Protein AF-A0A3M1BS17-F1 (afdb_monomer)

Secondary structure (DSSP, 8-state):
---------SSTT-EEE-TT--S-GGGPPEEEEE-S-GGGTTHHHHHHHHT--HHHHHHHHHHHHHTT-SS--SSS-S------GGGSPPPPPGGGPPPBTTBS-GGGB-SEEEEE-SSTTT-EEEEET-EE-SSSS--SB-----SSTTTHHHHHHHHTTSSSS-EEEEEEEEEBSS-----S---HHHHEEEEEEEEEE---TTPPTTSHHHHHHHHHHHHHHHHTHHHHHHHHHTT-SS---B---TTSTTGGGBTTTTTTTSSSSSSHHHHHHHHHHHHHHHHHHHHHHHHT--SSPPPPSS-TT-HHHHHHHHHHHHHHHSS--TTSTTHHHHHHHHHHHHHHHHHHHHHH-GGGS-TT---S----

pLDDT: mean 79.05, std 17.27, range [24.67, 97.88]

Mean predicted aligned error: 8.24 Å

Sequence (372 aa):
MLSTAWAWAEEQNLEYYDPFDTTPIESRATYSPTVSSIHFDMVGALAIAAGYSVEDAAIIQAYSQATDSEELPAENPVYTFDADPANYPTPPPISQVSATPYCPDPANTADFATMGSYDAAKDQMQCPGCFTSRYGPYGVFFHFPHARADELYATRDWALGRTPVLTGEVIYAYSSTAKSFYQEAINIYESSNCFVSRTVRIDTGSIQAGSLEALGIYVHSLGDNHSHGDCIAAADAEGKLFAAHVTVGPMDPLAKCSWETSHKVEFGPSNPDTDRTFEGILAVYDALVTYGEETGRNVYKPIPVHDANDADGQQMYTYIYDFVHNTGSSIDPDGPMNRRLKADELRNWALQTRTQNSAYWPQLFLPAILSE

Foldseek 3Di:
DQDLLFLDALAPPQFDFQLPDPDDPVPGDTDDDHFRDLLLLQQLLLLLLLFFDSVLSRLLSLLLSQQRHSDARPPPGPDDQQFDPVPADFDDALVPDDADQQANCSVQWAQWFWAADPQLQDDIDTGHRAKEALQGNRGSFDFQFAPDVQGLVLLLCQLLVVDFFRKHKMKDFIAGPPPDPDSQWGHRCHRTSHMDMDTDTDRSRPDTGNGSSSLSSSLSSLLSCQLLVQQQVLCVVVVHPTGGATDDDCPDSNNSSHSVNRQQPCAAADDPNVVSSLVSSVVSSVSSSVSCVSVVSRQWHRQACPDPVDPSNVVLVVLSNCLRHPLDGSVDPSSSVSSSVSSVVSSVVSVCCRVVPCVTHDPPPPPPPPDD

Radius of gyration: 21.44 Å; Cα contacts (8 Å, |Δi|>4): 725; chains: 1; bounding box: 60×43×69 Å

Solvent-accessible surface area (backbone atoms only — not comparable to full-atom values): 19598 Å² total; per-residue (Å²): 131,85,67,87,60,60,39,74,47,74,37,87,83,39,54,38,63,59,62,79,59,83,56,58,78,97,73,44,72,66,37,73,50,31,27,28,68,76,72,37,61,38,43,28,25,42,27,38,32,27,10,34,46,75,67,55,12,25,45,22,24,46,30,24,41,47,35,44,34,47,48,75,50,89,74,81,52,98,67,80,87,64,42,56,78,89,62,52,84,74,60,76,59,40,91,75,52,72,69,39,97,51,16,65,55,34,92,60,40,34,75,27,20,36,36,45,41,91,51,42,84,77,43,77,50,75,34,70,61,38,34,29,27,79,72,47,65,56,31,58,38,66,53,48,42,49,97,36,76,44,39,44,46,21,41,41,37,14,19,67,42,76,30,87,61,46,48,31,49,34,39,28,43,20,10,49,63,68,78,79,83,67,58,77,52,38,26,43,77,74,41,18,56,26,50,49,79,44,78,41,74,59,71,60,44,79,62,48,50,46,33,54,52,32,36,9,40,28,43,39,45,48,28,45,28,36,55,42,39,61,18,41,54,30,24,52,74,72,67,46,96,65,21,47,72,28,44,60,55,87,86,42,81,52,30,64,21,10,64,86,52,66,53,52,48,37,26,14,72,86,44,78,49,14,50,32,33,45,51,15,54,52,51,37,40,53,50,48,34,50,49,24,65,77,68,64,63,36,65,27,46,54,62,52,59,84,40,86,87,39,72,67,9,46,50,48,40,47,46,53,48,41,42,26,38,66,24,45,25,62,77,38,89,58,13,67,59,41,30,42,53,44,21,50,51,43,29,53,48,31,55,49,48,50,71,72,38,72,88,20,46,42,88,81,72,66,70,93,76,81,82,130

Structure (mmCIF, N/CA/C/O backbone):
data_AF-A0A3M1BS17-F1
#
_entry.id   AF-A0A3M1BS17-F1
#
loop_
_atom_site.group_PDB
_atom_site.id
_atom_site.type_symbol
_atom_site.label_atom_id
_atom_site.label_alt_id
_atom_site.label_comp_id
_atom_site.label_asym_id
_atom_site.label_entity_id
_atom_site.label_seq_id
_atom_site.pdbx_PDB_ins_code
_atom_site.Cartn_x
_atom_site.Cartn_y
_atom_site.Cartn_z
_atom_site.occupancy
_atom_site.B_iso_or_equiv
_atom_site.auth_seq_id
_atom_site.auth_comp_id
_atom_site.auth_asym_id
_atom_site.auth_atom_id
_atom_site.pdbx_PDB_model_num
ATOM 1 N N . MET A 1 1 ? 21.170 -17.458 -4.306 1.00 25.78 1 MET A N 1
ATOM 2 C CA . MET A 1 1 ? 21.373 -16.421 -3.278 1.00 25.78 1 MET A CA 1
ATOM 3 C C . MET A 1 1 ? 21.094 -15.093 -3.947 1.00 25.78 1 MET A C 1
ATOM 5 O O . MET A 1 1 ? 21.947 -14.633 -4.693 1.00 25.78 1 MET A O 1
ATOM 9 N N . LEU A 1 2 ? 19.898 -14.536 -3.756 1.00 27.19 2 LEU A N 1
ATOM 10 C CA . LEU A 1 2 ? 19.704 -13.103 -3.958 1.00 27.19 2 LEU A CA 1
ATOM 11 C C . LEU A 1 2 ? 20.492 -12.454 -2.817 1.00 27.19 2 LEU A C 1
ATOM 13 O O . LEU A 1 2 ? 20.096 -12.548 -1.660 1.00 27.19 2 LEU A O 1
ATOM 17 N N . SER A 1 3 ? 21.705 -11.987 -3.112 1.00 24.67 3 SER A N 1
ATOM 18 C CA . SER A 1 3 ? 22.463 -11.144 -2.188 1.00 24.67 3 SER A CA 1
ATOM 19 C C . SER A 1 3 ? 21.571 -9.963 -1.843 1.00 24.67 3 SER A C 1
ATOM 21 O O . SER A 1 3 ? 21.164 -9.303 -2.795 1.00 24.67 3 SER A O 1
ATOM 23 N N . THR A 1 4 ? 21.250 -9.779 -0.553 1.00 30.94 4 THR A N 1
ATOM 24 C CA . THR A 1 4 ? 20.621 -8.587 0.060 1.00 30.94 4 THR A CA 1
ATOM 25 C C . THR A 1 4 ? 20.298 -7.529 -0.981 1.00 30.94 4 THR A C 1
ATOM 27 O O . THR A 1 4 ? 21.144 -6.702 -1.327 1.00 30.94 4 THR A O 1
ATOM 30 N N . ALA A 1 5 ? 19.139 -7.695 -1.605 1.00 29.34 5 ALA A N 1
ATOM 31 C CA . ALA A 1 5 ? 18.657 -6.796 -2.621 1.00 29.34 5 ALA A CA 1
ATOM 32 C C . ALA A 1 5 ? 17.819 -5.785 -1.854 1.00 29.34 5 ALA A C 1
ATOM 34 O O . ALA A 1 5 ? 16.822 -6.156 -1.245 1.00 29.34 5 ALA A O 1
ATOM 35 N N . TRP A 1 6 ? 18.328 -4.564 -1.784 1.00 34.56 6 TRP A N 1
ATOM 36 C CA . TRP A 1 6 ? 17.736 -3.482 -1.024 1.00 34.56 6 TRP A CA 1
ATOM 37 C C . TRP A 1 6 ? 16.430 -3.138 -1.753 1.00 34.56 6 TRP A C 1
ATOM 39 O O . TRP A 1 6 ? 16.474 -2.795 -2.938 1.00 34.56 6 TRP A O 1
ATOM 49 N N . ALA A 1 7 ? 15.273 -3.295 -1.097 1.00 36.97 7 ALA A N 1
ATOM 50 C CA . ALA A 1 7 ? 14.152 -2.415 -1.436 1.00 36.97 7 ALA A CA 1
ATOM 51 C C . ALA A 1 7 ? 14.626 -0.985 -1.124 1.00 36.97 7 ALA A C 1
ATOM 53 O O . ALA A 1 7 ? 15.574 -0.843 -0.367 1.00 36.97 7 ALA A O 1
ATOM 54 N N . TRP A 1 8 ? 14.098 0.045 -1.770 1.00 51.03 8 TRP A N 1
ATOM 55 C CA . TRP A 1 8 ? 14.595 1.414 -1.601 1.00 51.03 8 TRP A CA 1
ATOM 56 C C . TRP A 1 8 ? 13.569 2.209 -0.805 1.00 51.03 8 TRP A C 1
ATOM 58 O O . TRP A 1 8 ? 12.425 2.281 -1.231 1.00 51.03 8 TRP A O 1
ATOM 68 N N . ALA A 1 9 ? 13.972 2.819 0.303 1.00 48.69 9 ALA A N 1
ATOM 69 C CA . ALA A 1 9 ? 13.128 3.653 1.127 1.00 48.69 9 ALA A CA 1
ATOM 70 C C . ALA A 1 9 ? 12.937 4.982 0.406 1.00 48.69 9 ALA A C 1
ATOM 72 O O . ALA A 1 9 ? 13.884 5.759 0.231 1.00 48.69 9 ALA A O 1
ATOM 73 N N . GLU A 1 10 ? 11.709 5.232 -0.041 1.00 54.66 10 GLU A N 1
ATOM 74 C CA . GLU A 1 10 ? 11.363 6.462 -0.748 1.00 54.66 10 GLU A CA 1
ATOM 75 C C . GLU A 1 10 ? 11.495 7.706 0.153 1.00 54.66 10 GLU A C 1
ATOM 77 O O . GLU A 1 10 ? 11.705 8.815 -0.352 1.00 54.66 10 GLU A O 1
ATOM 82 N N . GLU A 1 11 ? 11.496 7.522 1.481 1.00 57.00 11 GLU A N 1
ATOM 83 C CA . GLU A 1 11 ? 11.859 8.533 2.476 1.00 57.00 11 GLU A CA 1
ATOM 84 C C . GLU A 1 11 ? 13.105 8.158 3.287 1.00 57.00 11 GLU A C 1
ATOM 86 O O . GLU A 1 11 ? 13.233 7.064 3.837 1.00 57.00 11 GLU A O 1
ATOM 91 N N . GLN A 1 12 ? 14.010 9.123 3.468 1.00 54.72 12 GLN A N 1
ATOM 92 C CA . GLN A 1 12 ? 15.125 8.957 4.397 1.00 54.72 12 GLN A CA 1
ATOM 93 C C . GLN A 1 12 ? 14.638 9.080 5.847 1.00 54.72 12 GLN A C 1
ATOM 95 O O . GLN A 1 12 ? 13.995 10.059 6.213 1.00 54.72 12 GLN A O 1
ATOM 100 N N . ASN A 1 13 ? 15.058 8.140 6.696 1.00 59.72 13 ASN A N 1
ATOM 101 C CA . ASN A 1 13 ? 14.818 8.106 8.149 1.00 59.72 13 ASN A CA 1
ATOM 102 C C . ASN A 1 13 ? 13.360 7.867 8.593 1.00 59.72 13 ASN A C 1
ATOM 104 O O . ASN A 1 13 ? 13.016 8.177 9.734 1.00 59.72 13 ASN A O 1
ATOM 108 N N . LEU A 1 14 ? 12.506 7.281 7.748 1.00 65.31 14 LEU A N 1
ATOM 109 C CA . LEU A 1 14 ? 11.199 6.795 8.192 1.00 65.31 14 LEU A CA 1
ATOM 110 C C . LEU A 1 14 ? 11.358 5.434 8.889 1.00 65.31 14 LEU A C 1
ATOM 112 O O . LEU A 1 14 ? 11.279 4.390 8.261 1.00 65.31 14 LEU A O 1
ATOM 116 N N . GLU A 1 15 ? 11.664 5.422 10.183 1.00 71.69 15 GLU A N 1
ATOM 117 C CA . GLU A 1 15 ? 11.978 4.179 10.910 1.00 71.69 15 GLU A CA 1
ATOM 118 C C . GLU A 1 15 ? 10.733 3.312 11.161 1.00 71.69 15 GLU A C 1
ATOM 120 O O . GLU A 1 15 ? 9.672 3.847 11.489 1.00 71.69 15 GLU A O 1
ATOM 125 N N . TYR A 1 16 ? 10.855 1.984 11.090 1.00 72.12 16 TYR A N 1
ATOM 126 C CA . TYR A 1 16 ? 9.776 1.074 11.491 1.00 72.12 16 TYR A CA 1
ATOM 127 C C . TYR A 1 16 ? 9.454 1.259 12.981 1.00 72.12 16 TYR A C 1
ATOM 129 O O . TYR A 1 16 ? 10.366 1.403 13.798 1.00 72.12 16 TYR A O 1
ATOM 137 N N . TYR A 1 17 ? 8.180 1.193 13.370 1.00 74.12 17 TYR A N 1
ATOM 138 C CA . TYR A 1 17 ? 7.810 1.069 14.781 1.00 74.12 17 TYR A CA 1
ATOM 139 C C . TYR A 1 17 ? 6.950 -0.164 15.014 1.00 74.12 17 TYR A C 1
ATOM 141 O O . TYR A 1 17 ? 6.111 -0.529 14.189 1.00 74.12 17 TYR A O 1
ATOM 149 N N . ASP A 1 18 ? 7.136 -0.786 16.174 1.00 76.19 18 ASP A N 1
ATOM 150 C CA . ASP A 1 18 ? 6.306 -1.903 16.599 1.00 76.19 18 ASP A CA 1
ATOM 151 C C . ASP A 1 18 ? 4.906 -1.397 17.002 1.00 76.19 18 ASP A C 1
ATOM 153 O O . ASP A 1 18 ? 4.785 -0.687 18.006 1.00 76.19 18 ASP A O 1
ATOM 157 N N . PRO A 1 19 ? 3.830 -1.727 16.260 1.00 77.94 19 PRO A N 1
ATOM 158 C CA . PRO A 1 19 ? 2.483 -1.288 16.615 1.00 77.94 19 PRO A CA 1
ATOM 159 C C . PRO A 1 19 ? 1.942 -1.971 17.883 1.00 77.94 19 PRO A C 1
ATOM 161 O O . PRO A 1 19 ? 0.917 -1.540 18.417 1.00 77.94 19 PRO A O 1
ATOM 164 N N . PHE A 1 20 ? 2.620 -3.006 18.392 1.00 77.69 20 PHE A N 1
ATOM 165 C CA . PHE A 1 20 ? 2.314 -3.622 19.683 1.00 77.69 20 PHE A CA 1
ATOM 166 C C . PHE A 1 20 ? 2.992 -2.912 20.859 1.00 77.69 20 PHE A C 1
ATOM 168 O O . PHE A 1 20 ? 2.601 -3.138 22.010 1.00 77.69 20 PHE A O 1
ATOM 175 N N . ASP A 1 21 ? 3.958 -2.024 20.603 1.00 75.62 21 ASP A N 1
ATOM 176 C CA . ASP A 1 21 ? 4.583 -1.240 21.657 1.00 75.62 21 ASP A CA 1
ATOM 177 C C . ASP A 1 21 ? 3.626 -0.147 22.157 1.00 75.62 21 ASP A C 1
ATOM 179 O O . ASP A 1 21 ? 3.296 0.833 21.484 1.00 75.62 21 ASP A O 1
ATOM 183 N N . THR A 1 22 ? 3.172 -0.323 23.394 1.00 71.62 22 THR A N 1
ATOM 184 C CA . THR A 1 22 ? 2.235 0.588 24.058 1.00 71.62 22 THR A CA 1
ATOM 185 C C . THR A 1 22 ? 2.878 1.856 24.621 1.00 71.62 22 THR A C 1
ATOM 187 O O . THR A 1 22 ? 2.151 2.698 25.158 1.00 71.62 22 THR A O 1
ATOM 190 N N . THR A 1 23 ? 4.202 2.030 24.534 1.00 77.81 23 THR A N 1
ATOM 191 C CA . THR A 1 23 ? 4.828 3.286 24.965 1.00 77.81 23 THR A CA 1
ATOM 192 C C . THR A 1 23 ? 4.347 4.468 24.113 1.00 77.81 23 THR A C 1
ATOM 194 O O . THR A 1 23 ? 4.018 4.279 22.931 1.00 77.81 23 THR A O 1
ATOM 197 N N . PRO A 1 24 ? 4.335 5.695 24.676 1.00 76.31 24 PRO A N 1
ATOM 198 C CA . PRO A 1 24 ? 4.115 6.915 23.901 1.00 76.31 24 PRO A CA 1
ATOM 199 C C . PRO A 1 24 ? 5.033 6.966 22.680 1.00 76.31 24 PRO A C 1
ATOM 201 O O . PRO A 1 24 ? 6.194 6.549 22.774 1.00 76.31 24 PRO A O 1
ATOM 204 N N . ILE A 1 25 ? 4.514 7.452 21.551 1.00 72.75 25 ILE A N 1
ATOM 205 C CA . ILE A 1 25 ? 5.205 7.406 20.257 1.00 72.75 25 ILE A CA 1
ATOM 206 C C . ILE A 1 25 ? 6.521 8.184 20.264 1.00 72.75 25 ILE A C 1
ATOM 208 O O . ILE A 1 25 ? 7.476 7.781 19.612 1.00 72.75 25 ILE A O 1
ATOM 212 N N . GLU A 1 26 ? 6.618 9.222 21.095 1.00 77.06 26 GLU A N 1
ATOM 213 C CA . GLU A 1 26 ? 7.828 10.026 21.293 1.00 77.06 26 GLU A CA 1
ATOM 214 C C . GLU A 1 26 ? 8.957 9.248 21.988 1.00 77.06 26 GLU A C 1
ATOM 216 O O . GLU A 1 26 ? 10.112 9.669 21.968 1.00 77.06 26 GLU A O 1
ATOM 221 N N . SER A 1 27 ? 8.619 8.135 22.642 1.00 75.38 27 SER A N 1
ATOM 222 C CA . SER A 1 27 ? 9.550 7.260 23.360 1.00 75.38 27 SER A CA 1
ATOM 223 C C . SER A 1 27 ? 9.583 5.828 22.825 1.00 75.38 27 SER A C 1
ATOM 225 O O . SER A 1 27 ? 10.268 4.987 23.410 1.00 75.38 27 SER A O 1
ATOM 227 N N . ARG A 1 28 ? 8.822 5.541 21.763 1.00 75.88 28 ARG A N 1
ATOM 228 C CA . ARG A 1 28 ? 8.694 4.196 21.205 1.00 75.88 28 ARG A CA 1
ATOM 229 C C . ARG A 1 28 ? 10.004 3.778 20.561 1.00 75.88 28 ARG A C 1
ATOM 231 O O . ARG A 1 28 ? 10.660 4.584 19.903 1.00 75.88 28 ARG A O 1
ATOM 238 N N . ALA A 1 29 ? 10.378 2.517 20.760 1.00 66.44 29 ALA A N 1
ATOM 239 C CA . ALA A 1 29 ? 11.519 1.962 20.057 1.00 66.44 29 ALA A CA 1
ATOM 240 C C . ALA A 1 29 ? 11.221 1.960 18.555 1.00 66.44 29 ALA A C 1
ATOM 242 O O . ALA A 1 29 ? 10.232 1.385 18.094 1.00 66.44 29 ALA A O 1
ATOM 243 N N . THR A 1 30 ? 12.082 2.627 17.807 1.00 66.19 30 THR A N 1
ATOM 244 C CA . THR A 1 30 ? 12.088 2.588 16.358 1.00 66.19 30 THR A CA 1
ATOM 245 C C . THR A 1 30 ? 13.217 1.687 15.884 1.00 66.19 30 THR A C 1
ATOM 247 O O . THR A 1 30 ? 14.252 1.534 16.541 1.00 66.19 30 THR A O 1
ATOM 250 N N . TYR A 1 31 ? 12.989 1.035 14.754 1.00 58.97 31 TYR A N 1
ATOM 251 C CA . TYR A 1 31 ? 13.904 0.064 14.186 1.00 58.97 31 TYR A CA 1
ATOM 252 C C . TYR A 1 31 ? 14.356 0.550 12.815 1.00 58.97 31 TYR A C 1
ATOM 254 O O . TYR A 1 31 ? 13.553 0.989 11.995 1.00 58.97 31 TYR A O 1
ATOM 262 N N . SER A 1 32 ? 15.664 0.468 12.600 1.00 55.25 32 SER A N 1
ATOM 263 C CA . SER A 1 32 ? 16.303 0.617 11.297 1.00 55.25 32 SER A CA 1
ATOM 264 C C . SER A 1 32 ? 16.445 -0.778 10.663 1.00 55.25 32 SER A C 1
ATOM 266 O O . SER A 1 32 ? 16.712 -1.727 11.413 1.00 55.25 32 SER A O 1
ATOM 268 N N . PRO A 1 33 ? 16.291 -0.924 9.332 1.00 49.72 33 PRO A N 1
ATOM 269 C CA . PRO A 1 33 ? 16.161 0.131 8.319 1.00 49.72 33 PRO A CA 1
ATOM 270 C C . PRO A 1 33 ? 14.762 0.751 8.204 1.00 49.72 33 PRO A C 1
ATOM 272 O O . PRO A 1 33 ? 13.825 0.405 8.918 1.00 49.72 33 PRO A O 1
ATOM 275 N N . THR A 1 34 ? 14.682 1.757 7.340 1.00 58.66 34 THR A N 1
ATOM 276 C CA . THR A 1 34 ? 13.515 2.598 7.081 1.00 58.66 34 THR A CA 1
ATOM 277 C C . THR A 1 34 ? 12.431 1.867 6.282 1.00 58.66 34 THR A C 1
ATOM 279 O O . THR A 1 34 ? 12.735 0.976 5.494 1.00 58.66 34 THR A O 1
ATOM 282 N N . VAL A 1 35 ? 11.169 2.249 6.478 1.00 58.31 35 VAL A N 1
ATOM 283 C CA . VAL A 1 35 ? 10.014 1.812 5.674 1.00 58.31 35 VAL A CA 1
ATOM 284 C C . VAL A 1 35 ? 9.789 2.789 4.513 1.00 58.31 35 VAL A C 1
ATOM 286 O O . VAL A 1 35 ? 10.096 3.972 4.655 1.00 58.31 35 VAL A O 1
ATOM 289 N N . SER A 1 36 ? 9.281 2.316 3.367 1.00 53.03 36 SER A N 1
ATOM 290 C CA . SER A 1 36 ? 9.261 3.137 2.142 1.00 53.03 36 SER A CA 1
ATOM 291 C C . SER A 1 36 ? 8.149 4.185 2.064 1.00 53.03 36 SER A C 1
ATOM 293 O O . SER A 1 36 ? 8.373 5.209 1.441 1.00 53.03 36 SER A O 1
ATOM 295 N N . SER A 1 37 ? 6.995 4.036 2.722 1.00 59.88 37 SER A N 1
ATOM 296 C CA . SER A 1 37 ? 5.852 4.925 2.437 1.00 59.88 37 SER A CA 1
ATOM 297 C C . SER A 1 37 ? 5.100 5.416 3.681 1.00 59.88 37 SER A C 1
ATOM 299 O O . SER A 1 37 ? 5.025 4.766 4.726 1.00 59.88 37 SER A O 1
ATOM 301 N N . ILE A 1 38 ? 4.577 6.643 3.588 1.00 55.25 38 ILE A N 1
ATOM 302 C CA . ILE A 1 38 ? 3.982 7.394 4.705 1.00 55.25 38 ILE A CA 1
ATOM 303 C C . ILE A 1 38 ? 2.559 6.917 5.036 1.00 55.25 38 ILE A C 1
ATOM 305 O O . ILE A 1 38 ? 2.063 7.099 6.154 1.00 55.25 38 ILE A O 1
ATOM 309 N N . HIS A 1 39 ? 1.887 6.275 4.083 1.00 62.28 39 HIS A N 1
ATOM 310 C CA . HIS A 1 39 ? 0.481 5.892 4.204 1.00 62.28 39 HIS A CA 1
ATOM 311 C C . HIS A 1 39 ? 0.214 4.921 5.374 1.00 62.28 39 HIS A C 1
ATOM 313 O O . HIS A 1 39 ? -0.928 4.791 5.817 1.00 62.28 39 HIS A O 1
ATOM 319 N N . PHE A 1 40 ? 1.249 4.284 5.938 1.00 68.00 40 PHE A N 1
ATOM 320 C CA . PHE A 1 40 ? 1.120 3.252 6.978 1.00 68.00 40 PHE A CA 1
ATOM 321 C C . PHE A 1 40 ? 1.042 3.793 8.402 1.00 68.00 40 PHE A C 1
ATOM 323 O O . PHE A 1 40 ? 0.526 3.087 9.274 1.00 68.00 40 PHE A O 1
ATOM 330 N N . ASP A 1 41 ? 1.489 5.030 8.657 1.00 79.56 41 ASP A N 1
ATOM 331 C CA . ASP A 1 41 ? 1.422 5.619 10.003 1.00 79.56 41 ASP A CA 1
ATOM 332 C C . ASP A 1 41 ? -0.036 5.668 10.502 1.00 79.56 41 ASP A C 1
ATOM 334 O O . ASP A 1 41 ? -0.296 5.465 11.689 1.00 79.56 41 ASP A O 1
ATOM 338 N N . MET A 1 42 ? -0.994 5.842 9.582 1.00 89.25 42 MET A N 1
ATOM 339 C CA . MET A 1 42 ? -2.419 5.978 9.887 1.00 89.25 42 MET A CA 1
ATOM 340 C C . MET A 1 42 ? -3.195 4.648 9.885 1.00 89.25 42 MET A C 1
ATOM 342 O O . MET A 1 42 ? -4.259 4.568 10.499 1.00 89.25 42 MET A O 1
ATOM 346 N N . VAL A 1 43 ? -2.686 3.585 9.249 1.00 93.19 43 VAL A N 1
ATOM 347 C CA . VAL A 1 43 ? -3.438 2.329 9.017 1.00 93.19 43 VAL A CA 1
ATOM 348 C C . VAL A 1 43 ? -3.975 1.712 10.310 1.00 93.19 43 VAL A C 1
ATOM 350 O O . VAL A 1 43 ? -5.146 1.331 10.365 1.00 93.19 43 VAL A O 1
ATOM 353 N N . GLY A 1 44 ? -3.171 1.662 11.376 1.00 93.12 44 GLY A N 1
ATOM 354 C CA . GLY A 1 44 ? -3.631 1.138 12.665 1.00 93.12 44 GLY A CA 1
ATOM 355 C C . GLY A 1 44 ? -4.749 1.985 13.276 1.00 93.12 44 GLY A C 1
ATOM 356 O O . GLY A 1 44 ? -5.750 1.447 13.747 1.00 93.12 44 GLY A O 1
ATOM 357 N N . ALA A 1 45 ? -4.632 3.314 13.218 1.00 94.88 45 ALA A N 1
ATOM 358 C CA . ALA A 1 45 ? -5.659 4.231 13.713 1.00 94.88 45 ALA A CA 1
ATOM 359 C C . ALA A 1 45 ? -6.976 4.103 12.923 1.00 94.88 45 ALA A C 1
ATOM 361 O O . ALA A 1 45 ? -8.056 4.063 13.520 1.00 94.88 45 ALA A O 1
ATOM 362 N N . LEU A 1 46 ? -6.891 3.946 11.598 1.00 97.25 46 LEU A N 1
ATOM 363 C CA . LEU A 1 46 ? -8.041 3.680 10.728 1.00 97.25 46 LEU A CA 1
ATOM 364 C C . LEU A 1 46 ? -8.694 2.338 11.055 1.00 97.25 46 LEU A C 1
ATOM 366 O O . LEU A 1 46 ? -9.915 2.273 11.143 1.00 97.25 46 LEU A O 1
ATOM 370 N N . ALA A 1 47 ? -7.911 1.284 11.299 1.00 97.44 47 ALA A N 1
ATOM 371 C CA . ALA A 1 47 ? -8.449 -0.018 11.691 1.00 97.44 47 ALA A CA 1
ATOM 372 C C . ALA A 1 47 ? -9.186 0.064 13.041 1.00 97.44 47 ALA A C 1
ATOM 374 O O . ALA A 1 47 ? -10.281 -0.475 13.201 1.00 97.44 47 ALA A O 1
ATOM 375 N N . ILE A 1 48 ? -8.662 0.814 14.013 1.00 97.38 48 ILE A N 1
ATOM 376 C CA . ILE A 1 48 ? -9.379 1.076 15.271 1.00 97.38 48 ILE A CA 1
ATOM 377 C C . ILE A 1 48 ? -10.720 1.779 15.018 1.00 97.38 48 ILE A C 1
ATOM 379 O O . ILE A 1 48 ? -11.733 1.366 15.597 1.00 97.38 48 ILE A O 1
ATOM 383 N N . ALA A 1 49 ? -10.739 2.809 14.169 1.00 97.50 49 ALA A N 1
ATOM 384 C CA . ALA A 1 49 ? -11.953 3.546 13.812 1.00 97.50 49 ALA A CA 1
ATOM 385 C C . ALA A 1 49 ? -12.957 2.692 13.014 1.00 97.50 49 ALA A C 1
ATOM 387 O O . ALA A 1 49 ? -14.163 2.800 13.234 1.00 97.50 49 ALA A O 1
ATOM 388 N N . ALA A 1 50 ? -12.465 1.772 12.179 1.00 97.62 50 ALA A N 1
ATOM 389 C CA . ALA A 1 50 ? -13.270 0.801 11.439 1.00 97.62 50 ALA A CA 1
ATOM 390 C C . ALA A 1 50 ? -13.857 -0.298 12.347 1.00 97.62 50 ALA A C 1
ATOM 392 O O . ALA A 1 50 ? -14.705 -1.072 11.911 1.00 97.62 50 ALA A O 1
ATOM 393 N N . GLY A 1 51 ? -13.447 -0.345 13.620 1.00 96.75 51 GLY A N 1
ATOM 394 C CA . GLY A 1 51 ? -14.055 -1.187 14.646 1.00 96.75 51 GLY A CA 1
ATOM 395 C C . GLY A 1 51 ? -13.275 -2.450 15.004 1.00 96.75 51 GLY A C 1
ATOM 396 O O . GLY A 1 51 ? -13.807 -3.290 15.729 1.00 96.75 51 GLY A O 1
ATOM 397 N N . TYR A 1 52 ? -12.026 -2.589 14.559 1.00 97.06 52 TYR A N 1
ATOM 398 C CA . TYR A 1 52 ? -11.163 -3.735 14.873 1.00 97.06 52 TYR A CA 1
ATOM 399 C C . TYR A 1 52 ? -10.654 -3.697 16.318 1.00 97.06 52 TYR A C 1
ATOM 401 O O . TYR A 1 52 ? -10.592 -2.638 16.952 1.00 97.06 52 TYR A O 1
ATOM 409 N N . SER A 1 53 ? -10.260 -4.845 16.874 1.00 95.88 53 SER A N 1
ATOM 410 C CA . SER A 1 53 ? -9.593 -4.857 18.180 1.00 95.88 53 SER A CA 1
ATOM 411 C C . SER A 1 53 ? -8.229 -4.145 18.110 1.00 95.88 53 SER A C 1
ATOM 413 O O . SER A 1 53 ? -7.714 -3.868 17.029 1.00 95.88 53 SER A O 1
ATOM 415 N N . VAL A 1 54 ? -7.642 -3.807 19.265 1.00 93.44 54 VAL A N 1
ATOM 416 C CA . VAL A 1 54 ? -6.296 -3.196 19.291 1.00 93.44 54 VAL A CA 1
ATOM 417 C C . VAL A 1 54 ? -5.243 -4.140 18.722 1.00 93.44 54 VAL A C 1
ATOM 419 O O . VAL A 1 54 ? -4.356 -3.699 18.003 1.00 93.44 54 VAL A O 1
ATOM 422 N N . GLU A 1 55 ? -5.382 -5.430 19.010 1.00 92.69 55 GLU A N 1
ATOM 423 C CA . GLU A 1 55 ? -4.502 -6.477 18.501 1.00 92.69 55 GLU A CA 1
ATOM 424 C C . GLU A 1 55 ? -4.639 -6.630 16.981 1.00 92.69 55 GLU A C 1
ATOM 426 O O . GLU A 1 55 ? -3.640 -6.563 16.272 1.00 92.69 55 GLU A O 1
ATOM 431 N N . ASP A 1 56 ? -5.867 -6.727 16.461 1.00 94.94 56 ASP A N 1
ATOM 432 C CA . ASP A 1 56 ? -6.094 -6.853 15.016 1.00 94.94 56 ASP A CA 1
ATOM 433 C C . ASP A 1 56 ? -5.569 -5.629 14.249 1.00 94.94 56 ASP A C 1
ATOM 435 O O . ASP A 1 56 ? -4.928 -5.774 13.209 1.00 94.94 56 ASP A O 1
ATOM 439 N N . ALA A 1 57 ? -5.809 -4.421 14.772 1.00 94.50 57 ALA A N 1
ATOM 440 C CA . ALA A 1 57 ? -5.307 -3.184 14.180 1.00 94.50 57 ALA A CA 1
ATOM 441 C C . ALA A 1 57 ? -3.770 -3.143 14.145 1.00 94.50 57 ALA A C 1
ATOM 443 O O . ALA A 1 57 ? -3.197 -2.699 13.150 1.00 94.50 57 ALA A O 1
ATOM 444 N N . ALA A 1 58 ? -3.108 -3.642 15.195 1.00 88.94 58 ALA A N 1
ATOM 445 C CA . ALA A 1 58 ? -1.653 -3.745 15.237 1.00 88.94 58 ALA A CA 1
ATOM 446 C C . ALA A 1 58 ? -1.117 -4.754 14.207 1.00 88.94 58 ALA A C 1
ATOM 448 O O . ALA A 1 58 ? -0.136 -4.453 13.531 1.00 88.94 58 ALA A O 1
ATOM 449 N N . ILE A 1 59 ? -1.787 -5.899 14.012 1.00 89.19 59 ILE A N 1
ATOM 450 C CA . ILE A 1 59 ? -1.427 -6.872 12.963 1.00 89.19 59 ILE A CA 1
ATOM 451 C C . ILE A 1 59 ? -1.536 -6.233 11.573 1.00 89.19 59 ILE A C 1
ATOM 453 O O . ILE A 1 59 ? -0.586 -6.299 10.793 1.00 89.19 59 ILE A O 1
ATOM 457 N N . ILE A 1 60 ? -2.669 -5.589 11.269 1.00 91.81 60 ILE A N 1
ATOM 458 C CA . ILE A 1 60 ? -2.891 -4.937 9.968 1.00 91.81 60 ILE A CA 1
ATOM 459 C C . ILE A 1 60 ? -1.799 -3.890 9.710 1.00 91.81 60 ILE A C 1
ATOM 461 O O . ILE A 1 60 ? -1.203 -3.866 8.634 1.00 91.81 60 ILE A O 1
ATOM 465 N N . GLN A 1 61 ? -1.500 -3.053 10.706 1.00 88.69 61 GLN A N 1
ATOM 466 C CA . GLN A 1 61 ? -0.467 -2.028 10.597 1.00 88.69 61 GLN A CA 1
ATOM 467 C C . GLN A 1 61 ? 0.940 -2.611 10.439 1.00 88.69 61 GLN A C 1
ATOM 469 O O . GLN A 1 61 ? 1.715 -2.091 9.640 1.00 88.69 61 GLN A O 1
ATOM 474 N N . ALA A 1 62 ? 1.276 -3.685 11.157 1.00 83.06 62 ALA A N 1
ATOM 475 C CA . ALA A 1 62 ? 2.574 -4.343 11.032 1.00 83.06 62 ALA A CA 1
ATOM 476 C C . ALA A 1 62 ? 2.802 -4.828 9.594 1.00 83.06 62 ALA A C 1
ATOM 478 O O . ALA A 1 62 ? 3.803 -4.474 8.979 1.00 83.06 62 ALA A O 1
ATOM 479 N N . TYR A 1 63 ? 1.841 -5.557 9.020 1.00 84.19 63 TYR A N 1
ATOM 480 C CA . TYR A 1 63 ? 1.965 -6.079 7.653 1.00 84.19 63 TYR A CA 1
ATOM 481 C C . TYR A 1 63 ? 1.837 -4.998 6.576 1.00 84.19 63 TYR A C 1
ATOM 483 O O . TYR A 1 63 ? 2.454 -5.110 5.514 1.00 84.19 63 TYR A O 1
ATOM 491 N N . SER A 1 64 ? 1.106 -3.919 6.862 1.00 85.88 64 SER A N 1
ATOM 492 C CA . SER A 1 64 ? 1.103 -2.734 6.009 1.00 85.88 64 SER A CA 1
ATOM 493 C C . SER A 1 64 ? 2.471 -2.047 5.991 1.00 85.88 64 SER A C 1
ATOM 495 O O . SER A 1 64 ? 2.933 -1.697 4.919 1.00 85.88 64 SER A O 1
ATOM 497 N N . GLN A 1 65 ? 3.156 -1.881 7.125 1.00 80.12 65 GLN A N 1
ATOM 498 C CA . GLN A 1 65 ? 4.517 -1.317 7.151 1.00 80.12 65 GLN A CA 1
ATOM 499 C C . GLN A 1 65 ? 5.547 -2.261 6.501 1.00 80.12 65 GLN A C 1
ATOM 501 O O . GLN A 1 65 ? 6.486 -1.824 5.837 1.00 80.12 65 GLN A O 1
ATOM 506 N N . ALA A 1 66 ? 5.358 -3.569 6.680 1.00 74.44 66 ALA A N 1
ATOM 507 C CA . ALA A 1 66 ? 6.298 -4.597 6.252 1.00 74.44 66 ALA A CA 1
ATOM 508 C C . ALA A 1 66 ? 6.376 -4.795 4.732 1.00 74.44 66 ALA A C 1
ATOM 510 O O . ALA A 1 66 ? 7.376 -5.316 4.243 1.00 74.44 66 ALA A O 1
ATOM 511 N N . THR A 1 67 ? 5.330 -4.414 3.991 1.00 76.12 67 THR A N 1
ATOM 512 C CA . THR A 1 67 ? 5.264 -4.617 2.531 1.00 76.12 67 THR A CA 1
ATOM 513 C C . THR A 1 67 ? 6.396 -3.882 1.798 1.00 76.12 67 THR A C 1
ATOM 515 O O . THR A 1 67 ? 6.887 -4.395 0.796 1.00 76.12 67 THR A O 1
ATOM 518 N N . ASP A 1 68 ? 6.894 -2.796 2.401 1.00 67.50 68 ASP A N 1
ATOM 519 C CA . ASP A 1 68 ? 7.948 -1.918 1.875 1.00 67.50 68 ASP A CA 1
ATOM 520 C C . ASP A 1 68 ? 9.243 -1.913 2.682 1.00 67.50 68 ASP A C 1
ATOM 522 O O . ASP A 1 68 ? 10.109 -1.057 2.499 1.00 67.50 68 ASP A O 1
ATOM 526 N N . SER A 1 69 ? 9.375 -2.829 3.635 1.00 58.62 69 SER A N 1
ATOM 527 C CA . SER A 1 69 ? 10.556 -2.857 4.492 1.00 58.62 69 SER A CA 1
ATOM 528 C C . SER A 1 69 ? 11.734 -3.523 3.776 1.00 58.62 69 SER A C 1
ATOM 530 O O . SER A 1 69 ? 11.627 -4.661 3.316 1.00 58.62 69 SER A O 1
ATOM 532 N N . GLU A 1 70 ? 12.874 -2.825 3.716 1.00 49.28 70 GLU A N 1
ATOM 533 C CA . GLU A 1 70 ? 14.104 -3.313 3.071 1.00 49.28 70 GLU A CA 1
ATOM 534 C C . GLU A 1 70 ? 14.790 -4.436 3.866 1.00 49.28 70 GLU A C 1
ATOM 536 O O . GLU A 1 70 ? 15.299 -5.400 3.293 1.00 49.28 70 GLU A O 1
ATOM 541 N N . GLU A 1 71 ? 14.777 -4.330 5.197 1.00 47.19 71 GLU A N 1
ATOM 542 C CA . GLU A 1 71 ? 15.167 -5.385 6.129 1.00 47.19 71 GLU A CA 1
ATOM 543 C C . GLU A 1 71 ? 14.202 -5.352 7.316 1.00 47.19 71 GLU A C 1
ATOM 545 O O . GLU A 1 71 ? 13.849 -4.290 7.827 1.00 47.19 71 GLU A O 1
ATOM 550 N N . LEU A 1 72 ? 13.762 -6.523 7.771 1.00 43.34 72 LEU A N 1
ATOM 551 C CA . LEU A 1 72 ? 12.999 -6.622 9.013 1.00 43.34 72 LEU A CA 1
ATOM 552 C C . LEU A 1 72 ? 13.986 -6.654 10.186 1.00 43.34 72 LEU A C 1
ATOM 554 O O . LEU A 1 72 ? 15.034 -7.294 10.053 1.00 43.34 72 LEU A O 1
ATOM 558 N N . PRO A 1 73 ? 13.690 -6.022 11.338 1.00 41.41 73 PRO A N 1
ATOM 559 C CA . PRO A 1 73 ? 14.594 -6.044 12.483 1.00 41.41 73 PRO A CA 1
ATOM 560 C C . PRO A 1 73 ? 14.993 -7.484 12.852 1.00 41.41 73 PRO A C 1
ATOM 562 O O . PRO A 1 73 ? 14.152 -8.336 13.130 1.00 41.41 73 PRO A O 1
ATOM 565 N N . ALA A 1 74 ? 16.301 -7.760 12.825 1.00 39.75 74 ALA A N 1
ATOM 566 C CA . ALA A 1 74 ? 16.866 -9.113 12.854 1.00 39.75 74 ALA A CA 1
ATOM 567 C C . ALA A 1 74 ? 16.738 -9.851 14.204 1.00 39.75 74 ALA A C 1
ATOM 569 O O . ALA A 1 74 ? 17.002 -11.053 14.276 1.00 39.75 74 ALA A O 1
ATOM 570 N N . GLU A 1 75 ? 16.338 -9.167 15.279 1.00 39.97 75 GLU A N 1
ATOM 571 C CA . GLU A 1 75 ? 16.158 -9.762 16.605 1.00 39.97 75 GLU A CA 1
ATOM 572 C C . GLU A 1 75 ? 14.671 -9.772 16.990 1.00 39.97 75 GLU A C 1
ATOM 574 O O . GLU A 1 75 ? 14.107 -8.736 17.324 1.00 39.97 75 GLU A O 1
ATOM 579 N N . ASN A 1 76 ? 14.048 -10.959 16.966 1.00 41.25 76 ASN A N 1
ATOM 580 C CA . ASN A 1 76 ? 12.628 -11.191 17.281 1.00 41.25 76 ASN A CA 1
ATOM 581 C C . ASN A 1 76 ? 11.662 -10.273 16.510 1.00 41.25 76 ASN A C 1
ATOM 583 O O . ASN A 1 76 ? 10.919 -9.515 17.141 1.00 41.25 76 ASN A O 1
ATOM 587 N N . PRO A 1 77 ? 11.638 -10.330 15.167 1.00 47.53 77 PRO A N 1
ATOM 588 C CA . PRO A 1 77 ? 10.674 -9.540 14.429 1.00 47.53 77 PRO A CA 1
ATOM 589 C C . PRO A 1 77 ? 9.263 -9.975 14.845 1.00 47.53 77 PRO A C 1
ATOM 591 O O . PRO A 1 77 ? 8.967 -11.164 14.978 1.00 47.53 77 PRO A O 1
ATOM 594 N N . VAL A 1 78 ? 8.387 -8.999 15.068 1.00 44.75 78 VAL A N 1
ATOM 595 C CA . VAL A 1 78 ? 6.980 -9.224 15.443 1.00 44.75 78 VAL A CA 1
ATOM 596 C C . VAL A 1 78 ? 6.195 -9.931 14.315 1.00 44.75 78 VAL A C 1
ATOM 598 O O . VAL A 1 78 ? 5.063 -10.366 14.505 1.00 44.75 78 VAL A O 1
ATOM 601 N N . TYR A 1 79 ? 6.809 -10.088 13.139 1.00 49.94 79 TYR A N 1
ATOM 602 C CA . TYR A 1 79 ? 6.250 -10.658 11.918 1.00 49.94 79 TYR A CA 1
ATOM 603 C C . TYR A 1 79 ? 7.369 -11.288 11.069 1.00 49.94 79 TYR A C 1
ATOM 605 O O . TYR A 1 79 ? 8.489 -10.784 11.036 1.00 49.94 79 TYR A O 1
ATOM 613 N N . THR A 1 80 ? 7.087 -12.381 10.357 1.00 53.47 80 THR A N 1
ATOM 614 C CA . THR A 1 80 ? 8.041 -13.008 9.429 1.00 53.47 80 THR A CA 1
ATOM 615 C C . THR A 1 80 ? 7.372 -13.324 8.097 1.00 53.47 80 THR A C 1
ATOM 617 O O . THR A 1 80 ? 6.336 -13.981 8.029 1.00 53.47 80 THR A O 1
ATOM 620 N N . PHE A 1 81 ? 7.992 -12.873 7.008 1.00 58.19 81 PHE A N 1
ATOM 621 C CA . PHE A 1 81 ? 7.678 -13.363 5.672 1.00 58.19 81 PHE A CA 1
ATOM 622 C C . PHE A 1 81 ? 8.421 -14.685 5.455 1.00 58.19 81 PHE A C 1
ATOM 624 O O . PHE A 1 81 ? 9.524 -14.702 4.916 1.00 58.19 81 PHE A O 1
ATOM 631 N N . ASP A 1 82 ? 7.823 -15.802 5.869 1.00 61.69 82 ASP A N 1
ATOM 632 C CA . ASP A 1 82 ? 8.428 -17.142 5.745 1.00 61.69 82 ASP A CA 1
ATOM 633 C C . ASP A 1 82 ? 8.368 -17.712 4.310 1.00 61.69 82 ASP A C 1
ATOM 635 O O . ASP A 1 82 ? 8.349 -18.931 4.120 1.00 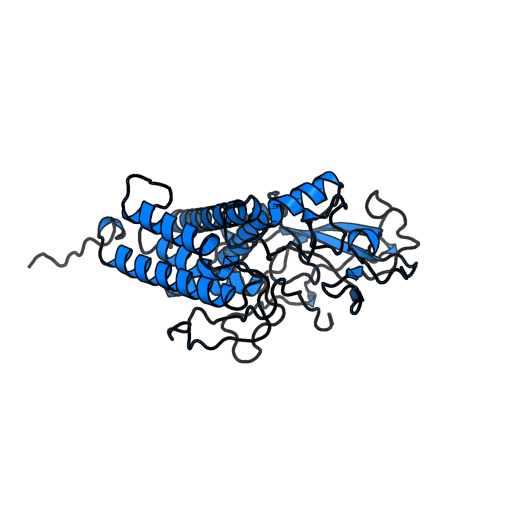61.69 82 ASP A O 1
ATOM 639 N N . ALA A 1 83 ? 8.281 -16.862 3.282 1.00 61.81 83 ALA A N 1
ATOM 640 C CA . ALA A 1 83 ? 8.364 -17.342 1.907 1.00 61.81 83 ALA A CA 1
ATOM 641 C C . ALA A 1 83 ? 9.760 -17.904 1.646 1.00 61.81 83 ALA A C 1
ATOM 643 O O . ALA A 1 83 ? 10.768 -17.345 2.084 1.00 61.81 83 ALA A O 1
ATOM 644 N N . ASP A 1 84 ? 9.822 -19.012 0.913 1.00 66.38 84 ASP A N 1
ATOM 645 C CA . ASP A 1 84 ? 11.096 -19.611 0.543 1.00 66.38 84 ASP A CA 1
ATOM 646 C C . ASP A 1 84 ? 11.629 -18.878 -0.697 1.00 66.38 84 ASP A C 1
ATOM 648 O O . ASP A 1 84 ? 10.998 -18.942 -1.756 1.00 66.38 84 ASP A O 1
ATOM 652 N N . PRO A 1 85 ? 12.803 -18.222 -0.639 1.00 65.19 85 PRO A N 1
ATOM 653 C CA . PRO A 1 85 ? 13.398 -17.597 -1.817 1.00 65.19 85 PRO A CA 1
ATOM 654 C C . PRO A 1 85 ? 13.620 -18.573 -2.982 1.00 65.19 85 PRO A C 1
ATOM 656 O O . PRO A 1 85 ? 13.741 -18.143 -4.129 1.00 65.19 85 PRO A O 1
ATOM 659 N N . ALA A 1 86 ? 13.678 -19.886 -2.722 1.00 68.62 86 ALA A N 1
ATOM 660 C CA . ALA A 1 86 ? 13.721 -20.910 -3.764 1.00 68.62 86 ALA A CA 1
ATOM 661 C C . ALA A 1 86 ? 12.422 -21.002 -4.586 1.00 68.62 86 ALA A C 1
ATOM 663 O O . ALA A 1 86 ? 12.460 -21.486 -5.719 1.00 68.62 86 ALA A O 1
ATOM 664 N N . ASN A 1 87 ? 11.299 -20.527 -4.044 1.00 71.88 87 ASN A N 1
ATOM 665 C CA . ASN A 1 87 ? 10.001 -20.470 -4.715 1.00 71.88 87 ASN A CA 1
ATOM 666 C C . ASN A 1 87 ? 9.748 -19.132 -5.416 1.00 71.88 87 ASN A C 1
ATOM 668 O O . ASN A 1 87 ? 8.710 -18.983 -6.068 1.00 71.88 87 ASN A O 1
ATOM 672 N N . TYR A 1 88 ? 10.658 -18.158 -5.300 1.00 73.25 88 TYR A N 1
ATOM 673 C CA . TYR A 1 88 ? 10.476 -16.879 -5.972 1.00 73.25 88 TYR A CA 1
ATOM 674 C C . TYR A 1 88 ? 10.372 -17.074 -7.488 1.00 73.25 88 TYR A C 1
ATOM 676 O O . TYR A 1 88 ? 11.071 -17.923 -8.058 1.00 73.25 88 TYR A O 1
ATOM 684 N N . PRO A 1 89 ? 9.515 -16.288 -8.165 1.00 75.44 89 PRO A N 1
ATOM 685 C CA . PRO A 1 89 ? 9.375 -16.363 -9.608 1.00 75.44 89 PRO A CA 1
ATOM 686 C C . PRO A 1 89 ? 10.738 -16.193 -10.290 1.00 75.44 89 PRO A C 1
ATOM 688 O O . PRO A 1 89 ? 11.383 -15.157 -10.167 1.00 75.44 89 PRO A O 1
ATOM 691 N N . THR A 1 90 ? 11.179 -17.203 -11.039 1.00 77.31 90 THR A N 1
ATOM 692 C CA . THR A 1 90 ? 12.469 -17.152 -11.738 1.00 77.31 90 THR A CA 1
ATOM 693 C C . THR A 1 90 ? 12.304 -16.540 -13.129 1.00 77.31 90 THR A C 1
ATOM 695 O O . THR A 1 90 ? 11.407 -16.959 -13.874 1.00 77.31 90 THR A O 1
ATOM 698 N N . PRO A 1 91 ? 13.153 -15.571 -13.521 1.00 79.38 91 PRO A N 1
ATOM 699 C CA . PRO A 1 91 ? 13.112 -15.055 -14.877 1.00 79.38 91 PRO A CA 1
ATOM 700 C C . PRO A 1 91 ? 13.441 -16.168 -15.867 1.00 79.38 91 PRO A C 1
ATOM 702 O O . PRO A 1 91 ? 14.339 -16.980 -15.611 1.00 79.38 91 PRO A O 1
ATOM 705 N N . PRO A 1 92 ? 12.767 -16.216 -17.027 1.00 87.38 92 PRO A N 1
ATOM 706 C CA . PRO A 1 92 ? 13.266 -17.033 -18.119 1.00 87.38 92 PRO A CA 1
ATOM 707 C C . PRO A 1 92 ? 14.684 -16.583 -18.504 1.00 87.38 92 PRO A C 1
ATOM 709 O O . PRO A 1 92 ? 14.937 -15.379 -18.549 1.00 87.38 92 PRO A O 1
ATOM 712 N N . PRO A 1 93 ? 15.600 -17.506 -18.843 1.00 88.81 93 PRO A N 1
ATOM 713 C CA . PRO A 1 93 ? 16.875 -17.122 -19.434 1.00 88.81 93 PRO A CA 1
ATOM 714 C C . PRO A 1 93 ? 16.626 -16.272 -20.679 1.00 88.81 93 PRO A C 1
ATOM 716 O O . PRO A 1 93 ? 15.797 -16.657 -21.511 1.00 88.81 93 PRO A O 1
ATOM 719 N N . ILE A 1 94 ? 17.362 -15.170 -20.852 1.00 88.75 94 ILE A N 1
ATOM 720 C CA . ILE A 1 94 ? 17.148 -14.272 -22.001 1.00 88.75 94 ILE A CA 1
ATOM 721 C C . ILE A 1 94 ? 17.233 -14.999 -23.360 1.00 88.75 94 ILE A C 1
ATOM 723 O O . ILE A 1 94 ? 16.501 -14.686 -24.293 1.00 88.75 94 ILE A O 1
ATOM 727 N N . SER A 1 95 ? 18.029 -16.071 -23.447 1.00 90.00 95 SER A N 1
ATOM 728 C CA . SER A 1 95 ? 18.143 -16.938 -24.632 1.00 90.00 95 SER A CA 1
ATOM 729 C C . SER A 1 95 ? 16.863 -17.702 -25.010 1.00 90.00 95 SER A C 1
ATOM 731 O O . SER A 1 95 ? 16.781 -18.252 -26.109 1.00 90.00 95 SER A O 1
ATOM 733 N N . GLN A 1 96 ? 15.875 -17.761 -24.115 1.00 92.38 96 GLN A N 1
ATOM 734 C CA . GLN A 1 96 ? 14.567 -18.393 -24.323 1.00 92.38 96 GLN A CA 1
ATOM 735 C C . GLN A 1 96 ? 13.446 -17.367 -24.544 1.00 92.38 96 GLN A C 1
ATOM 737 O O . GLN A 1 96 ? 12.302 -17.750 -24.800 1.00 92.38 96 GLN A O 1
ATOM 742 N N . VAL A 1 97 ? 13.748 -16.072 -24.433 1.00 92.00 97 VAL A N 1
ATOM 743 C CA . VAL A 1 97 ? 12.781 -14.993 -24.631 1.00 92.00 97 VAL A CA 1
ATOM 744 C C . VAL A 1 97 ? 12.636 -14.719 -26.128 1.00 92.00 97 VAL A C 1
ATOM 746 O O . VAL A 1 97 ? 13.615 -14.596 -26.860 1.00 92.00 97 VAL A O 1
ATOM 749 N N . SER A 1 98 ? 11.391 -14.656 -26.602 1.00 93.69 98 SER A N 1
ATOM 750 C CA . SER A 1 98 ? 11.086 -14.270 -27.984 1.00 93.69 98 SER A CA 1
ATOM 751 C C . SER A 1 98 ? 11.044 -12.753 -28.120 1.00 93.69 98 SER A C 1
ATOM 753 O O . SER A 1 98 ? 10.686 -12.063 -27.170 1.00 93.69 98 SER A O 1
ATOM 755 N N . ALA A 1 99 ? 11.355 -12.240 -29.311 1.00 94.31 99 ALA A N 1
ATOM 756 C CA . ALA A 1 99 ? 11.267 -10.811 -29.572 1.00 94.31 99 ALA A CA 1
ATOM 757 C C . ALA A 1 99 ? 9.816 -10.311 -29.443 1.00 94.31 99 ALA A C 1
ATOM 759 O O . ALA A 1 99 ? 8.893 -10.886 -30.027 1.00 94.31 99 ALA A O 1
ATOM 760 N N . THR A 1 100 ? 9.623 -9.228 -28.696 1.00 93.75 100 THR A N 1
ATOM 761 C CA . THR A 1 100 ? 8.340 -8.535 -28.498 1.00 93.75 100 THR A CA 1
ATOM 762 C C . THR A 1 100 ? 8.555 -7.020 -28.596 1.00 93.75 100 THR A C 1
ATOM 76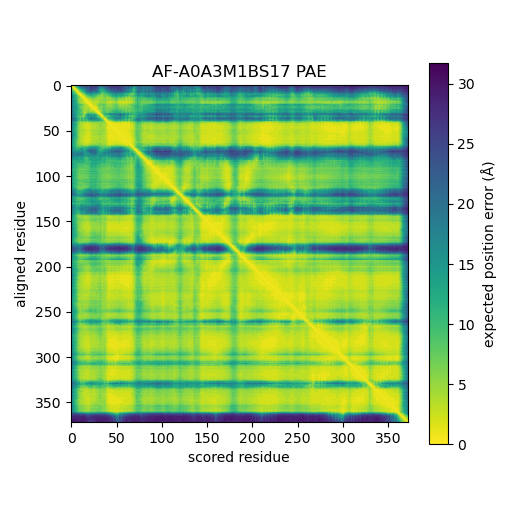4 O O . THR A 1 100 ? 9.702 -6.572 -28.590 1.00 93.75 100 THR A O 1
ATOM 767 N N . PRO A 1 101 ? 7.495 -6.192 -28.645 1.00 92.25 101 PRO A N 1
ATOM 768 C CA . PRO A 1 101 ? 7.654 -4.737 -28.557 1.00 92.25 101 PRO A CA 1
ATOM 769 C C . PRO A 1 101 ? 8.400 -4.275 -27.295 1.00 92.25 101 PRO A C 1
ATOM 771 O O . PRO A 1 101 ? 9.108 -3.276 -27.340 1.00 92.25 101 PRO A O 1
ATOM 774 N N . TYR A 1 102 ? 8.274 -5.029 -26.200 1.00 90.25 102 TYR A N 1
ATOM 775 C CA . TYR A 1 102 ? 8.909 -4.739 -24.914 1.00 90.25 102 TYR A CA 1
ATOM 776 C C . TYR A 1 102 ? 10.251 -5.436 -24.720 1.00 90.25 102 TYR A C 1
ATOM 778 O O . TYR A 1 102 ? 10.928 -5.149 -23.747 1.00 90.25 102 TYR A O 1
ATOM 786 N N . CYS A 1 103 ? 10.634 -6.338 -25.623 1.00 91.38 103 CYS A N 1
ATOM 787 C CA . CYS A 1 103 ? 11.924 -7.016 -25.662 1.00 91.38 103 CYS A CA 1
ATOM 788 C C . CYS A 1 103 ? 12.327 -7.233 -27.130 1.00 91.38 103 CYS A C 1
ATOM 790 O O . CYS A 1 103 ? 12.190 -8.340 -27.653 1.00 91.38 103 CYS A O 1
ATOM 792 N N . PRO A 1 104 ? 12.740 -6.176 -27.849 1.00 91.06 104 PRO A N 1
ATOM 793 C CA . PRO A 1 104 ? 12.880 -6.226 -29.303 1.00 91.06 104 PRO A CA 1
ATOM 794 C C . PRO A 1 104 ? 14.089 -7.041 -29.780 1.00 91.06 104 PRO A C 1
ATOM 796 O O . PRO A 1 104 ? 14.053 -7.575 -30.888 1.00 91.06 104 PRO A O 1
ATOM 799 N N . ASP A 1 105 ? 15.143 -7.153 -28.966 1.00 89.62 105 ASP A N 1
ATOM 800 C CA . ASP A 1 105 ? 16.394 -7.825 -29.341 1.00 89.62 105 ASP A CA 1
ATOM 801 C C . ASP A 1 105 ? 16.973 -8.683 -28.198 1.00 89.62 105 ASP A C 1
ATOM 803 O O . ASP A 1 105 ? 18.041 -8.376 -27.661 1.00 89.62 105 ASP A O 1
ATOM 807 N N . PRO A 1 106 ? 16.294 -9.783 -27.814 1.00 90.00 106 PRO A N 1
ATOM 808 C CA . PRO A 1 106 ? 16.747 -10.647 -26.723 1.00 90.00 106 PRO A CA 1
ATOM 809 C C . PRO A 1 106 ? 18.142 -11.245 -26.971 1.00 90.00 106 PRO A C 1
ATOM 811 O O . PRO A 1 106 ? 18.863 -11.545 -26.024 1.00 90.00 106 PRO A O 1
ATOM 814 N N . ALA A 1 107 ? 18.569 -11.389 -28.232 1.00 87.81 107 ALA A N 1
ATOM 815 C CA . ALA A 1 107 ? 19.886 -11.928 -28.570 1.00 87.81 107 ALA A CA 1
ATOM 816 C C . ALA A 1 107 ? 21.048 -11.007 -28.147 1.00 87.81 107 ALA A C 1
ATOM 818 O O . ALA A 1 107 ? 22.156 -11.501 -27.934 1.00 87.81 107 ALA A O 1
ATOM 819 N N . ASN A 1 108 ? 20.798 -9.699 -28.012 1.00 85.81 108 ASN A N 1
ATOM 820 C CA . ASN A 1 108 ? 21.787 -8.694 -27.604 1.00 85.81 108 ASN A CA 1
ATOM 821 C C . ASN A 1 108 ? 21.476 -8.062 -26.231 1.00 85.81 108 ASN A C 1
ATOM 823 O O . ASN A 1 108 ? 22.063 -7.037 -25.862 1.00 85.81 108 ASN A O 1
ATOM 827 N N . THR A 1 109 ? 20.591 -8.686 -25.457 1.00 87.62 109 THR A N 1
ATOM 828 C CA . THR A 1 109 ? 20.221 -8.289 -24.095 1.00 87.62 109 THR A CA 1
ATOM 829 C C . THR A 1 109 ? 20.978 -9.142 -23.067 1.00 87.62 109 THR A C 1
ATOM 831 O O . THR A 1 109 ? 21.267 -10.318 -23.287 1.00 87.62 109 THR A O 1
ATOM 834 N N . ALA A 1 110 ? 21.351 -8.535 -21.944 1.00 85.81 110 ALA A N 1
ATOM 835 C CA . ALA A 1 110 ? 22.044 -9.174 -20.836 1.00 85.81 110 ALA A CA 1
ATOM 836 C C . ALA A 1 110 ? 21.060 -9.749 -19.804 1.00 85.81 110 ALA A C 1
ATOM 838 O O . ALA A 1 110 ? 19.982 -9.209 -19.588 1.00 85.81 110 ALA A O 1
ATOM 839 N N . ASP A 1 111 ? 21.460 -10.821 -19.118 1.00 84.31 111 ASP A N 1
ATOM 840 C CA . ASP A 1 111 ? 20.614 -11.568 -18.167 1.00 84.31 111 ASP A CA 1
ATOM 841 C C . ASP A 1 111 ? 20.570 -10.941 -16.752 1.00 84.31 111 ASP A C 1
ATOM 843 O O . ASP A 1 111 ? 20.558 -11.625 -15.728 1.00 84.31 111 ASP A O 1
ATOM 847 N N . PHE A 1 112 ? 20.625 -9.613 -16.687 1.00 78.06 112 PHE A N 1
ATOM 848 C CA . PHE A 1 112 ? 20.502 -8.818 -15.466 1.00 78.06 112 PHE A CA 1
ATOM 849 C C . PHE A 1 112 ? 19.735 -7.541 -15.777 1.00 78.06 112 PHE A C 1
ATOM 851 O O . PHE A 1 112 ? 19.810 -7.062 -16.901 1.00 78.06 112 PHE A O 1
ATOM 858 N N . ALA A 1 113 ? 19.058 -6.965 -14.791 1.00 78.12 113 ALA A N 1
ATOM 859 C CA . ALA A 1 113 ? 18.464 -5.639 -14.900 1.00 78.12 113 ALA A CA 1
ATOM 860 C C . ALA A 1 113 ? 19.388 -4.572 -14.302 1.00 78.12 113 ALA A C 1
ATOM 862 O O . ALA A 1 113 ? 20.177 -4.860 -13.399 1.00 78.12 113 ALA A O 1
ATOM 863 N N . THR A 1 114 ? 19.271 -3.342 -14.789 1.00 75.62 114 THR A N 1
ATOM 864 C CA . THR A 1 114 ? 19.983 -2.163 -14.292 1.00 75.62 114 THR A CA 1
ATOM 865 C C . THR A 1 114 ? 18.940 -1.136 -13.913 1.00 75.62 114 THR A C 1
ATOM 867 O O . THR A 1 114 ? 18.078 -0.833 -14.737 1.00 75.62 114 THR A O 1
ATOM 870 N N . MET A 1 115 ? 19.056 -0.550 -12.729 1.00 69.75 115 MET A N 1
ATOM 871 C CA . MET A 1 115 ? 18.237 0.584 -12.305 1.00 69.75 115 MET A CA 1
ATOM 872 C C . MET A 1 115 ? 19.116 1.744 -11.837 1.00 69.75 115 MET A C 1
ATOM 874 O O . MET A 1 115 ? 20.255 1.528 -11.407 1.00 69.75 115 MET A O 1
ATOM 878 N N . GLY A 1 116 ? 18.591 2.964 -11.939 1.00 60.62 116 GLY A N 1
ATOM 879 C CA . GLY A 1 116 ? 19.159 4.116 -11.248 1.00 60.62 116 GLY A CA 1
ATOM 880 C C . GLY A 1 116 ? 18.653 4.210 -9.815 1.00 60.62 116 GLY A C 1
ATOM 881 O O . GLY A 1 116 ? 17.598 3.668 -9.491 1.00 60.62 116 GLY A O 1
ATOM 882 N N . SER A 1 117 ? 19.417 4.909 -8.983 1.00 58.66 117 SER A N 1
ATOM 883 C CA . SER A 1 117 ? 19.040 5.284 -7.622 1.00 58.66 117 SER A CA 1
ATOM 884 C C . SER A 1 117 ? 18.713 6.779 -7.520 1.00 58.66 117 SER A C 1
ATOM 886 O O . SER A 1 117 ? 18.950 7.551 -8.457 1.00 58.66 117 SER A O 1
ATOM 888 N N . TYR A 1 118 ? 18.211 7.195 -6.349 1.00 53.97 118 TYR A N 1
ATOM 889 C CA . TYR A 1 118 ? 18.023 8.605 -5.984 1.00 53.97 118 TYR A CA 1
ATOM 890 C C . TYR A 1 118 ? 19.316 9.434 -6.132 1.00 53.97 118 TYR A C 1
ATOM 892 O O . TYR A 1 118 ? 19.265 10.599 -6.523 1.00 53.97 118 TYR A O 1
ATOM 900 N N . ASP A 1 119 ? 20.489 8.840 -5.878 1.00 57.38 119 ASP A N 1
ATOM 901 C CA . ASP A 1 119 ? 21.787 9.467 -6.152 1.00 57.38 119 ASP A CA 1
ATOM 902 C C . ASP A 1 119 ? 22.301 9.004 -7.522 1.00 57.38 119 ASP A C 1
ATOM 904 O O . ASP A 1 119 ? 23.140 8.104 -7.636 1.00 57.38 119 ASP A O 1
ATOM 908 N N . ALA A 1 120 ? 21.789 9.649 -8.577 1.00 48.78 120 ALA A N 1
ATOM 909 C CA . ALA A 1 120 ? 22.135 9.377 -9.976 1.00 48.78 120 ALA A CA 1
ATOM 910 C C . ALA A 1 120 ? 23.655 9.338 -10.239 1.00 48.78 120 ALA A C 1
ATOM 912 O O . ALA A 1 120 ? 24.111 8.655 -11.157 1.00 48.78 120 ALA A O 1
ATOM 913 N N . ALA A 1 121 ? 24.442 10.034 -9.408 1.00 44.88 121 ALA A N 1
ATOM 914 C CA . ALA A 1 121 ? 25.891 10.115 -9.512 1.00 44.88 121 ALA A CA 1
ATOM 915 C C . ALA A 1 121 ? 26.647 8.973 -8.803 1.00 44.88 121 ALA A C 1
ATOM 917 O O . ALA A 1 121 ? 27.863 8.870 -9.003 1.00 44.88 121 ALA A O 1
ATOM 918 N N . LYS A 1 122 ? 25.992 8.133 -7.980 1.00 48.78 122 LYS A N 1
ATOM 919 C CA . LYS A 1 122 ? 26.690 7.141 -7.140 1.00 48.78 122 LYS A CA 1
ATOM 920 C C . LYS A 1 122 ? 26.313 5.679 -7.355 1.00 48.78 122 LYS A C 1
ATOM 922 O O . LYS A 1 122 ? 27.240 4.874 -7.325 1.00 48.78 122 LYS A O 1
ATOM 927 N N . ASP A 1 123 ? 25.062 5.318 -7.659 1.00 55.31 123 ASP A N 1
ATOM 928 C CA . ASP A 1 123 ? 24.671 3.898 -7.610 1.00 55.31 123 ASP A CA 1
ATOM 929 C C . ASP A 1 123 ? 23.873 3.421 -8.835 1.00 55.31 123 ASP A C 1
ATOM 931 O O . ASP A 1 123 ? 22.680 3.673 -8.990 1.00 55.31 123 ASP A O 1
ATOM 935 N N . GLN A 1 124 ? 24.547 2.657 -9.701 1.00 61.16 124 GLN A N 1
ATOM 936 C CA . GLN A 1 124 ? 23.889 1.716 -10.608 1.00 61.16 124 GLN A CA 1
ATOM 937 C C . GLN A 1 124 ? 23.720 0.390 -9.875 1.00 61.16 124 GLN A C 1
ATOM 939 O O . GLN A 1 124 ? 24.715 -0.278 -9.580 1.00 61.16 124 GLN A O 1
ATOM 944 N N . MET A 1 125 ? 22.480 -0.034 -9.647 1.00 63.78 125 MET A N 1
ATOM 945 C CA . MET A 1 125 ? 22.231 -1.381 -9.148 1.00 63.78 125 MET A CA 1
ATOM 946 C C . MET A 1 125 ? 22.051 -2.327 -10.332 1.00 63.78 125 MET A C 1
ATOM 948 O O . MET A 1 125 ? 21.138 -2.166 -11.143 1.00 63.78 125 MET A O 1
ATOM 952 N N . GLN A 1 126 ? 22.942 -3.316 -10.433 1.00 70.38 126 GLN A N 1
ATOM 953 C CA . GLN A 1 126 ? 22.750 -4.468 -11.307 1.00 70.38 126 GLN A CA 1
ATOM 954 C C . GLN A 1 126 ? 22.149 -5.606 -10.503 1.00 70.38 126 GLN A C 1
ATOM 956 O O . GLN A 1 126 ? 22.691 -5.999 -9.470 1.00 70.38 126 GLN A O 1
ATOM 961 N N . CYS A 1 127 ? 21.063 -6.165 -11.010 1.00 67.25 127 CYS A N 1
ATOM 962 C CA . CYS A 1 127 ? 20.351 -7.224 -10.331 1.00 67.25 127 CYS A CA 1
ATOM 963 C C . CYS A 1 127 ? 20.069 -8.390 -11.287 1.00 67.25 127 CYS A C 1
ATOM 965 O O . CYS A 1 127 ? 19.142 -8.340 -12.105 1.00 67.25 127 CYS A O 1
ATOM 967 N N . PRO A 1 128 ? 20.883 -9.456 -11.217 1.00 67.62 128 PRO A N 1
ATOM 968 C CA . PRO A 1 128 ? 20.602 -10.706 -11.903 1.00 67.62 128 PRO A CA 1
ATOM 969 C C . PRO A 1 128 ? 19.352 -11.346 -11.310 1.00 67.62 128 PRO A C 1
ATOM 971 O O . PRO A 1 128 ? 19.245 -11.505 -10.096 1.00 67.62 128 PRO A O 1
ATOM 974 N N . GLY A 1 129 ? 18.421 -11.754 -12.163 1.00 64.75 129 GLY A N 1
ATOM 975 C CA . GLY A 1 129 ? 17.216 -12.425 -11.693 1.00 64.75 129 GLY A CA 1
ATOM 976 C C . GLY A 1 129 ? 16.119 -11.491 -11.177 1.00 64.75 129 GLY A C 1
ATOM 977 O O . GLY A 1 129 ? 15.132 -11.969 -10.623 1.00 64.75 129 GLY A O 1
ATOM 978 N N . CYS A 1 130 ? 16.298 -10.179 -11.328 1.00 67.38 130 CYS A N 1
ATOM 979 C CA . CYS A 1 130 ? 15.364 -9.203 -10.809 1.00 67.38 130 CYS A CA 1
ATOM 980 C C . CYS A 1 130 ? 14.001 -9.247 -11.487 1.00 67.38 130 CYS A C 1
ATOM 982 O O . CYS A 1 130 ? 13.875 -9.379 -12.706 1.00 67.38 130 CYS A O 1
ATOM 984 N N . PHE A 1 131 ? 12.986 -9.029 -10.669 1.00 69.25 131 PHE A N 1
ATOM 985 C CA . PHE A 1 131 ? 11.624 -8.828 -11.100 1.00 69.25 131 PHE A CA 1
ATOM 986 C C . PHE A 1 131 ? 10.979 -7.763 -10.233 1.00 69.25 131 PHE A C 1
ATOM 988 O O . PHE A 1 131 ? 11.442 -7.471 -9.127 1.00 69.25 131 PHE A O 1
ATOM 995 N N . THR A 1 132 ? 9.901 -7.200 -10.750 1.00 65.88 132 THR A N 1
ATOM 996 C CA . THR A 1 132 ? 8.996 -6.387 -9.965 1.00 65.88 132 THR A CA 1
ATOM 997 C C . THR A 1 132 ? 7.706 -7.163 -9.712 1.00 65.88 132 THR A C 1
ATOM 999 O O . THR A 1 132 ? 7.168 -7.819 -10.611 1.00 65.88 132 THR A O 1
ATOM 1002 N N . SER A 1 133 ? 7.249 -7.135 -8.463 1.00 65.69 133 SER A N 1
ATOM 1003 C CA . SER A 1 133 ? 5.943 -7.628 -8.034 1.00 65.69 133 SER A CA 1
ATOM 1004 C C . SER A 1 133 ? 5.376 -6.667 -6.991 1.00 65.69 133 SER A C 1
ATOM 1006 O O . SER A 1 133 ? 6.130 -5.935 -6.353 1.00 65.69 133 SER A O 1
ATOM 1008 N N . ARG A 1 134 ? 4.051 -6.659 -6.831 1.00 64.12 134 ARG A N 1
ATOM 1009 C CA . ARG A 1 134 ? 3.362 -5.864 -5.801 1.00 64.12 134 ARG A CA 1
ATOM 1010 C C . ARG A 1 134 ? 2.901 -6.674 -4.601 1.00 64.12 134 ARG A C 1
ATOM 1012 O O . ARG A 1 134 ? 2.118 -6.212 -3.783 1.00 64.12 134 ARG A O 1
ATOM 1019 N N . TYR A 1 135 ? 3.366 -7.908 -4.508 1.00 62.00 135 TYR A N 1
ATOM 1020 C CA . TYR A 1 135 ? 2.801 -8.891 -3.608 1.00 62.00 135 TYR A CA 1
ATOM 1021 C C . TYR A 1 135 ? 3.784 -9.177 -2.478 1.00 62.00 135 TYR A C 1
ATOM 1023 O O . TYR A 1 135 ? 4.434 -10.214 -2.489 1.00 62.00 135 TYR A O 1
ATOM 1031 N N . GLY A 1 136 ? 3.906 -8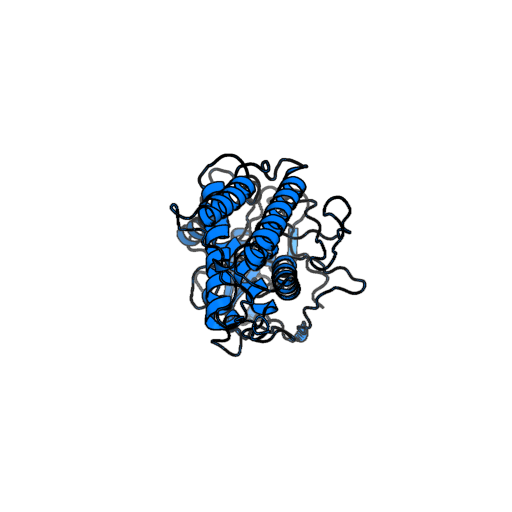.252 -1.523 1.00 51.47 136 GLY A N 1
ATOM 1032 C CA . GLY A 1 136 ? 4.881 -8.334 -0.425 1.00 51.47 136 GLY A CA 1
ATOM 1033 C C . GLY A 1 136 ? 6.283 -7.843 -0.823 1.00 51.47 136 GLY A C 1
ATOM 1034 O O . GLY A 1 136 ? 6.450 -7.352 -1.940 1.00 51.47 136 GLY A O 1
ATOM 1035 N N . PRO A 1 137 ? 7.312 -8.024 0.031 1.00 47.16 137 PRO A N 1
ATOM 1036 C CA . PRO A 1 137 ? 8.674 -7.492 -0.170 1.00 47.16 137 PRO A CA 1
ATOM 1037 C C . PRO A 1 137 ? 9.431 -8.166 -1.336 1.00 47.16 137 PRO A C 1
ATOM 1039 O O . PRO A 1 137 ? 10.655 -8.091 -1.462 1.00 47.16 137 PRO A O 1
ATOM 1042 N N . TYR A 1 138 ? 8.722 -8.914 -2.181 1.00 52.34 138 TYR A N 1
ATOM 1043 C CA . TYR A 1 138 ? 9.278 -9.725 -3.248 1.00 52.34 138 TYR A CA 1
ATOM 1044 C C . TYR A 1 138 ? 9.417 -8.881 -4.505 1.00 52.34 138 TYR A C 1
ATOM 1046 O O . TYR A 1 138 ? 8.579 -8.880 -5.407 1.00 52.34 138 TYR A O 1
ATOM 1054 N N . GLY A 1 139 ? 10.517 -8.158 -4.569 1.00 50.34 139 GLY A N 1
ATOM 1055 C CA . GLY A 1 139 ? 10.889 -7.402 -5.745 1.00 50.34 139 GLY A CA 1
ATOM 1056 C C . GLY A 1 139 ? 11.940 -6.396 -5.352 1.00 50.34 139 GLY A C 1
ATOM 1057 O O . GLY A 1 139 ? 11.728 -5.572 -4.479 1.00 50.34 139 GLY A O 1
ATOM 1058 N N . VAL A 1 140 ? 13.083 -6.447 -6.018 1.00 47.75 140 VAL A N 1
ATOM 1059 C CA . VAL A 1 140 ? 14.128 -5.428 -5.836 1.00 47.75 140 VAL A CA 1
ATOM 1060 C C . VAL A 1 140 ? 13.698 -4.101 -6.477 1.00 47.75 140 VAL A C 1
ATOM 1062 O O . VAL A 1 140 ? 14.291 -3.055 -6.251 1.00 47.75 140 VAL A O 1
ATOM 1065 N N . PHE A 1 141 ? 12.668 -4.161 -7.323 1.00 58.56 141 PHE A N 1
ATOM 1066 C CA . PHE A 1 141 ? 12.110 -3.045 -8.062 1.00 58.56 141 PHE A CA 1
ATOM 1067 C C . PHE A 1 141 ? 10.684 -2.800 -7.591 1.00 58.56 141 PHE A C 1
ATOM 1069 O O . PHE A 1 141 ? 9.818 -3.664 -7.753 1.00 58.56 141 PHE A O 1
ATOM 1076 N N . PHE A 1 142 ? 10.447 -1.614 -7.048 1.00 63.53 142 PHE A N 1
ATOM 1077 C CA . PHE A 1 142 ? 9.129 -1.164 -6.634 1.00 63.53 142 PHE A CA 1
ATOM 1078 C C . PHE A 1 142 ? 8.244 -0.870 -7.866 1.00 63.53 142 PHE A C 1
ATOM 1080 O O . PHE A 1 142 ? 8.614 -0.075 -8.731 1.00 63.53 142 PHE A O 1
ATOM 1087 N N . HIS A 1 143 ? 7.124 -1.597 -7.966 1.00 70.06 143 HIS A N 1
ATOM 1088 C CA . HIS A 1 143 ? 5.923 -1.305 -8.775 1.00 70.06 143 HIS A CA 1
ATOM 1089 C C . HIS A 1 143 ? 5.289 0.066 -8.527 1.00 70.06 143 HIS A C 1
ATOM 1091 O O . HIS A 1 143 ? 5.644 0.680 -7.548 1.00 70.06 143 HIS A O 1
ATOM 1097 N N . PHE A 1 144 ? 4.206 0.436 -9.209 1.00 83.00 144 PHE A N 1
ATOM 1098 C CA . PHE A 1 144 ? 3.002 1.013 -8.593 1.00 83.00 144 PHE A CA 1
ATOM 1099 C C . PHE A 1 144 ? 1.836 0.139 -9.025 1.00 83.00 144 PHE A C 1
ATOM 1101 O O . PHE A 1 144 ? 1.754 -0.153 -10.222 1.00 83.00 144 PHE A O 1
ATOM 1108 N N . PRO A 1 145 ? 1.001 -0.379 -8.100 1.00 86.06 145 PRO A N 1
ATOM 1109 C CA . PRO A 1 145 ? 0.027 -1.388 -8.468 1.00 86.06 145 PRO A CA 1
ATOM 1110 C C . PRO A 1 145 ? -1.083 -0.696 -9.248 1.00 86.06 145 PRO A C 1
ATOM 1112 O O . PRO A 1 145 ? -1.710 0.234 -8.753 1.00 86.06 145 PRO A O 1
ATOM 1115 N N . HIS A 1 146 ? -1.363 -1.151 -10.454 1.00 91.38 146 HIS A N 1
ATOM 1116 C CA . HIS A 1 146 ? -2.496 -0.719 -11.245 1.00 91.38 146 HIS A CA 1
ATOM 1117 C C . HIS A 1 146 ? -3.773 -1.328 -10.674 1.00 91.38 146 HIS A C 1
ATOM 1119 O O . HIS A 1 146 ? -3.806 -2.461 -10.181 1.00 91.38 146 HIS A O 1
ATOM 1125 N N . ALA A 1 147 ? -4.873 -0.603 -10.843 1.00 92.94 147 ALA A N 1
ATOM 1126 C CA . ALA A 1 147 ? -6.213 -1.073 -10.533 1.00 92.94 147 ALA A CA 1
ATOM 1127 C C . ALA A 1 147 ? -6.700 -2.097 -11.587 1.00 92.94 147 ALA A C 1
ATOM 1129 O O . ALA A 1 147 ? -7.620 -1.837 -12.365 1.00 92.94 147 ALA A O 1
ATOM 1130 N N . ARG A 1 148 ? -6.039 -3.261 -11.650 1.00 92.31 148 ARG A N 1
ATOM 1131 C CA . ARG A 1 148 ? -6.267 -4.339 -12.628 1.00 92.31 148 ARG A CA 1
ATOM 1132 C C . ARG A 1 148 ? -6.413 -5.702 -11.949 1.00 92.31 148 ARG A C 1
ATOM 1134 O O . ARG A 1 148 ? -6.005 -5.897 -10.804 1.00 92.31 148 ARG A O 1
ATOM 1141 N N . ALA A 1 149 ? -7.034 -6.641 -12.670 1.00 92.31 149 ALA A N 1
ATOM 1142 C CA . ALA A 1 149 ? -7.382 -7.985 -12.190 1.00 92.31 149 ALA A CA 1
ATOM 1143 C C . ALA A 1 149 ? -6.170 -8.837 -11.778 1.00 92.31 149 ALA A C 1
ATOM 1145 O O . ALA A 1 149 ? -6.312 -9.752 -10.976 1.00 92.31 149 ALA A O 1
ATOM 1146 N N . ASP A 1 150 ? -5.008 -8.536 -12.339 1.00 87.75 150 ASP A N 1
ATOM 1147 C CA . ASP A 1 150 ? -3.727 -9.217 -12.191 1.00 87.75 150 ASP A CA 1
ATOM 1148 C C . ASP A 1 150 ? -2.701 -8.402 -11.392 1.00 87.75 150 ASP A C 1
ATOM 1150 O O . ASP A 1 150 ? -1.544 -8.797 -11.346 1.00 87.75 150 ASP A O 1
ATOM 1154 N N . GLU A 1 151 ? -3.128 -7.309 -10.748 1.00 89.44 151 GLU A N 1
ATOM 1155 C CA . GLU A 1 151 ? -2.325 -6.484 -9.836 1.00 89.44 151 GLU A CA 1
ATOM 1156 C C . GLU A 1 151 ? -3.114 -6.220 -8.541 1.00 89.44 151 GLU A C 1
ATOM 1158 O O . GLU A 1 151 ? -3.367 -7.160 -7.778 1.00 89.44 151 GLU A O 1
ATOM 1163 N N . LEU A 1 152 ? -3.565 -4.981 -8.303 1.00 92.00 152 LEU A N 1
ATOM 1164 C CA . LEU A 1 152 ? -4.231 -4.575 -7.062 1.00 92.00 152 LEU A CA 1
ATOM 1165 C C . LEU A 1 152 ? -5.481 -5.408 -6.755 1.00 92.00 152 LEU A C 1
ATOM 1167 O O . LEU A 1 152 ? -5.732 -5.755 -5.600 1.00 92.00 152 LEU A O 1
ATOM 1171 N N . TYR A 1 153 ? -6.285 -5.746 -7.769 1.00 94.12 153 TYR A N 1
ATOM 1172 C CA . TYR A 1 153 ? -7.517 -6.506 -7.541 1.00 94.12 153 TYR A CA 1
ATOM 1173 C C . TYR A 1 153 ? -7.246 -7.979 -7.230 1.00 94.12 153 TYR A C 1
ATOM 1175 O O . TYR A 1 153 ? -8.037 -8.580 -6.504 1.00 94.12 153 TYR A O 1
ATOM 1183 N N . ALA A 1 154 ? -6.129 -8.544 -7.701 1.00 92.88 154 ALA A N 1
ATOM 1184 C CA . ALA A 1 154 ? -5.694 -9.866 -7.259 1.00 92.88 154 ALA A CA 1
ATOM 1185 C C . ALA A 1 154 ? -5.297 -9.845 -5.776 1.00 92.88 154 ALA A C 1
ATOM 1187 O O . ALA A 1 154 ? -5.722 -10.730 -5.030 1.00 92.88 154 ALA A O 1
ATOM 1188 N N . THR A 1 155 ? -4.556 -8.816 -5.331 1.00 91.50 155 THR A N 1
ATOM 1189 C CA . THR A 1 155 ? -4.227 -8.634 -3.905 1.00 91.50 155 THR A CA 1
ATOM 1190 C C . THR A 1 155 ? -5.495 -8.472 -3.080 1.00 91.50 155 THR A C 1
ATOM 1192 O O . THR A 1 155 ? -5.643 -9.154 -2.071 1.00 91.50 155 THR A O 1
ATOM 1195 N N . ARG A 1 156 ? -6.447 -7.647 -3.541 1.00 94.75 156 ARG A N 1
ATOM 1196 C CA . ARG A 1 156 ? -7.758 -7.478 -2.901 1.00 94.75 156 ARG A CA 1
ATOM 1197 C C . ARG A 1 156 ? -8.475 -8.811 -2.743 1.00 94.75 156 ARG A C 1
ATOM 1199 O O . ARG A 1 156 ? -8.879 -9.164 -1.645 1.00 94.75 156 ARG A O 1
ATOM 1206 N N . ASP A 1 157 ? -8.679 -9.545 -3.832 1.00 95.38 157 ASP A N 1
ATOM 1207 C CA . ASP A 1 157 ? -9.513 -10.746 -3.797 1.00 95.38 157 ASP A CA 1
ATOM 1208 C C . ASP A 1 157 ? -8.877 -11.852 -2.933 1.00 95.38 157 ASP A C 1
ATOM 1210 O O . ASP A 1 157 ? -9.595 -12.559 -2.222 1.00 95.38 157 ASP A O 1
ATOM 1214 N N . TRP A 1 158 ? -7.546 -11.950 -2.904 1.00 94.75 158 TRP A N 1
ATOM 1215 C CA . TRP A 1 158 ? -6.821 -12.820 -1.972 1.00 94.75 158 TRP A CA 1
ATOM 1216 C C . TRP A 1 158 ? -6.920 -12.341 -0.515 1.00 94.75 158 TRP A C 1
ATOM 1218 O O . TRP A 1 158 ? -7.226 -13.134 0.379 1.00 94.75 158 TRP A O 1
ATOM 1228 N N . ALA A 1 159 ? -6.726 -11.044 -0.270 1.00 94.06 159 ALA A N 1
ATOM 1229 C CA . ALA A 1 159 ? -6.812 -10.442 1.057 1.00 94.06 159 ALA A CA 1
ATOM 1230 C C . ALA A 1 159 ? -8.211 -10.549 1.663 1.00 94.06 159 ALA A C 1
ATOM 1232 O O . ALA A 1 159 ? -8.336 -10.772 2.859 1.00 94.06 159 ALA A O 1
ATOM 1233 N N . LEU A 1 160 ? -9.260 -10.484 0.841 1.00 95.12 160 LEU A N 1
ATOM 1234 C CA . LEU A 1 160 ? -10.650 -10.706 1.248 1.00 95.12 160 LEU A CA 1
ATOM 1235 C C . LEU A 1 160 ? -11.026 -12.206 1.313 1.00 95.12 160 LEU A C 1
ATOM 1237 O O . LEU A 1 160 ? -12.187 -12.543 1.538 1.00 95.12 160 LEU A O 1
ATOM 1241 N N . GLY A 1 161 ? -10.084 -13.129 1.077 1.00 95.00 161 GLY A N 1
ATOM 1242 C CA . GLY A 1 161 ? -10.314 -14.579 1.143 1.00 95.00 161 GLY A CA 1
ATOM 1243 C C . GLY A 1 161 ? -11.187 -15.143 0.015 1.00 95.00 161 GLY A C 1
ATOM 1244 O O . GLY A 1 161 ? -11.651 -16.282 0.096 1.00 95.00 161 GLY A O 1
ATOM 1245 N N . ARG A 1 162 ? -11.420 -14.368 -1.049 1.00 95.62 162 ARG A N 1
ATOM 1246 C CA . ARG A 1 162 ? -12.228 -14.767 -2.215 1.00 95.62 162 ARG A CA 1
ATOM 1247 C C . ARG A 1 162 ? -11.471 -15.740 -3.111 1.00 95.62 162 ARG A C 1
ATOM 1249 O O . ARG A 1 162 ? -12.086 -16.583 -3.765 1.00 95.62 162 ARG A O 1
ATOM 1256 N N . THR A 1 163 ? -10.143 -15.657 -3.110 1.00 96.12 163 THR A N 1
ATOM 1257 C CA . THR A 1 163 ? -9.257 -16.653 -3.712 1.00 96.12 163 THR A CA 1
ATOM 1258 C C . THR A 1 163 ? -8.361 -17.277 -2.638 1.00 96.12 163 THR A C 1
ATOM 1260 O O . THR A 1 163 ? -7.831 -16.572 -1.786 1.00 96.12 163 THR A O 1
ATOM 1263 N N . PRO A 1 164 ? -8.141 -18.605 -2.653 1.00 94.88 164 PRO A N 1
ATOM 1264 C CA . PRO A 1 164 ? -7.291 -19.268 -1.658 1.00 94.88 164 PRO A CA 1
ATOM 1265 C C . PRO A 1 164 ? -5.789 -19.101 -1.933 1.00 94.88 164 PRO A C 1
ATOM 1267 O O . PRO A 1 164 ? -4.961 -19.497 -1.118 1.00 94.88 164 PRO A O 1
ATOM 1270 N N . VAL A 1 165 ? -5.434 -18.582 -3.109 1.00 90.81 165 VAL A N 1
ATOM 1271 C CA . VAL A 1 165 ? -4.059 -18.377 -3.565 1.00 90.81 165 VAL A CA 1
ATOM 1272 C C . VAL A 1 165 ? -3.954 -17.022 -4.243 1.00 90.81 165 VAL A C 1
ATOM 1274 O O . VAL A 1 165 ? -4.857 -16.618 -4.980 1.00 90.81 165 VAL A O 1
ATOM 1277 N N . LEU A 1 166 ? -2.827 -16.356 -4.028 1.00 89.44 166 LEU A N 1
ATOM 1278 C CA . LEU A 1 166 ? -2.494 -15.120 -4.710 1.00 89.44 166 LEU A CA 1
ATOM 1279 C C . LEU A 1 166 ? -1.854 -15.445 -6.063 1.00 89.44 166 LEU A C 1
ATOM 1281 O O . LEU A 1 166 ? -0.867 -16.178 -6.149 1.00 89.44 166 LEU A O 1
ATOM 1285 N N . THR A 1 167 ? -2.464 -14.958 -7.136 1.00 88.69 167 THR A N 1
ATOM 1286 C CA . THR A 1 167 ? -1.962 -15.091 -8.508 1.00 88.69 167 THR A CA 1
ATOM 1287 C C . THR A 1 167 ? -1.962 -13.714 -9.135 1.00 88.69 167 THR A C 1
ATOM 1289 O O . THR A 1 167 ? -2.984 -13.038 -9.079 1.00 88.69 167 THR A O 1
ATOM 1292 N N . GLY A 1 168 ? -0.841 -13.315 -9.720 1.00 87.25 168 GLY A N 1
ATOM 1293 C CA . GLY A 1 168 ? -0.641 -11.946 -10.170 1.00 87.25 168 GLY A CA 1
ATOM 1294 C C . GLY A 1 168 ? 0.449 -11.816 -11.216 1.00 87.25 168 GLY A C 1
ATOM 1295 O O . GLY A 1 168 ? 1.177 -12.778 -11.486 1.00 87.25 168 GLY A O 1
ATOM 1296 N N . GLU A 1 169 ? 0.531 -10.642 -11.830 1.00 86.69 169 GLU A N 1
ATOM 1297 C CA . GLU A 1 169 ? 1.562 -10.315 -12.805 1.00 86.69 169 GLU A CA 1
ATOM 1298 C C . GLU A 1 169 ? 2.900 -10.021 -12.112 1.00 86.69 169 GLU A C 1
ATOM 1300 O O . GLU A 1 169 ? 2.993 -9.319 -11.106 1.00 86.69 169 GLU A O 1
ATOM 1305 N N . VAL A 1 170 ? 3.958 -10.605 -12.667 1.00 84.31 170 VAL A N 1
ATOM 1306 C CA . VAL A 1 170 ? 5.351 -10.314 -12.346 1.00 84.31 170 VAL A CA 1
ATOM 1307 C C . VAL A 1 170 ? 6.040 -9.895 -13.630 1.00 84.31 170 VAL A C 1
ATOM 1309 O O . VAL A 1 170 ? 5.878 -10.546 -14.668 1.00 84.31 170 VAL A O 1
ATOM 1312 N N . ILE A 1 171 ? 6.835 -8.829 -13.558 1.00 86.69 171 ILE A N 1
ATOM 1313 C CA . ILE A 1 171 ? 7.579 -8.313 -14.707 1.00 86.69 171 ILE A CA 1
ATOM 1314 C C . ILE A 1 171 ? 9.070 -8.477 -14.449 1.00 86.69 171 ILE A C 1
ATOM 1316 O O . ILE A 1 171 ? 9.619 -7.968 -13.474 1.00 86.69 171 ILE A O 1
ATOM 1320 N N . TYR A 1 172 ? 9.729 -9.190 -15.352 1.00 85.88 172 TYR A N 1
ATOM 1321 C CA . TYR A 1 172 ? 11.174 -9.351 -15.392 1.00 85.88 172 TYR A CA 1
ATOM 1322 C C . TYR A 1 172 ? 11.773 -8.287 -16.298 1.00 85.88 172 TYR A C 1
ATOM 1324 O O . TYR A 1 172 ? 11.265 -8.060 -17.398 1.00 85.88 172 TYR A O 1
ATOM 1332 N N . ALA A 1 173 ? 12.861 -7.672 -15.850 1.00 85.62 173 ALA A N 1
ATOM 1333 C CA . ALA A 1 173 ? 13.605 -6.685 -16.616 1.00 85.62 173 ALA A CA 1
ATOM 1334 C C . ALA A 1 173 ? 14.982 -7.237 -16.997 1.00 85.62 173 ALA A C 1
ATOM 1336 O O . ALA A 1 173 ? 15.589 -8.008 -16.251 1.00 85.62 173 ALA A O 1
ATOM 1337 N N . TYR A 1 174 ? 15.473 -6.822 -18.158 1.00 86.69 174 TYR A N 1
ATOM 1338 C CA . TYR A 1 174 ? 16.764 -7.221 -18.693 1.00 86.69 174 TYR A CA 1
ATOM 1339 C C . TYR A 1 174 ? 17.439 -6.028 -19.375 1.00 86.69 174 TYR A C 1
ATOM 1341 O O . TYR A 1 174 ? 16.825 -5.291 -20.153 1.00 86.69 174 TYR A O 1
ATOM 1349 N N . SER A 1 175 ? 18.721 -5.853 -19.082 1.00 84.12 175 SER A N 1
ATOM 1350 C CA . SER A 1 175 ? 19.543 -4.727 -19.505 1.00 84.12 175 SER A CA 1
ATOM 1351 C C . SER A 1 175 ? 20.118 -4.910 -20.886 1.00 84.12 175 SER A C 1
ATOM 1353 O O . SER A 1 175 ? 20.454 -6.013 -21.312 1.00 84.12 175 SER A O 1
ATOM 1355 N N . SER A 1 176 ? 20.350 -3.794 -21.564 1.00 70.38 176 SER A N 1
ATOM 1356 C CA . SER A 1 176 ? 21.178 -3.815 -22.763 1.00 70.38 176 SER A CA 1
ATOM 1357 C C . SER A 1 176 ? 22.603 -4.277 -22.426 1.00 70.38 176 SER A C 1
ATOM 1359 O O . SER A 1 176 ? 23.177 -3.896 -21.403 1.00 70.38 176 SER A O 1
ATOM 1361 N N . THR A 1 177 ? 23.216 -5.068 -23.311 1.00 63.88 177 THR A N 1
ATOM 1362 C CA . THR A 1 177 ? 24.657 -5.378 -23.221 1.00 63.88 177 THR A CA 1
ATOM 1363 C C . THR A 1 177 ? 25.532 -4.147 -23.485 1.00 63.88 177 THR A C 1
ATOM 1365 O O . THR A 1 177 ? 26.705 -4.119 -23.094 1.00 63.88 177 THR A O 1
ATOM 1368 N N . ALA A 1 178 ? 24.977 -3.104 -24.114 1.00 54.97 178 ALA A N 1
ATOM 1369 C CA . ALA A 1 178 ? 25.640 -1.820 -24.249 1.00 54.97 178 ALA A CA 1
ATOM 1370 C C . ALA A 1 178 ? 25.595 -1.098 -22.897 1.00 54.97 178 ALA A C 1
ATOM 1372 O O . ALA A 1 178 ? 24.551 -0.600 -22.486 1.00 54.97 178 ALA A O 1
ATOM 1373 N N . LYS A 1 179 ? 26.740 -1.029 -22.206 1.00 50.00 179 LYS A N 1
ATOM 1374 C CA . LYS A 1 179 ? 26.899 -0.186 -21.013 1.00 50.00 179 LYS A CA 1
ATOM 1375 C C . LYS A 1 179 ? 26.477 1.244 -21.361 1.00 50.00 179 LYS A C 1
ATOM 1377 O O . LYS A 1 179 ? 27.168 1.902 -22.140 1.00 50.00 179 LYS A O 1
ATOM 1382 N N . SER A 1 180 ? 25.371 1.729 -20.804 1.00 50.25 180 SER A N 1
ATOM 1383 C CA . SER A 1 180 ? 25.066 3.155 -20.854 1.00 50.25 180 SER A CA 1
ATOM 1384 C C . SER A 1 180 ? 26.068 3.878 -19.946 1.00 50.25 180 SER A C 1
ATOM 1386 O O . SER A 1 180 ? 26.219 3.571 -18.765 1.00 50.25 180 SER A O 1
ATOM 1388 N N . PHE A 1 181 ? 26.837 4.792 -20.538 1.00 46.66 181 PHE A N 1
ATOM 1389 C CA . PHE A 1 181 ? 27.861 5.596 -19.858 1.00 46.66 181 PHE A CA 1
ATOM 1390 C C . PHE A 1 181 ? 27.331 6.964 -19.396 1.00 46.66 181 PHE A C 1
ATOM 1392 O O . PHE A 1 181 ? 28.116 7.806 -18.966 1.00 46.66 181 PHE A O 1
ATOM 1399 N N . TYR A 1 182 ? 26.024 7.215 -19.493 1.00 47.44 182 TYR A N 1
ATOM 1400 C CA . TYR A 1 182 ? 25.444 8.485 -19.069 1.00 47.44 182 TYR A CA 1
ATOM 1401 C C . TYR A 1 182 ? 25.130 8.435 -17.571 1.00 47.44 182 TYR A C 1
ATOM 1403 O O . TYR A 1 182 ? 24.241 7.716 -17.130 1.00 47.44 182 TYR A O 1
ATOM 1411 N N . GLN A 1 183 ? 25.931 9.174 -16.802 1.00 51.78 183 GLN A N 1
ATOM 1412 C CA . GLN A 1 183 ? 25.945 9.221 -15.335 1.00 51.78 183 GLN A CA 1
ATOM 1413 C C . GLN A 1 183 ? 24.866 10.130 -14.719 1.00 51.78 183 GLN A C 1
ATOM 1415 O O . GLN A 1 183 ? 24.885 10.332 -13.515 1.00 51.78 183 GLN A O 1
ATOM 1420 N N . GLU A 1 184 ? 23.961 10.721 -15.504 1.00 53.28 184 GLU A N 1
ATOM 1421 C CA . GLU A 1 184 ? 23.110 11.813 -14.992 1.00 53.28 184 GLU A CA 1
ATOM 1422 C C . GLU A 1 184 ? 21.617 11.462 -14.871 1.00 53.28 184 GLU A C 1
ATOM 1424 O O . GLU A 1 184 ? 20.904 12.145 -14.146 1.00 53.28 184 GLU A O 1
ATOM 1429 N N . ALA A 1 185 ? 21.136 10.384 -15.500 1.00 54.78 185 ALA A N 1
ATOM 1430 C CA . ALA A 1 185 ? 19.746 9.934 -15.376 1.00 54.78 185 ALA A CA 1
ATOM 1431 C C . ALA A 1 185 ? 19.618 8.484 -15.857 1.00 54.78 185 ALA A C 1
ATOM 1433 O O . ALA A 1 185 ? 19.658 8.215 -17.054 1.00 54.78 185 ALA A O 1
ATOM 1434 N N . ILE A 1 186 ? 19.518 7.533 -14.931 1.00 63.41 186 ILE A N 1
ATOM 1435 C CA . ILE A 1 186 ? 19.316 6.121 -15.265 1.00 63.41 186 ILE A CA 1
ATOM 1436 C C . ILE A 1 186 ? 17.895 5.777 -14.854 1.00 63.41 186 ILE A C 1
ATOM 1438 O O . ILE A 1 186 ? 17.622 5.564 -13.677 1.00 63.41 186 ILE A O 1
ATOM 1442 N N . ASN A 1 187 ? 16.979 5.743 -15.816 1.00 74.25 187 ASN A N 1
ATOM 1443 C CA . ASN A 1 187 ? 15.646 5.207 -15.582 1.00 74.25 187 ASN A CA 1
ATOM 1444 C C . ASN A 1 187 ? 15.568 3.749 -16.045 1.00 74.25 187 ASN A C 1
ATOM 1446 O O . ASN A 1 187 ? 16.230 3.356 -17.007 1.00 74.25 187 ASN A O 1
ATOM 1450 N N . ILE A 1 188 ? 14.753 2.951 -15.347 1.00 79.06 188 ILE A N 1
ATOM 1451 C CA . ILE A 1 188 ? 14.615 1.511 -15.602 1.00 79.06 188 ILE A CA 1
ATOM 1452 C C . ILE A 1 188 ? 14.206 1.212 -17.049 1.00 79.06 188 ILE A C 1
ATOM 1454 O O . ILE A 1 188 ? 14.659 0.222 -17.616 1.00 79.06 188 ILE A O 1
ATOM 1458 N N . TYR A 1 189 ? 13.394 2.076 -17.663 1.00 81.56 189 TYR A N 1
ATOM 1459 C CA . TYR A 1 189 ? 12.872 1.893 -19.019 1.00 81.56 189 TYR A CA 1
ATOM 1460 C C . TYR A 1 189 ? 13.922 2.096 -20.119 1.00 81.56 189 TYR A C 1
ATOM 1462 O O . TYR A 1 189 ? 13.744 1.599 -21.230 1.00 81.56 189 TYR A O 1
ATOM 1470 N N . GLU A 1 190 ? 14.994 2.832 -19.833 1.00 78.81 190 GLU A N 1
ATOM 1471 C CA . GLU A 1 190 ? 16.109 3.065 -20.752 1.00 78.81 190 GLU A CA 1
ATOM 1472 C C . GLU A 1 190 ? 17.268 2.104 -20.501 1.00 78.81 190 GLU A C 1
ATOM 1474 O O . GLU A 1 190 ? 17.903 1.624 -21.444 1.00 78.81 190 GLU A O 1
ATOM 1479 N N . SER A 1 191 ? 17.559 1.817 -19.231 1.00 76.19 191 SER A N 1
ATOM 1480 C CA . SER A 1 191 ? 18.649 0.923 -18.841 1.00 76.19 191 SER A CA 1
ATOM 1481 C C . SER A 1 191 ? 18.303 -0.548 -19.061 1.00 76.19 191 SER A C 1
ATOM 1483 O O . SER A 1 191 ? 19.178 -1.328 -19.452 1.00 76.19 191 SER A O 1
ATOM 1485 N N . SER A 1 192 ? 17.032 -0.909 -18.866 1.00 79.31 192 SER A N 1
ATOM 1486 C CA . SER A 1 192 ? 16.467 -2.208 -19.219 1.00 79.31 192 SER A CA 1
ATOM 1487 C C . SER A 1 192 ? 15.645 -2.077 -20.494 1.00 79.31 192 SER A C 1
ATOM 1489 O O . SER A 1 192 ? 14.578 -1.478 -20.508 1.00 79.31 192 SER A O 1
ATOM 1491 N N . ASN A 1 193 ? 16.161 -2.619 -21.597 1.00 80.50 193 ASN A N 1
ATOM 1492 C CA . ASN A 1 193 ? 15.531 -2.521 -22.916 1.00 80.50 193 ASN A CA 1
ATOM 1493 C C . ASN A 1 193 ? 14.648 -3.732 -23.248 1.00 80.50 193 ASN A C 1
ATOM 1495 O O . ASN A 1 193 ? 14.119 -3.823 -24.356 1.00 80.50 193 ASN A O 1
ATOM 1499 N N . CYS A 1 194 ? 14.549 -4.685 -22.326 1.00 88.94 194 CYS A N 1
ATOM 1500 C CA . CYS A 1 194 ? 13.767 -5.892 -22.483 1.00 88.94 194 CYS A CA 1
ATOM 1501 C C . CYS A 1 194 ? 12.979 -6.177 -21.206 1.00 88.94 194 CYS A C 1
ATOM 1503 O O . CYS A 1 194 ? 13.550 -6.302 -20.125 1.00 88.94 194 CYS A O 1
ATOM 1505 N N . PHE A 1 195 ? 11.665 -6.313 -21.350 1.00 90.69 195 PHE A N 1
ATOM 1506 C CA . PHE A 1 195 ? 10.739 -6.666 -20.290 1.00 90.69 195 PHE A CA 1
ATOM 1507 C C . PHE A 1 195 ? 9.894 -7.867 -20.699 1.00 90.69 195 PHE A C 1
ATOM 1509 O O . PHE A 1 195 ? 9.437 -7.980 -21.841 1.00 90.69 195 PHE A O 1
ATOM 1516 N N . VAL A 1 196 ? 9.677 -8.764 -19.743 1.00 90.25 196 VAL A N 1
ATOM 1517 C CA . VAL A 1 196 ? 8.854 -9.961 -19.913 1.00 90.25 196 VAL A CA 1
ATOM 1518 C C . VAL A 1 196 ? 7.888 -10.033 -18.747 1.00 90.25 196 VAL A C 1
ATOM 1520 O O . VAL A 1 196 ? 8.327 -10.151 -17.608 1.00 90.25 196 VAL A O 1
ATOM 1523 N N . SER A 1 197 ? 6.586 -10.007 -19.023 1.00 89.56 197 SER A N 1
ATOM 1524 C CA . SER A 1 197 ? 5.576 -10.220 -17.992 1.00 89.56 197 SER A CA 1
ATOM 1525 C C . SER A 1 197 ? 5.104 -11.672 -17.951 1.00 89.56 197 SER A C 1
ATOM 1527 O O . SER A 1 197 ? 5.106 -12.388 -18.963 1.00 89.56 197 SER A O 1
ATOM 1529 N N . ARG A 1 198 ? 4.760 -12.144 -16.752 1.00 87.44 198 ARG A N 1
ATOM 1530 C CA . ARG A 1 198 ? 4.170 -13.463 -16.512 1.00 87.44 198 ARG A CA 1
ATOM 1531 C C . ARG A 1 198 ? 3.186 -13.386 -15.363 1.00 87.44 198 ARG A C 1
ATOM 1533 O O . ARG A 1 198 ? 3.519 -12.887 -14.296 1.00 87.44 198 ARG A O 1
ATOM 1540 N N . THR A 1 199 ? 2.027 -14.003 -15.538 1.00 88.19 199 THR A N 1
ATOM 1541 C CA . THR A 1 199 ? 1.159 -14.322 -14.409 1.00 88.19 199 THR A CA 1
ATOM 1542 C C . THR A 1 199 ? 1.717 -15.541 -13.680 1.00 88.19 199 THR A C 1
ATOM 1544 O O . THR A 1 199 ? 1.910 -16.602 -14.283 1.00 88.19 199 THR A O 1
ATOM 1547 N N . VAL A 1 200 ? 1.972 -15.404 -12.384 1.00 85.69 200 VAL A N 1
ATOM 1548 C CA . VAL A 1 200 ? 2.515 -16.468 -11.536 1.00 85.69 200 VAL A CA 1
ATOM 1549 C C . VAL A 1 200 ? 1.693 -16.604 -10.263 1.00 85.69 200 VAL A C 1
ATOM 1551 O O . VAL A 1 200 ? 1.032 -15.666 -9.821 1.00 85.69 200 VAL A O 1
ATOM 1554 N N . ARG A 1 201 ? 1.744 -17.788 -9.653 1.00 86.38 201 ARG A N 1
ATOM 1555 C CA . ARG A 1 201 ? 1.335 -17.943 -8.259 1.00 86.38 201 ARG A CA 1
ATOM 1556 C C . ARG A 1 201 ? 2.425 -17.324 -7.389 1.00 86.38 201 ARG A C 1
ATOM 1558 O O . ARG A 1 201 ? 3.571 -17.758 -7.485 1.00 86.38 201 ARG A O 1
ATOM 1565 N N . ILE A 1 202 ? 2.062 -16.359 -6.554 1.00 81.75 202 ILE A N 1
ATOM 1566 C CA . ILE A 1 202 ? 2.990 -15.760 -5.595 1.00 81.75 202 ILE A CA 1
ATOM 1567 C C . ILE A 1 202 ? 3.093 -16.667 -4.367 1.00 81.75 202 ILE A C 1
ATOM 1569 O O . ILE A 1 202 ? 2.082 -17.182 -3.878 1.00 81.75 202 ILE A O 1
ATOM 1573 N N . ASP A 1 203 ? 4.321 -16.898 -3.902 1.00 77.75 203 ASP A N 1
ATOM 1574 C CA . ASP A 1 203 ? 4.563 -17.548 -2.617 1.00 77.75 203 ASP A CA 1
ATOM 1575 C C . ASP A 1 203 ? 4.312 -16.534 -1.498 1.00 77.75 203 ASP A C 1
ATOM 1577 O O . ASP A 1 203 ? 5.079 -15.595 -1.317 1.00 77.75 203 ASP A O 1
ATOM 1581 N N . THR A 1 204 ? 3.208 -16.708 -0.777 1.00 77.19 204 THR A N 1
ATOM 1582 C CA . THR A 1 204 ? 2.828 -15.858 0.359 1.00 77.19 204 THR A CA 1
ATOM 1583 C C . THR A 1 204 ? 3.335 -16.420 1.691 1.00 77.19 204 THR A C 1
ATOM 1585 O O . THR A 1 204 ? 2.915 -15.961 2.753 1.00 77.19 204 THR A O 1
ATOM 1588 N N . GLY A 1 205 ? 4.207 -17.438 1.656 1.00 79.06 205 GLY A N 1
ATOM 1589 C CA . GLY A 1 205 ? 4.752 -18.089 2.842 1.00 79.06 205 GLY A CA 1
ATOM 1590 C C . GLY A 1 205 ? 3.654 -18.671 3.732 1.00 79.06 205 GLY A C 1
ATOM 1591 O O . GLY A 1 205 ? 2.797 -19.438 3.287 1.00 79.06 205 GLY A O 1
ATOM 1592 N N . SER A 1 206 ? 3.681 -18.297 5.010 1.00 81.12 206 SER A N 1
ATOM 1593 C CA . SER A 1 206 ? 2.699 -18.703 6.021 1.00 81.12 206 SER A CA 1
ATOM 1594 C C . SER A 1 206 ? 1.414 -17.860 6.019 1.00 81.12 206 SER A C 1
ATOM 1596 O O . SER A 1 206 ? 0.455 -18.228 6.704 1.00 81.12 206 SER A O 1
ATOM 1598 N N . ILE A 1 207 ? 1.353 -16.774 5.237 1.00 85.31 207 ILE A N 1
ATOM 1599 C CA . ILE A 1 207 ? 0.206 -15.860 5.211 1.00 85.31 207 ILE A CA 1
ATOM 1600 C C . ILE A 1 207 ? -0.984 -16.526 4.521 1.00 85.31 207 ILE A C 1
ATOM 1602 O O . ILE A 1 207 ? -0.905 -16.976 3.372 1.00 85.31 207 ILE A O 1
ATOM 1606 N N . GLN A 1 208 ? -2.109 -16.569 5.231 1.00 90.69 208 GLN A N 1
ATOM 1607 C CA . GLN A 1 208 ? -3.347 -17.169 4.750 1.00 90.69 208 GLN A CA 1
ATOM 1608 C C . GLN A 1 208 ? -4.190 -16.148 3.980 1.00 90.69 208 GLN A C 1
ATOM 1610 O O . GLN A 1 208 ? -4.282 -14.984 4.354 1.00 90.69 208 GLN A O 1
ATOM 1615 N N . ALA A 1 209 ? -4.868 -16.597 2.923 1.00 92.56 209 ALA A N 1
ATOM 1616 C CA . ALA A 1 209 ? -5.883 -15.781 2.262 1.00 92.56 209 ALA A CA 1
ATOM 1617 C C . ALA A 1 209 ? -7.006 -15.411 3.247 1.00 92.56 209 ALA A C 1
ATOM 1619 O O . ALA A 1 209 ? -7.433 -16.258 4.036 1.00 92.56 209 ALA A O 1
ATOM 1620 N N . GLY A 1 210 ? -7.513 -14.178 3.187 1.00 94.75 210 GLY A N 1
ATOM 1621 C CA . GLY A 1 210 ? -8.558 -13.723 4.114 1.00 94.75 210 GLY A CA 1
ATOM 1622 C C . GLY A 1 210 ? -8.073 -13.474 5.544 1.00 94.75 210 GLY A C 1
ATOM 1623 O O . GLY A 1 210 ? -8.889 -13.489 6.467 1.00 94.75 210 GLY A O 1
ATOM 1624 N N . SER A 1 211 ? -6.761 -13.340 5.759 1.00 94.88 211 SER A N 1
ATOM 1625 C CA . SER A 1 211 ? -6.181 -13.015 7.062 1.00 94.88 211 SER A CA 1
ATOM 1626 C C . SER A 1 211 ? -5.927 -11.508 7.212 1.00 94.88 211 SER A C 1
ATOM 1628 O O . SER A 1 211 ? -5.991 -10.746 6.248 1.00 94.88 211 SER A O 1
ATOM 1630 N N . LEU A 1 212 ? -5.648 -11.057 8.437 1.00 94.12 212 LEU A N 1
ATOM 1631 C CA . LEU A 1 212 ? -5.368 -9.640 8.711 1.00 94.12 212 LEU A CA 1
ATOM 1632 C C . LEU A 1 212 ? -4.023 -9.197 8.131 1.00 94.12 212 LEU A C 1
ATOM 1634 O O . LEU A 1 212 ? -3.873 -8.059 7.702 1.00 94.12 212 LEU A O 1
ATOM 1638 N N . GLU A 1 213 ? -3.073 -10.119 8.078 1.00 89.31 213 GLU A N 1
ATOM 1639 C CA . GLU A 1 213 ? -1.783 -9.966 7.420 1.00 89.31 213 GLU A CA 1
ATOM 1640 C C . GLU A 1 213 ? -1.974 -9.711 5.919 1.00 89.31 213 GLU A C 1
ATOM 1642 O O . GLU A 1 213 ? -1.431 -8.753 5.369 1.00 89.31 213 GLU A O 1
ATOM 1647 N N . ALA A 1 214 ? -2.822 -10.517 5.268 1.00 90.25 214 ALA A N 1
ATOM 1648 C CA . ALA A 1 214 ? -3.174 -10.338 3.864 1.00 90.25 214 ALA A CA 1
ATOM 1649 C C . ALA A 1 214 ? -3.892 -8.998 3.617 1.00 90.25 214 ALA A C 1
ATOM 1651 O O . ALA A 1 214 ? -3.603 -8.310 2.635 1.00 90.25 214 ALA A O 1
ATOM 1652 N N . LEU A 1 215 ? -4.787 -8.597 4.529 1.00 94.44 215 LEU A N 1
ATOM 1653 C CA . LEU A 1 215 ? -5.432 -7.283 4.501 1.00 94.44 215 LEU A CA 1
ATOM 1654 C C . LEU A 1 215 ? -4.420 -6.140 4.622 1.00 94.44 215 LEU A C 1
ATOM 1656 O O . LEU A 1 215 ? -4.517 -5.194 3.848 1.00 94.44 215 LEU A O 1
ATOM 1660 N N . GLY A 1 216 ? -3.448 -6.239 5.536 1.00 90.19 216 GLY A N 1
ATOM 1661 C CA . GLY A 1 216 ? -2.370 -5.259 5.704 1.00 90.19 216 GLY A CA 1
ATOM 1662 C C . GLY A 1 216 ? -1.598 -5.009 4.405 1.00 90.19 216 GLY A C 1
ATOM 1663 O O . GLY A 1 216 ? -1.427 -3.860 4.004 1.00 90.19 216 GLY A O 1
ATOM 1664 N N . ILE A 1 217 ? -1.228 -6.081 3.696 1.00 87.56 217 ILE A N 1
ATOM 1665 C CA . ILE A 1 217 ? -0.557 -5.998 2.385 1.00 87.56 217 ILE A CA 1
ATOM 1666 C C . ILE A 1 217 ? -1.464 -5.341 1.334 1.00 87.56 217 ILE A C 1
ATOM 1668 O O . ILE A 1 217 ? -1.018 -4.513 0.540 1.00 87.56 217 ILE A O 1
ATOM 1672 N N . TYR A 1 218 ? -2.755 -5.684 1.316 1.00 92.06 218 TYR A N 1
ATOM 1673 C CA . TYR A 1 218 ? -3.691 -5.088 0.364 1.00 92.06 218 TYR A CA 1
ATOM 1674 C C . TYR A 1 218 ? -3.898 -3.589 0.597 1.00 92.06 218 TYR A C 1
ATOM 1676 O O . TYR A 1 218 ? -3.822 -2.821 -0.361 1.00 92.06 218 TYR A O 1
ATOM 1684 N N . VAL A 1 219 ? -4.165 -3.160 1.835 1.00 93.44 219 VAL A N 1
ATOM 1685 C CA . VAL A 1 219 ? -4.432 -1.739 2.117 1.00 93.44 219 VAL A CA 1
ATOM 1686 C C . VAL A 1 219 ? -3.198 -0.875 1.895 1.00 93.44 219 VAL A C 1
ATOM 1688 O O . VAL A 1 219 ? -3.330 0.260 1.450 1.00 93.44 219 VAL A O 1
ATOM 1691 N N . HIS A 1 220 ? -2.010 -1.438 2.105 1.00 88.75 220 HIS A N 1
ATOM 1692 C CA . HIS A 1 220 ? -0.762 -0.837 1.667 1.00 88.75 220 HIS A CA 1
ATOM 1693 C C . HIS A 1 220 ? -0.762 -0.595 0.153 1.00 88.75 220 HIS A C 1
ATOM 1695 O O . HIS A 1 220 ? -0.658 0.544 -0.293 1.00 88.75 220 HIS A O 1
ATOM 1701 N N . SER A 1 221 ? -0.952 -1.658 -0.641 1.00 88.69 221 SER A N 1
ATOM 1702 C CA . SER A 1 221 ? -0.948 -1.550 -2.107 1.00 88.69 221 SER A CA 1
ATOM 1703 C C . SER A 1 221 ? -2.031 -0.596 -2.614 1.00 88.69 221 SER A C 1
ATOM 1705 O O . SER A 1 221 ? -1.856 0.067 -3.630 1.00 88.69 221 SER A O 1
ATOM 1707 N N . LEU A 1 222 ? -3.169 -0.524 -1.921 1.00 92.06 222 LEU A N 1
ATOM 1708 C CA . LEU A 1 222 ? -4.226 0.431 -2.227 1.00 92.06 222 LEU A CA 1
ATOM 1709 C C . LEU A 1 222 ? -3.754 1.875 -2.009 1.00 92.06 222 LEU A C 1
ATOM 1711 O O . LEU A 1 222 ? -3.989 2.708 -2.879 1.00 92.06 222 LEU A O 1
ATOM 1715 N N . GLY A 1 223 ? -3.063 2.154 -0.900 1.00 89.38 223 GLY A N 1
ATOM 1716 C CA . GLY A 1 223 ? -2.443 3.455 -0.640 1.00 89.38 223 GLY A CA 1
ATOM 1717 C C . GLY A 1 223 ? -1.511 3.884 -1.775 1.00 89.38 223 GLY A C 1
ATOM 1718 O O . GLY A 1 223 ? -1.723 4.947 -2.356 1.00 89.38 223 GLY A O 1
ATOM 1719 N N . ASP A 1 224 ? -0.581 3.012 -2.170 1.00 86.19 224 ASP A N 1
ATOM 1720 C CA . ASP A 1 224 ? 0.356 3.279 -3.271 1.00 86.19 224 ASP A CA 1
ATOM 1721 C C . ASP A 1 224 ? -0.334 3.515 -4.616 1.00 86.19 224 ASP A C 1
ATOM 1723 O O . ASP A 1 224 ? 0.070 4.377 -5.397 1.00 86.19 224 ASP A O 1
ATOM 1727 N N . ASN A 1 225 ? -1.370 2.725 -4.932 1.00 89.50 225 ASN A N 1
ATOM 1728 C CA . ASN A 1 225 ? -2.122 2.915 -6.171 1.00 89.50 225 ASN A CA 1
ATOM 1729 C C . ASN A 1 225 ? -2.701 4.330 -6.243 1.00 89.50 225 ASN A C 1
ATOM 1731 O O . ASN A 1 225 ? -2.674 4.952 -7.308 1.00 89.50 225 ASN A O 1
ATOM 1735 N N . HIS A 1 226 ? -3.219 4.821 -5.116 1.00 90.56 226 HIS A N 1
ATOM 1736 C CA . HIS A 1 226 ? -3.735 6.172 -5.029 1.00 90.56 226 HIS A CA 1
ATOM 1737 C C . HIS A 1 22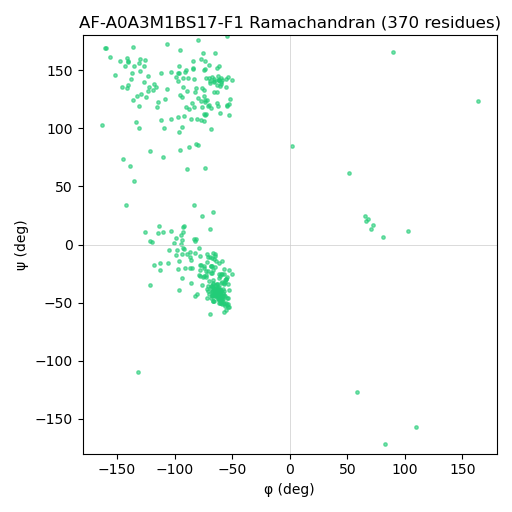6 ? -2.605 7.187 -5.121 1.00 90.56 226 HIS A C 1
ATOM 1739 O O . HIS A 1 226 ? -2.612 7.968 -6.065 1.00 90.56 226 HIS A O 1
ATOM 1745 N N . SER A 1 227 ? -1.622 7.173 -4.223 1.00 83.94 227 SER A N 1
ATOM 1746 C CA . SER A 1 227 ? -0.596 8.223 -4.172 1.00 83.94 227 SER A CA 1
ATOM 1747 C C . SER A 1 227 ? 0.182 8.365 -5.484 1.00 83.94 227 SER A C 1
ATOM 1749 O O . SER A 1 227 ? 0.364 9.477 -5.993 1.00 83.94 227 SER A O 1
ATOM 1751 N N . HIS A 1 228 ? 0.485 7.248 -6.145 1.00 86.19 228 HIS A N 1
ATOM 1752 C CA . HIS A 1 228 ? 1.231 7.229 -7.401 1.00 86.19 228 HIS A CA 1
ATOM 1753 C C . HIS A 1 228 ? 0.354 7.248 -8.663 1.00 86.19 228 HIS A C 1
ATOM 1755 O O . HIS A 1 228 ? 0.860 7.012 -9.763 1.00 86.19 228 HIS A O 1
ATOM 1761 N N . GLY A 1 229 ? -0.936 7.586 -8.552 1.00 89.69 229 GLY A N 1
ATOM 1762 C CA . GLY A 1 229 ? -1.880 7.605 -9.676 1.00 89.69 229 GLY A CA 1
ATOM 1763 C C . GLY A 1 229 ? -1.426 8.431 -10.891 1.00 89.69 229 GLY A C 1
ATOM 1764 O O . GLY A 1 229 ? -1.586 7.984 -12.027 1.00 89.69 229 GLY A O 1
ATOM 1765 N N . ASP A 1 230 ? -0.791 9.593 -10.685 1.00 90.31 230 ASP A N 1
ATOM 1766 C CA . ASP A 1 230 ? -0.239 10.398 -11.790 1.00 90.31 230 ASP A CA 1
ATOM 1767 C C . ASP A 1 230 ? 0.954 9.717 -12.470 1.00 90.31 230 ASP A C 1
ATOM 1769 O O . ASP A 1 230 ? 1.106 9.816 -13.689 1.00 90.31 230 ASP A O 1
ATOM 1773 N N . CYS A 1 231 ? 1.809 9.037 -11.700 1.00 89.62 231 CYS A N 1
ATOM 1774 C CA . CYS A 1 231 ? 2.908 8.272 -12.274 1.00 89.62 231 CYS A CA 1
ATOM 1775 C C . CYS A 1 231 ? 2.376 7.078 -13.069 1.00 89.62 231 CYS A C 1
ATOM 1777 O O . CYS A 1 231 ? 2.809 6.863 -14.199 1.00 89.62 231 CYS A O 1
ATOM 1779 N N . ILE A 1 232 ? 1.400 6.349 -12.519 1.00 92.00 232 ILE A N 1
ATOM 1780 C CA . ILE A 1 232 ? 0.711 5.259 -13.217 1.00 92.00 232 ILE A CA 1
ATOM 1781 C C . ILE A 1 232 ? 0.159 5.757 -14.556 1.00 92.00 232 ILE A C 1
ATOM 1783 O O . ILE A 1 232 ? 0.490 5.209 -15.606 1.00 92.00 232 ILE A O 1
ATOM 1787 N N . ALA A 1 233 ? -0.585 6.865 -14.541 1.00 94.25 233 ALA A N 1
ATOM 1788 C CA . ALA A 1 233 ? -1.148 7.446 -15.754 1.00 94.25 233 ALA A CA 1
ATOM 1789 C C . ALA A 1 233 ? -0.073 7.902 -16.762 1.00 94.25 233 ALA A C 1
ATOM 1791 O O . ALA A 1 233 ? -0.255 7.742 -17.971 1.00 94.25 233 ALA A O 1
ATOM 1792 N N . ALA A 1 234 ? 1.046 8.461 -16.290 1.00 93.75 234 ALA A N 1
ATOM 1793 C CA . ALA A 1 234 ? 2.162 8.866 -17.144 1.00 93.75 234 ALA A CA 1
ATOM 1794 C C . ALA A 1 234 ? 2.872 7.658 -17.781 1.00 93.75 234 ALA A C 1
ATOM 1796 O O . ALA A 1 234 ? 3.156 7.667 -18.979 1.00 93.75 234 ALA A O 1
ATOM 1797 N N . ALA A 1 235 ? 3.116 6.601 -17.005 1.00 92.62 235 ALA A N 1
ATOM 1798 C CA . ALA A 1 235 ? 3.702 5.358 -17.493 1.00 92.62 235 ALA A CA 1
ATOM 1799 C C . ALA A 1 235 ? 2.795 4.680 -18.536 1.00 92.62 235 ALA A C 1
ATOM 1801 O O . ALA A 1 235 ? 3.281 4.278 -19.597 1.00 92.62 235 ALA A O 1
ATOM 1802 N N . ASP A 1 236 ? 1.483 4.638 -18.286 1.00 94.94 236 ASP A N 1
ATOM 1803 C CA . ASP A 1 236 ? 0.480 4.128 -19.228 1.00 94.94 236 ASP A CA 1
ATOM 1804 C C . ASP A 1 236 ? 0.457 4.934 -20.536 1.00 94.94 236 ASP A C 1
ATOM 1806 O O . ASP A 1 236 ? 0.407 4.358 -21.628 1.00 94.94 236 ASP A O 1
ATOM 1810 N N . ALA A 1 237 ? 0.533 6.267 -20.453 1.00 96.69 237 ALA A N 1
ATOM 1811 C CA . ALA A 1 237 ? 0.560 7.146 -21.625 1.00 96.69 237 ALA A CA 1
ATOM 1812 C C . ALA A 1 237 ? 1.802 6.918 -22.505 1.00 96.69 237 ALA A C 1
ATOM 1814 O O . ALA A 1 237 ? 1.712 6.979 -23.733 1.00 96.69 237 ALA A O 1
ATOM 1815 N N . GLU A 1 238 ? 2.933 6.583 -21.884 1.00 94.31 238 GLU A N 1
ATOM 1816 C CA . GLU A 1 238 ? 4.179 6.192 -22.554 1.00 94.31 238 GLU A CA 1
ATOM 1817 C C . GLU A 1 238 ? 4.214 4.702 -22.952 1.00 94.31 238 GLU A C 1
ATOM 1819 O O . GLU A 1 238 ? 5.235 4.195 -23.435 1.00 94.31 238 GLU A O 1
ATOM 1824 N N . GLY A 1 239 ? 3.104 3.984 -22.749 1.00 92.56 239 GLY A N 1
ATOM 1825 C CA . GLY A 1 239 ? 2.940 2.578 -23.099 1.00 92.56 239 GLY A CA 1
ATOM 1826 C C . GLY A 1 239 ? 3.843 1.634 -22.310 1.00 92.56 239 GLY A C 1
ATOM 1827 O O . GLY A 1 239 ? 4.171 0.562 -22.827 1.00 92.56 239 GLY A O 1
ATOM 1828 N N . LYS A 1 240 ? 4.291 2.019 -21.107 1.00 90.31 240 LYS A N 1
ATOM 1829 C CA . LYS A 1 240 ? 5.103 1.162 -20.230 1.00 90.31 240 LYS A CA 1
ATOM 1830 C C . LYS A 1 240 ? 4.254 0.012 -19.674 1.00 90.31 240 LYS A C 1
ATOM 1832 O O . LYS A 1 240 ? 3.039 0.109 -19.591 1.00 90.31 240 LYS A O 1
ATOM 1837 N N . LEU A 1 241 ? 4.902 -1.101 -19.318 1.00 87.81 241 LEU A N 1
ATOM 1838 C CA . LEU A 1 241 ? 4.214 -2.276 -18.751 1.00 87.81 241 LEU A CA 1
ATOM 1839 C C . LEU A 1 241 ? 3.857 -2.110 -17.271 1.00 87.81 241 LEU A C 1
ATOM 1841 O O . LEU A 1 241 ? 2.930 -2.748 -16.785 1.00 87.81 241 LEU A O 1
ATOM 1845 N N . PHE A 1 242 ? 4.631 -1.287 -16.572 1.00 88.31 242 PHE A N 1
ATOM 1846 C CA . PHE A 1 242 ? 4.466 -0.965 -15.166 1.00 88.31 242 PHE A CA 1
ATOM 1847 C C . PHE A 1 242 ? 4.914 0.470 -14.937 1.00 88.31 242 PHE A C 1
ATOM 1849 O O . PHE A 1 242 ? 5.735 0.991 -15.699 1.00 88.31 242 PHE A O 1
ATOM 1856 N N . ALA A 1 243 ? 4.426 1.069 -13.862 1.00 87.38 243 ALA A N 1
ATOM 1857 C CA . ALA A 1 243 ? 4.874 2.353 -13.361 1.00 87.38 243 ALA A CA 1
ATOM 1858 C C . ALA A 1 243 ? 5.891 2.124 -12.241 1.00 87.38 243 ALA A C 1
ATOM 1860 O O . ALA A 1 243 ? 5.749 1.183 -11.474 1.00 87.38 243 ALA A O 1
ATOM 1861 N N . ALA A 1 244 ? 6.937 2.932 -12.177 1.00 84.06 244 ALA A N 1
ATOM 1862 C CA . ALA A 1 244 ? 7.955 2.861 -11.135 1.00 84.06 244 ALA A CA 1
ATOM 1863 C C . ALA A 1 244 ? 8.618 4.225 -11.018 1.00 84.06 244 ALA A C 1
ATOM 1865 O O . ALA A 1 244 ? 8.562 5.028 -11.958 1.00 84.06 244 ALA A O 1
ATOM 1866 N N . HIS A 1 245 ? 9.286 4.480 -9.897 1.00 81.44 245 HIS A N 1
ATOM 1867 C CA . HIS A 1 245 ? 10.089 5.682 -9.807 1.00 81.44 245 HIS A CA 1
ATOM 1868 C C . HIS A 1 245 ? 11.274 5.661 -10.772 1.00 81.44 245 HIS A C 1
ATOM 1870 O O . HIS A 1 245 ? 11.936 4.643 -10.998 1.00 81.44 245 HIS A O 1
ATOM 1876 N N . VAL A 1 246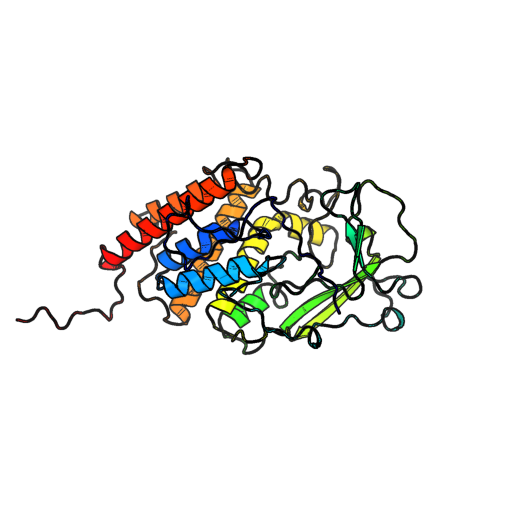 ? 11.536 6.824 -11.360 1.00 79.50 246 VAL A N 1
ATOM 1877 C CA . VAL A 1 246 ? 12.572 7.018 -12.369 1.00 79.50 246 VAL A CA 1
ATOM 1878 C C . VAL A 1 246 ? 13.369 8.282 -12.102 1.00 79.50 246 VAL A C 1
ATOM 1880 O O . VAL A 1 246 ? 12.880 9.246 -11.520 1.00 79.50 246 VAL A O 1
ATOM 1883 N N . THR A 1 247 ? 14.613 8.302 -12.565 1.00 78.62 247 THR A N 1
ATOM 1884 C CA . THR A 1 247 ? 15.434 9.513 -12.562 1.00 78.62 247 THR A CA 1
ATOM 1885 C C . THR A 1 247 ? 15.270 10.208 -13.907 1.00 78.62 247 THR A C 1
ATOM 1887 O O . THR A 1 247 ? 15.857 9.774 -14.897 1.00 78.62 247 THR A O 1
ATOM 1890 N N . VAL A 1 248 ? 14.446 11.255 -13.956 1.00 79.69 248 VAL A N 1
ATOM 1891 C CA . VAL A 1 248 ? 14.157 12.035 -15.172 1.00 79.69 248 VAL A CA 1
ATOM 1892 C C . VAL A 1 248 ? 14.055 13.527 -14.856 1.00 79.69 248 VAL A C 1
ATOM 1894 O O . VAL A 1 248 ? 13.793 13.922 -13.720 1.00 79.69 248 VAL A O 1
ATOM 1897 N N . GLY A 1 249 ? 14.258 14.371 -15.869 1.00 81.88 249 GLY A N 1
ATOM 1898 C CA . GLY A 1 249 ? 14.088 15.817 -15.734 1.00 81.88 249 GLY A CA 1
ATOM 1899 C C . GLY A 1 249 ? 12.612 16.249 -15.705 1.00 81.88 249 GLY A C 1
ATOM 1900 O O . GLY A 1 249 ? 11.738 15.513 -16.157 1.00 81.88 249 GLY A O 1
ATOM 1901 N N . PRO A 1 250 ? 12.309 17.488 -15.277 1.00 83.62 250 PRO A N 1
ATOM 1902 C CA . PRO A 1 250 ? 10.932 17.978 -15.106 1.00 83.62 250 PRO A CA 1
ATOM 1903 C C . PRO A 1 250 ? 10.131 18.137 -16.411 1.00 83.62 250 PRO A C 1
ATOM 1905 O O . PRO A 1 250 ? 8.928 18.368 -16.366 1.00 83.62 250 PRO A O 1
ATOM 1908 N N . MET A 1 251 ? 10.792 18.064 -17.570 1.00 88.00 251 MET A N 1
ATOM 1909 C CA . MET A 1 251 ? 10.156 18.146 -18.892 1.00 88.00 251 MET A CA 1
ATOM 1910 C C . MET A 1 251 ? 9.915 16.769 -19.525 1.00 88.00 251 MET A C 1
ATOM 1912 O O . MET A 1 251 ? 9.367 16.702 -20.625 1.00 88.00 251 MET A O 1
ATOM 1916 N N . ASP A 1 252 ? 10.373 15.696 -18.880 1.00 89.75 252 ASP A N 1
ATOM 1917 C CA . ASP A 1 252 ? 10.175 14.332 -19.356 1.00 89.75 252 ASP A CA 1
ATOM 1918 C C . ASP A 1 252 ? 8.697 13.926 -19.211 1.00 89.75 252 ASP A C 1
ATOM 1920 O O . ASP A 1 252 ? 8.063 14.310 -18.222 1.00 89.75 252 ASP A O 1
ATOM 1924 N N . PRO A 1 253 ? 8.119 13.149 -20.145 1.00 91.88 253 PRO A N 1
ATOM 1925 C CA . PRO A 1 253 ? 6.764 12.619 -19.985 1.00 91.88 253 PRO A CA 1
ATOM 1926 C C . PRO A 1 253 ? 6.552 11.839 -18.678 1.00 91.88 253 PRO A C 1
ATOM 1928 O O . PRO A 1 253 ? 5.449 11.844 -18.134 1.00 91.88 253 PRO A O 1
ATOM 1931 N N . LEU A 1 254 ? 7.611 11.233 -18.133 1.00 89.88 254 LEU A N 1
ATOM 1932 C CA . LEU A 1 254 ? 7.609 10.511 -16.862 1.00 89.88 254 LEU A CA 1
ATOM 1933 C C . LEU A 1 254 ? 7.989 11.392 -15.662 1.00 89.88 254 LEU A C 1
ATOM 1935 O O . LEU A 1 254 ? 8.281 10.861 -14.593 1.00 89.88 254 LEU A O 1
ATOM 1939 N N . ALA A 1 255 ? 7.974 12.727 -15.774 1.00 88.12 255 ALA A N 1
ATOM 1940 C CA . ALA A 1 255 ? 8.308 13.624 -14.660 1.00 88.12 255 ALA A CA 1
ATOM 1941 C C . ALA A 1 255 ? 7.455 13.372 -13.401 1.00 88.12 255 ALA A C 1
ATOM 1943 O O . ALA A 1 255 ? 7.940 13.549 -12.289 1.00 88.12 255 ALA A O 1
ATOM 1944 N N . LYS A 1 256 ? 6.211 12.898 -13.565 1.00 88.00 256 LYS A N 1
ATOM 1945 C CA . LYS A 1 256 ? 5.321 12.484 -12.464 1.00 88.00 256 LYS A CA 1
ATOM 1946 C C . LYS A 1 256 ? 5.773 11.223 -11.726 1.00 88.00 256 LYS A C 1
ATOM 1948 O O . LYS A 1 256 ? 5.347 10.989 -10.604 1.00 88.00 256 LYS A O 1
ATOM 1953 N N . CYS A 1 257 ? 6.647 10.438 -12.340 1.00 86.06 257 CYS A N 1
ATOM 1954 C CA . CYS A 1 257 ? 7.299 9.283 -11.743 1.00 86.06 257 CYS A CA 1
ATOM 1955 C C . CYS A 1 257 ? 8.663 9.626 -11.131 1.00 86.06 257 CYS A C 1
ATOM 1957 O O . CYS A 1 257 ? 9.366 8.723 -10.683 1.00 86.06 257 CYS A O 1
ATOM 1959 N N . SER A 1 258 ? 9.081 10.896 -11.127 1.00 82.12 258 SER A N 1
ATOM 1960 C CA . SER A 1 258 ? 10.411 11.263 -10.650 1.00 82.12 258 SER A CA 1
ATOM 1961 C C . SER A 1 258 ? 10.601 10.939 -9.166 1.00 82.12 258 SER A C 1
ATOM 1963 O O . SER A 1 258 ? 9.748 11.255 -8.334 1.00 82.12 258 SER A O 1
ATOM 1965 N N . TRP A 1 259 ? 11.766 10.386 -8.822 1.00 72.69 259 TRP A N 1
ATOM 1966 C CA . TRP A 1 259 ? 12.218 10.243 -7.432 1.00 72.69 259 TRP A CA 1
ATOM 1967 C C . TRP A 1 259 ? 12.272 11.580 -6.678 1.00 72.69 259 TRP A C 1
ATOM 1969 O O . TRP A 1 259 ? 12.186 11.621 -5.454 1.00 72.69 259 TRP A O 1
ATOM 1979 N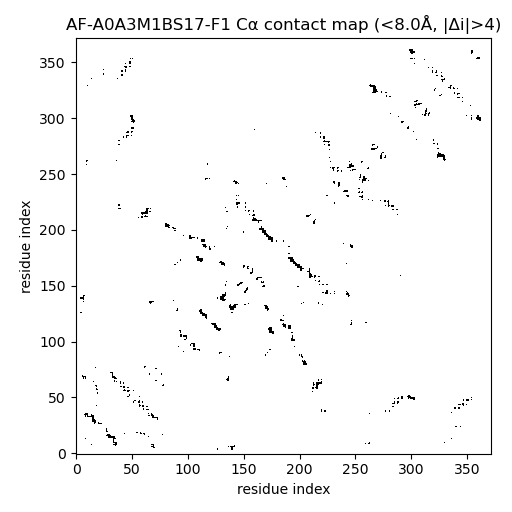 N . GLU A 1 260 ? 12.433 12.703 -7.383 1.00 66.44 260 GLU A N 1
ATOM 1980 C CA . GLU A 1 260 ? 12.449 14.017 -6.736 1.00 66.44 260 GLU A CA 1
ATOM 1981 C C . GLU A 1 260 ? 11.057 14.483 -6.302 1.00 66.44 260 GLU A C 1
ATOM 1983 O O . GLU A 1 260 ? 10.958 15.350 -5.434 1.00 66.44 260 GLU A O 1
ATOM 1988 N N . THR A 1 261 ? 9.998 13.921 -6.886 1.00 64.94 261 THR A N 1
ATOM 1989 C CA . THR A 1 261 ? 8.607 14.310 -6.630 1.00 64.94 261 THR A CA 1
ATOM 1990 C C . THR A 1 261 ? 7.847 13.306 -5.773 1.00 64.94 261 THR A C 1
ATOM 1992 O O . THR A 1 261 ? 6.803 13.664 -5.256 1.00 64.94 261 THR A O 1
ATOM 1995 N N . SER A 1 262 ? 8.353 12.085 -5.610 1.00 63.19 262 SER A N 1
ATOM 1996 C CA . SER A 1 262 ? 7.584 10.910 -5.188 1.00 63.19 262 SER A CA 1
ATOM 1997 C C . SER A 1 262 ? 6.782 11.066 -3.899 1.00 63.19 262 SER A C 1
ATOM 1999 O O . SER A 1 262 ? 5.572 10.906 -3.942 1.00 63.19 262 SER A O 1
ATOM 2001 N N . HIS A 1 263 ? 7.420 11.471 -2.798 1.00 70.25 263 HIS A N 1
ATOM 2002 C CA . HIS A 1 263 ? 6.726 11.656 -1.512 1.00 70.25 263 HIS A CA 1
ATOM 2003 C C . HIS A 1 263 ? 6.774 13.088 -1.012 1.00 70.25 263 HIS A C 1
ATOM 2005 O O . HIS A 1 263 ? 5.935 13.476 -0.202 1.00 70.25 263 HIS A O 1
ATOM 2011 N N . LYS A 1 264 ? 7.702 13.911 -1.539 1.00 69.56 264 LYS A N 1
ATOM 2012 C CA . LYS A 1 264 ? 7.959 15.320 -1.156 1.00 69.56 264 LYS A CA 1
ATOM 2013 C C . LYS A 1 264 ? 6.721 16.222 -1.170 1.00 69.56 264 LYS A C 1
ATOM 2015 O O . LYS A 1 264 ? 6.722 17.276 -0.531 1.00 69.56 264 LYS A O 1
ATOM 2020 N N . VAL A 1 265 ? 5.700 15.819 -1.919 1.00 77.12 265 VAL A N 1
ATOM 2021 C CA . VAL A 1 265 ? 4.483 16.591 -2.183 1.00 77.12 265 VAL A CA 1
ATOM 2022 C C . VAL A 1 265 ? 3.198 15.883 -1.746 1.00 77.12 265 VAL A C 1
ATOM 2024 O O . VAL A 1 265 ? 2.133 16.446 -1.955 1.00 77.12 265 VAL A O 1
ATOM 2027 N N . GLU A 1 266 ? 3.276 14.701 -1.122 1.00 80.25 266 GLU A N 1
ATOM 2028 C CA . GLU A 1 266 ? 2.103 13.948 -0.633 1.00 80.25 266 GLU A CA 1
ATOM 2029 C C . GLU A 1 266 ? 1.488 14.556 0.638 1.00 80.25 266 GLU A C 1
ATOM 2031 O O . GLU A 1 266 ? 0.336 14.288 0.971 1.00 80.25 266 GLU A O 1
ATOM 2036 N N . PHE A 1 267 ? 2.245 15.405 1.345 1.00 85.75 267 PHE A N 1
ATOM 2037 C CA . PHE A 1 267 ? 1.829 16.028 2.605 1.00 85.75 267 PHE A CA 1
ATOM 2038 C C . PHE A 1 267 ? 2.041 17.540 2.590 1.00 85.75 267 PHE A C 1
ATOM 2040 O O . PHE A 1 267 ? 2.975 18.061 1.972 1.00 85.75 267 PHE A O 1
ATOM 2047 N N . GLY A 1 268 ? 1.182 18.250 3.317 1.00 86.44 268 GLY A N 1
ATOM 2048 C CA . GLY A 1 268 ? 1.186 19.707 3.412 1.00 86.44 268 GLY A CA 1
ATOM 2049 C C . GLY A 1 268 ? -0.008 20.354 2.703 1.00 86.44 268 GLY A C 1
ATOM 2050 O O . GLY A 1 268 ? -1.047 19.723 2.531 1.00 86.44 268 GLY A O 1
ATOM 2051 N N . PRO A 1 269 ? 0.082 21.633 2.301 1.00 88.50 269 PRO A N 1
ATOM 2052 C CA . PRO A 1 269 ? -1.070 22.360 1.774 1.00 88.50 269 PRO A CA 1
ATOM 2053 C C . PRO A 1 269 ? -1.765 21.640 0.610 1.00 88.50 269 PRO A C 1
ATOM 2055 O O . PRO A 1 269 ? -1.099 21.035 -0.235 1.00 88.50 269 PRO A O 1
ATOM 2058 N N . SER A 1 270 ? -3.097 21.759 0.554 1.00 90.44 270 SER A N 1
ATOM 2059 C CA . SER A 1 270 ? -3.925 21.155 -0.500 1.00 90.44 270 SER A CA 1
ATOM 2060 C C . SER A 1 270 ? -3.405 21.524 -1.892 1.00 90.44 270 SER A C 1
ATOM 2062 O O . SER A 1 270 ? -3.166 22.693 -2.222 1.00 90.44 270 SER A O 1
ATOM 2064 N N . ASN A 1 271 ? -3.162 20.477 -2.664 1.00 89.00 271 ASN A N 1
ATOM 2065 C CA . ASN A 1 271 ? -2.689 20.446 -4.031 1.00 89.00 271 ASN A CA 1
ATOM 2066 C C . ASN A 1 271 ? -3.049 19.059 -4.609 1.00 89.00 271 ASN A C 1
ATOM 2068 O O . ASN A 1 271 ? -3.416 18.166 -3.851 1.00 89.00 271 ASN A O 1
ATOM 2072 N N . PRO A 1 272 ? -2.931 18.837 -5.927 1.00 89.19 272 PRO A N 1
ATOM 2073 C CA . PRO A 1 272 ? -3.364 17.576 -6.525 1.00 89.19 272 PRO A CA 1
ATOM 2074 C C . PRO A 1 272 ? -2.734 16.306 -5.933 1.00 89.19 272 PRO A C 1
ATOM 2076 O O . PRO A 1 272 ? -3.401 15.278 -5.914 1.00 89.19 272 PRO A O 1
ATOM 2079 N N . ASP A 1 273 ? -1.482 16.353 -5.472 1.00 84.88 273 ASP A N 1
ATOM 2080 C CA . ASP A 1 273 ? -0.804 15.186 -4.902 1.00 84.88 273 ASP A CA 1
ATOM 2081 C C . ASP A 1 273 ? -1.225 14.958 -3.436 1.00 84.88 273 ASP A C 1
ATOM 2083 O O . ASP A 1 273 ? -1.582 13.835 -3.084 1.00 84.88 273 ASP A O 1
ATOM 2087 N N . THR A 1 274 ? -1.322 16.013 -2.612 1.00 88.38 274 THR A N 1
ATOM 2088 C CA . THR A 1 274 ? -1.860 15.899 -1.236 1.00 88.38 274 THR A CA 1
ATOM 2089 C C . THR A 1 274 ? -3.327 15.477 -1.218 1.00 88.38 274 THR A C 1
ATOM 2091 O O . THR A 1 274 ? -3.709 14.594 -0.451 1.00 88.38 274 THR A O 1
ATOM 2094 N N . ASP A 1 275 ? -4.155 16.043 -2.098 1.00 91.31 275 ASP A N 1
ATOM 2095 C CA . ASP A 1 275 ? -5.573 15.685 -2.205 1.00 91.31 275 ASP A CA 1
ATOM 2096 C C . ASP A 1 275 ? -5.728 14.199 -2.589 1.00 91.31 275 ASP A C 1
ATOM 2098 O O . ASP A 1 275 ? -6.602 13.505 -2.068 1.00 91.31 275 ASP A O 1
ATOM 2102 N N . ARG A 1 276 ? -4.835 13.671 -3.437 1.00 90.25 276 ARG A N 1
ATOM 2103 C CA . ARG A 1 276 ? -4.829 12.255 -3.828 1.00 90.25 276 ARG A CA 1
ATOM 2104 C C . ARG A 1 276 ? -4.388 11.335 -2.692 1.00 90.25 276 ARG A C 1
ATOM 2106 O O . ARG A 1 276 ? -4.989 10.278 -2.505 1.00 90.25 276 ARG A O 1
ATOM 2113 N N . THR A 1 277 ? -3.391 11.737 -1.906 1.00 88.94 277 THR A N 1
ATOM 2114 C CA . THR A 1 277 ? -3.011 11.038 -0.668 1.00 88.94 277 THR A CA 1
ATOM 2115 C C . THR A 1 277 ? -4.182 10.996 0.316 1.00 88.94 277 THR A C 1
ATOM 2117 O O . THR A 1 277 ? -4.476 9.946 0.889 1.00 88.94 277 THR A O 1
ATOM 2120 N N . PHE A 1 278 ? -4.919 12.099 0.463 1.00 92.44 278 PHE A N 1
ATOM 2121 C CA . PHE A 1 278 ? -6.136 12.148 1.273 1.00 92.44 278 PHE A CA 1
ATOM 2122 C C . PHE A 1 278 ? -7.222 11.187 0.768 1.00 92.44 278 PHE A C 1
ATOM 2124 O O . PHE A 1 278 ? -7.759 10.403 1.554 1.00 92.44 278 PHE A O 1
ATOM 2131 N N . GLU A 1 279 ? -7.498 11.177 -0.538 1.00 93.50 279 GLU A N 1
ATOM 2132 C CA . GLU A 1 279 ? -8.415 10.212 -1.159 1.00 93.50 279 GLU A CA 1
ATOM 2133 C C . GLU A 1 279 ? -7.962 8.758 -0.951 1.00 93.50 279 GLU A C 1
ATOM 2135 O O . GLU A 1 279 ? -8.789 7.892 -0.659 1.00 93.50 279 GLU A O 1
ATOM 2140 N N . GLY A 1 280 ? -6.656 8.488 -1.037 1.00 92.69 280 GLY A N 1
ATOM 2141 C CA . GLY A 1 280 ? -6.079 7.172 -0.770 1.00 92.69 280 GLY A CA 1
ATOM 2142 C C . GLY A 1 280 ? -6.314 6.703 0.663 1.00 92.69 280 GLY A C 1
ATOM 2143 O O . GLY A 1 280 ? -6.715 5.559 0.878 1.00 92.69 280 GLY A O 1
ATOM 2144 N N . ILE A 1 281 ? -6.162 7.589 1.652 1.00 93.75 281 ILE A N 1
ATOM 2145 C CA . ILE A 1 281 ? -6.445 7.255 3.056 1.00 93.75 281 ILE A CA 1
ATOM 2146 C C . ILE A 1 281 ? -7.937 6.960 3.275 1.00 93.75 281 ILE A C 1
ATOM 2148 O O . ILE A 1 281 ? -8.277 6.029 4.013 1.00 93.75 281 ILE A O 1
ATOM 2152 N N . LEU A 1 282 ? -8.834 7.698 2.615 1.00 95.44 282 LEU A N 1
ATOM 2153 C CA . LEU A 1 282 ? -10.268 7.392 2.647 1.00 95.44 282 LEU A CA 1
ATOM 2154 C C . LEU A 1 282 ? -10.567 6.024 2.015 1.00 95.44 282 LEU A C 1
ATOM 2156 O O . LEU A 1 282 ? -11.309 5.235 2.598 1.00 95.44 282 LEU A O 1
ATOM 2160 N N . ALA A 1 283 ? -9.943 5.699 0.879 1.00 95.56 283 ALA A N 1
ATOM 2161 C CA . ALA A 1 283 ? -10.097 4.396 0.233 1.00 95.56 283 ALA A CA 1
ATOM 2162 C C . ALA A 1 283 ? -9.574 3.244 1.112 1.00 95.56 283 ALA A C 1
ATOM 2164 O O . ALA A 1 283 ? -10.208 2.188 1.196 1.00 95.56 283 ALA A O 1
ATOM 2165 N N . VAL A 1 284 ? -8.456 3.452 1.816 1.00 96.12 284 VAL A N 1
ATOM 2166 C CA . VAL A 1 284 ? -7.939 2.516 2.826 1.00 96.12 284 VAL A CA 1
ATOM 2167 C C . VAL A 1 284 ? -8.952 2.314 3.951 1.00 96.12 284 VAL A C 1
ATOM 2169 O O . VAL A 1 284 ? -9.225 1.170 4.322 1.00 96.12 284 VAL A O 1
ATOM 2172 N N . TYR A 1 285 ? -9.553 3.388 4.469 1.00 97.12 285 TYR A N 1
ATOM 2173 C CA . TYR A 1 285 ? -10.596 3.280 5.488 1.00 97.12 285 TYR A CA 1
ATOM 2174 C C . TYR A 1 285 ? -11.799 2.466 4.996 1.00 97.12 285 TYR A C 1
ATOM 2176 O O . TYR A 1 285 ? -12.221 1.520 5.665 1.00 97.12 285 TYR A O 1
ATOM 2184 N N . ASP A 1 286 ? -12.302 2.764 3.799 1.00 97.00 286 ASP A N 1
ATOM 2185 C CA . ASP A 1 286 ? -13.435 2.054 3.202 1.00 97.00 286 ASP A CA 1
ATOM 2186 C C . ASP A 1 286 ? -13.121 0.563 2.971 1.00 97.00 286 ASP A C 1
ATOM 2188 O O . ASP A 1 286 ? -13.979 -0.302 3.188 1.00 97.00 286 ASP A O 1
ATOM 2192 N N . ALA A 1 287 ? -11.882 0.229 2.596 1.00 96.88 287 ALA A N 1
ATOM 2193 C CA . ALA A 1 287 ? -11.421 -1.153 2.467 1.00 96.88 287 ALA A CA 1
ATOM 2194 C C . ALA A 1 287 ? -11.396 -1.893 3.816 1.00 96.88 287 ALA A C 1
ATOM 2196 O O . ALA A 1 287 ? -11.854 -3.039 3.894 1.00 96.88 287 ALA A O 1
ATOM 2197 N N . LEU A 1 288 ? -10.916 -1.240 4.881 1.00 97.88 288 LEU A N 1
ATOM 2198 C CA . LEU A 1 288 ? -10.928 -1.788 6.241 1.00 97.88 288 LEU A CA 1
ATOM 2199 C C . LEU A 1 288 ? -12.361 -2.025 6.729 1.00 97.88 288 LEU A C 1
ATOM 2201 O O . LEU A 1 288 ? -12.650 -3.095 7.268 1.00 97.88 288 LEU A O 1
ATOM 2205 N N . VAL A 1 289 ? -13.265 -1.068 6.510 1.00 97.44 289 VAL A N 1
ATOM 2206 C CA . VAL A 1 289 ? -14.688 -1.213 6.850 1.00 97.44 289 VAL A CA 1
ATOM 2207 C C . VAL A 1 289 ? -15.305 -2.388 6.097 1.00 97.44 289 VAL A C 1
ATOM 2209 O O . VAL A 1 289 ? -15.875 -3.279 6.727 1.00 97.44 289 VAL A O 1
ATOM 2212 N N . THR A 1 290 ? -15.113 -2.442 4.776 1.00 96.12 290 THR A N 1
ATOM 2213 C CA . THR A 1 290 ? -15.664 -3.500 3.916 1.00 96.12 290 THR A CA 1
ATOM 2214 C C . THR A 1 290 ? -15.214 -4.888 4.370 1.00 96.12 290 THR A C 1
ATOM 2216 O O . THR A 1 290 ? -16.049 -5.769 4.568 1.00 96.12 290 THR A O 1
ATOM 2219 N N . TYR A 1 291 ? -13.911 -5.101 4.589 1.00 97.00 291 TYR A N 1
ATOM 2220 C CA . TYR A 1 291 ? -13.417 -6.396 5.072 1.00 97.00 291 TYR A CA 1
ATOM 2221 C C . TYR A 1 291 ? -13.990 -6.739 6.450 1.00 97.00 291 TYR A C 1
ATOM 2223 O O . TYR A 1 291 ? -14.384 -7.880 6.703 1.00 97.00 291 TYR A O 1
ATOM 2231 N N . GLY A 1 292 ? -14.050 -5.757 7.347 1.00 95.94 292 GLY A N 1
ATOM 2232 C CA . GLY A 1 292 ? -14.545 -5.941 8.703 1.00 95.94 292 GLY A CA 1
ATOM 2233 C C . GLY A 1 292 ? -16.010 -6.377 8.745 1.00 95.94 292 GLY A C 1
ATOM 2234 O O . GLY A 1 292 ? -16.374 -7.267 9.521 1.00 95.94 292 GLY A O 1
ATOM 2235 N N . GLU A 1 293 ? -16.831 -5.804 7.864 1.00 93.56 293 GLU A N 1
ATOM 2236 C CA . GLU A 1 293 ? -18.238 -6.161 7.672 1.00 93.56 293 GLU A CA 1
ATOM 2237 C C . GLU A 1 293 ? -18.411 -7.523 6.985 1.00 93.56 293 GLU A C 1
ATOM 2239 O O . GLU A 1 293 ? -19.194 -8.345 7.464 1.00 93.56 293 GLU A O 1
ATOM 2244 N N . GLU A 1 294 ? -17.664 -7.801 5.908 1.00 93.56 294 GLU A N 1
ATOM 2245 C CA . GLU A 1 294 ? -17.744 -9.075 5.173 1.00 93.56 294 GLU A CA 1
ATOM 2246 C C . GLU A 1 294 ? -17.303 -10.273 6.031 1.00 93.56 294 GLU A C 1
ATOM 2248 O O . GLU A 1 294 ? -17.860 -11.366 5.911 1.00 93.56 294 GLU A O 1
ATOM 2253 N N . THR A 1 295 ? -16.320 -10.076 6.914 1.00 92.31 295 THR A N 1
ATOM 2254 C CA . THR A 1 295 ? -15.745 -11.149 7.744 1.00 92.31 295 THR A CA 1
ATOM 2255 C C . THR A 1 295 ? -16.340 -11.235 9.148 1.00 92.31 295 THR A C 1
ATOM 2257 O O . THR A 1 295 ? -16.125 -12.230 9.842 1.00 92.31 295 THR A O 1
ATOM 2260 N N . GLY A 1 296 ? -17.072 -10.208 9.594 1.00 91.06 296 GLY A N 1
ATOM 2261 C CA . GLY A 1 296 ? -17.580 -10.115 10.964 1.00 91.06 296 GLY A CA 1
ATOM 2262 C C . GLY A 1 296 ? -16.483 -9.971 12.026 1.00 91.06 296 GLY A C 1
ATOM 2263 O O . GLY A 1 296 ? -16.729 -10.276 13.193 1.00 91.06 296 GLY A O 1
ATOM 2264 N N . ARG A 1 297 ? -15.273 -9.540 11.642 1.00 91.25 297 ARG A N 1
ATOM 2265 C CA . ARG A 1 297 ? -14.145 -9.320 12.569 1.00 91.25 297 ARG A CA 1
ATOM 2266 C C . ARG A 1 297 ? -14.261 -8.028 13.375 1.00 91.25 297 ARG A C 1
ATOM 2268 O O . ARG A 1 297 ? -13.601 -7.894 14.402 1.00 91.25 297 ARG A O 1
ATOM 2275 N N . ASN A 1 298 ? -15.109 -7.102 12.940 1.00 90.12 298 ASN A N 1
ATOM 2276 C CA . ASN A 1 298 ? -15.361 -5.857 13.653 1.00 90.12 298 ASN A CA 1
ATOM 2277 C C . ASN A 1 298 ? -15.965 -6.131 15.038 1.00 90.12 298 ASN A C 1
ATOM 2279 O O . ASN A 1 298 ? -17.059 -6.683 15.165 1.00 90.12 298 ASN A O 1
ATOM 2283 N N . VAL A 1 299 ? -15.261 -5.703 16.086 1.00 94.19 299 VAL A N 1
ATOM 2284 C CA . VAL A 1 299 ? -15.743 -5.769 17.474 1.00 94.19 299 VAL A CA 1
ATOM 2285 C C . VAL A 1 299 ? -16.609 -4.560 17.839 1.00 94.19 299 VAL A C 1
ATOM 2287 O O . VAL A 1 299 ? -17.418 -4.653 18.759 1.00 94.19 299 VAL A O 1
ATOM 2290 N N . TYR A 1 300 ? -16.489 -3.456 17.098 1.00 95.19 300 TYR A N 1
ATOM 2291 C CA . TYR A 1 300 ? -17.358 -2.276 17.155 1.00 95.19 300 TYR A CA 1
ATOM 2292 C C . TYR A 1 300 ? -17.908 -1.966 15.764 1.00 95.19 300 TYR A C 1
ATOM 2294 O O . TYR A 1 300 ? -17.322 -2.363 14.763 1.00 95.19 300 TYR A O 1
ATOM 2302 N N . LYS A 1 301 ? -19.018 -1.230 15.673 1.00 96.06 301 LYS A N 1
ATOM 2303 C CA . LYS A 1 301 ? -19.432 -0.670 14.382 1.00 96.06 301 LYS A CA 1
ATOM 2304 C C . LYS A 1 301 ? -18.421 0.398 13.940 1.00 96.06 301 LYS A C 1
ATOM 2306 O O . LYS A 1 301 ? -17.953 1.140 14.808 1.00 96.06 301 LYS A O 1
ATOM 2311 N N . PRO A 1 302 ? -18.142 0.512 12.633 1.00 96.75 302 PRO A N 1
ATOM 2312 C CA . PRO A 1 302 ? -17.310 1.580 12.098 1.00 96.75 302 PRO A CA 1
ATOM 2313 C C . PRO A 1 302 ? -17.827 2.970 12.473 1.00 96.75 302 PRO A C 1
ATOM 2315 O O . PRO A 1 302 ? -19.039 3.210 12.468 1.00 96.75 302 PRO A O 1
ATOM 2318 N N . ILE A 1 303 ? -16.908 3.893 12.746 1.00 96.81 303 ILE A N 1
ATOM 2319 C CA . ILE A 1 303 ? -17.223 5.322 12.841 1.00 96.81 303 ILE A CA 1
ATOM 2320 C C . ILE A 1 303 ? -17.429 5.847 11.407 1.00 96.81 303 ILE A C 1
ATOM 2322 O O . ILE A 1 303 ? -16.583 5.599 10.549 1.00 96.81 303 ILE A O 1
ATOM 2326 N N . PRO A 1 304 ? -18.535 6.522 11.062 1.00 94.81 304 PRO A N 1
ATOM 2327 C CA . PRO A 1 304 ? -18.703 7.021 9.697 1.00 94.81 304 PRO A CA 1
ATOM 2328 C C . PRO A 1 304 ? -17.597 8.035 9.366 1.00 94.81 304 PRO A C 1
ATOM 2330 O O . PRO A 1 304 ? -17.194 8.786 10.237 1.00 94.81 304 PRO A O 1
ATOM 2333 N N . VAL A 1 305 ? -17.103 8.086 8.126 1.00 93.19 305 VAL A N 1
ATOM 2334 C CA . VAL A 1 305 ? -16.192 9.166 7.668 1.00 93.19 305 VAL A CA 1
ATOM 2335 C C . VAL A 1 305 ? -16.844 10.068 6.615 1.00 93.19 305 VAL A C 1
ATOM 2337 O O . VAL A 1 305 ? -16.478 11.229 6.463 1.00 93.19 305 VAL A O 1
ATOM 2340 N N . HIS A 1 306 ? -17.870 9.554 5.930 1.00 84.12 306 HIS A N 1
ATOM 2341 C CA . HIS A 1 306 ? -18.548 10.227 4.816 1.00 84.12 306 HIS A CA 1
ATOM 2342 C C . HIS A 1 306 ? -19.880 10.894 5.204 1.00 84.12 306 HIS A C 1
ATOM 2344 O O . HIS A 1 306 ? -20.559 11.453 4.343 1.00 84.12 306 HIS A O 1
ATOM 2350 N N . ASP A 1 307 ? -20.288 10.842 6.478 1.00 86.12 307 ASP A N 1
ATOM 2351 C CA . ASP A 1 307 ? -21.530 11.477 6.936 1.00 86.12 307 ASP A CA 1
ATOM 2352 C C . ASP A 1 307 ? -21.262 12.865 7.522 1.00 86.12 307 ASP A C 1
ATOM 2354 O O . ASP A 1 307 ? -20.946 13.030 8.699 1.00 86.12 307 ASP A O 1
ATOM 2358 N N . ALA A 1 308 ? -21.444 13.889 6.689 1.00 79.38 308 ALA A N 1
ATOM 2359 C CA . ALA A 1 308 ? -21.285 15.281 7.092 1.00 79.38 308 ALA A CA 1
ATOM 2360 C C . ALA A 1 308 ? -22.333 15.762 8.116 1.00 79.38 308 ALA A C 1
ATOM 2362 O O . ALA A 1 308 ? -22.216 16.890 8.589 1.00 79.38 308 ALA A O 1
ATOM 2363 N N . ASN A 1 309 ? -23.361 14.976 8.452 1.00 86.94 309 ASN A N 1
ATOM 2364 C CA . ASN A 1 309 ? -24.327 15.323 9.501 1.00 86.94 309 ASN A CA 1
ATOM 2365 C C . ASN A 1 309 ? -24.027 14.635 10.839 1.00 86.94 309 ASN A C 1
ATOM 2367 O O . ASN A 1 309 ? -24.660 14.975 11.841 1.00 86.94 309 ASN A O 1
ATOM 2371 N N . ASP A 1 310 ? -23.083 13.695 10.861 1.00 92.06 310 ASP A N 1
ATOM 2372 C CA . ASP A 1 310 ? -22.652 13.004 12.066 1.00 92.06 310 ASP A CA 1
ATOM 2373 C C . ASP A 1 310 ? -21.435 13.712 12.678 1.00 92.06 310 ASP A C 1
ATOM 2375 O O . ASP A 1 310 ? -20.447 13.996 11.999 1.00 92.06 310 ASP A O 1
ATOM 2379 N N . ALA A 1 311 ? -21.514 14.048 13.968 1.00 94.31 311 ALA A N 1
ATOM 2380 C CA . ALA A 1 311 ? -20.452 14.793 14.641 1.00 94.31 311 ALA A CA 1
ATOM 2381 C C . ALA A 1 311 ? -19.156 13.975 14.756 1.00 94.31 311 ALA A C 1
ATOM 2383 O O . ALA A 1 311 ? -18.068 14.537 14.611 1.00 94.31 311 ALA A O 1
ATOM 2384 N N . ASP A 1 312 ? -19.266 12.661 14.975 1.00 95.06 312 ASP A N 1
ATOM 2385 C CA . ASP A 1 312 ? -18.099 11.785 15.019 1.00 95.06 312 ASP A CA 1
ATOM 2386 C C . ASP A 1 312 ? -17.509 11.634 13.609 1.00 95.06 312 ASP A C 1
ATOM 2388 O O . ASP A 1 312 ? -16.289 11.650 13.454 1.00 95.06 312 ASP A O 1
ATOM 2392 N N . GLY A 1 313 ? -18.347 11.596 12.570 1.00 94.38 313 GLY A N 1
ATOM 2393 C CA . GLY A 1 313 ? -17.883 11.554 11.186 1.00 94.38 313 GLY A CA 1
ATOM 2394 C C . GLY A 1 313 ? -17.178 12.816 10.708 1.00 94.38 313 GLY A C 1
ATOM 2395 O O . GLY A 1 313 ? -16.117 12.726 10.087 1.00 94.38 313 GLY A O 1
ATOM 2396 N N . GLN A 1 314 ? -17.668 13.997 11.087 1.00 95.31 314 GLN A N 1
ATOM 2397 C CA . GLN A 1 314 ? -16.938 15.251 10.862 1.00 95.31 314 GLN A CA 1
ATOM 2398 C C . GLN A 1 314 ? -15.572 15.251 11.565 1.00 95.31 314 GLN A C 1
ATOM 2400 O O . GLN A 1 314 ? -14.580 15.730 11.008 1.00 95.31 314 GLN A O 1
ATOM 2405 N N . GLN A 1 315 ? -15.506 14.704 12.781 1.00 95.94 315 GLN A N 1
ATOM 2406 C CA . GLN A 1 315 ? -14.264 14.624 13.544 1.00 95.94 315 GLN A CA 1
ATOM 2407 C C . GLN A 1 315 ? -13.276 13.622 12.924 1.00 95.94 315 GLN A C 1
ATOM 2409 O O . GLN A 1 315 ? -12.096 13.952 12.797 1.00 95.94 315 GLN A O 1
ATOM 2414 N N . MET A 1 316 ? -13.745 12.450 12.478 1.00 95.69 316 MET A N 1
ATOM 2415 C CA . MET A 1 316 ? -12.941 11.466 11.738 1.00 95.69 316 MET A CA 1
ATOM 2416 C C . MET A 1 316 ? -12.339 12.093 10.477 1.00 95.69 316 MET A C 1
ATOM 2418 O O . MET A 1 316 ? -11.126 12.040 10.275 1.00 95.69 316 MET A O 1
ATOM 2422 N N . TYR A 1 317 ? -13.175 12.747 9.664 1.00 95.56 317 TYR A N 1
ATOM 2423 C CA . TYR A 1 317 ? -12.734 13.439 8.454 1.00 95.56 317 TYR A CA 1
ATOM 2424 C C . TYR A 1 317 ? -11.671 14.497 8.772 1.00 95.56 317 TYR A C 1
ATOM 2426 O O . TYR A 1 317 ? -10.656 14.577 8.087 1.00 95.56 317 TYR A O 1
ATOM 2434 N N . THR A 1 318 ? -11.871 15.277 9.841 1.00 95.12 318 THR A N 1
ATOM 2435 C CA . THR A 1 318 ? -10.916 16.308 10.278 1.00 95.12 318 THR A CA 1
ATOM 2436 C C . THR A 1 318 ? -9.565 15.705 10.656 1.00 95.12 318 THR A C 1
ATOM 2438 O O . THR A 1 318 ? -8.541 16.230 10.235 1.00 95.12 318 THR A O 1
ATOM 2441 N N . TYR A 1 319 ? -9.537 14.584 11.384 1.00 95.06 319 TYR A N 1
ATOM 2442 C CA . TYR A 1 319 ? -8.281 13.904 11.722 1.00 95.06 319 TYR A CA 1
ATOM 2443 C C . TYR A 1 319 ? -7.511 13.439 10.485 1.00 95.06 319 TYR A C 1
ATOM 2445 O O . TYR A 1 319 ? -6.300 13.648 10.409 1.00 95.06 319 TYR A O 1
ATOM 2453 N N . ILE A 1 320 ? -8.205 12.832 9.518 1.00 94.50 320 ILE A N 1
ATOM 2454 C CA . ILE A 1 320 ? -7.584 12.396 8.261 1.00 94.50 320 ILE A CA 1
ATOM 2455 C C . ILE A 1 320 ? -7.096 13.612 7.468 1.00 94.50 320 ILE A C 1
ATOM 2457 O O . ILE A 1 320 ? -5.972 13.620 6.970 1.00 94.50 320 ILE A O 1
ATOM 2461 N N . TYR A 1 321 ? -7.916 14.661 7.381 1.00 94.44 321 TYR A N 1
ATOM 2462 C CA . TYR A 1 321 ? -7.568 15.874 6.654 1.00 94.44 321 TYR A CA 1
ATOM 2463 C C . TYR A 1 321 ? -6.337 16.543 7.265 1.00 94.44 321 TYR A C 1
ATOM 2465 O O . TYR A 1 321 ? -5.414 16.890 6.534 1.00 94.44 321 TYR A O 1
ATOM 2473 N N . ASP A 1 322 ? -6.290 16.678 8.591 1.00 93.31 322 ASP A N 1
ATOM 2474 C CA . ASP A 1 322 ? -5.160 17.264 9.308 1.00 93.31 322 ASP A CA 1
ATOM 2475 C C . ASP A 1 322 ? -3.888 16.428 9.163 1.00 93.31 322 ASP A C 1
ATOM 2477 O O . ASP A 1 322 ? -2.807 17.000 9.033 1.00 93.31 322 ASP A O 1
ATOM 2481 N N . PHE A 1 323 ? -3.999 15.098 9.157 1.00 91.62 323 PHE A N 1
ATOM 2482 C CA . PHE A 1 323 ? -2.857 14.210 8.937 1.00 91.62 323 PHE A CA 1
ATOM 2483 C C . PHE A 1 323 ? -2.203 14.416 7.577 1.00 91.62 323 PHE A C 1
ATOM 2485 O O . PHE A 1 323 ? -0.985 14.377 7.483 1.00 91.62 323 PHE A O 1
ATOM 2492 N N . VAL A 1 324 ? -2.993 14.644 6.530 1.00 90.50 324 VAL A N 1
ATOM 2493 C CA . VAL A 1 324 ? -2.439 14.866 5.190 1.00 90.50 324 VAL A CA 1
ATOM 2494 C C . VAL A 1 324 ? -1.989 16.311 5.017 1.00 90.50 324 VAL A C 1
ATOM 2496 O O . VAL A 1 324 ? -0.894 16.581 4.524 1.00 90.50 324 VAL A O 1
ATOM 2499 N N . HIS A 1 325 ? -2.813 17.260 5.459 1.00 91.62 325 HIS A N 1
ATOM 2500 C CA . HIS A 1 325 ? -2.649 18.655 5.069 1.00 91.62 325 HIS A CA 1
ATOM 2501 C C . HIS A 1 325 ? -1.886 19.521 6.074 1.00 91.62 325 HIS A C 1
ATOM 2503 O O . HIS A 1 325 ? -1.360 20.573 5.702 1.00 91.62 325 HIS A O 1
ATOM 2509 N N . ASN A 1 326 ? -1.815 19.100 7.342 1.00 89.06 326 ASN A N 1
ATOM 2510 C CA . ASN A 1 326 ? -1.391 19.952 8.458 1.00 89.06 326 ASN A CA 1
ATOM 2511 C C . ASN A 1 326 ? -0.230 19.377 9.294 1.00 89.06 326 ASN A C 1
ATOM 2513 O O . ASN A 1 326 ? 0.097 19.939 10.338 1.00 89.06 326 ASN A O 1
ATOM 2517 N N . THR A 1 327 ? 0.435 18.308 8.848 1.00 81.69 327 THR A N 1
ATOM 2518 C CA . THR A 1 327 ? 1.597 17.708 9.543 1.00 81.69 327 THR A CA 1
ATOM 2519 C C . THR A 1 327 ? 2.954 18.131 8.975 1.00 81.69 327 THR A C 1
ATOM 2521 O O . THR A 1 327 ? 3.983 17.623 9.412 1.00 81.69 327 THR A O 1
ATOM 2524 N N . GLY A 1 328 ? 2.967 19.055 8.010 1.00 74.88 328 GLY A N 1
ATOM 2525 C CA . GLY A 1 328 ? 4.168 19.451 7.268 1.00 74.88 328 GLY A CA 1
ATOM 2526 C C . GLY A 1 328 ? 4.391 18.607 6.011 1.00 74.88 328 GLY A C 1
ATOM 2527 O O . GLY A 1 328 ? 3.753 17.576 5.820 1.00 74.88 328 GLY A O 1
ATOM 2528 N N . SER A 1 329 ? 5.279 19.070 5.127 1.00 68.69 329 SER A N 1
ATOM 2529 C CA . SER A 1 329 ? 5.716 18.284 3.964 1.00 68.69 329 SER A CA 1
ATOM 2530 C C . SER A 1 329 ? 6.715 17.214 4.390 1.00 68.69 329 SER A C 1
ATOM 2532 O O . SER A 1 329 ? 7.403 17.383 5.382 1.00 68.69 329 SER A O 1
ATOM 2534 N N . SER A 1 330 ? 6.915 16.178 3.601 1.00 60.66 330 SER A N 1
ATOM 2535 C CA . SER A 1 330 ? 7.990 15.175 3.763 1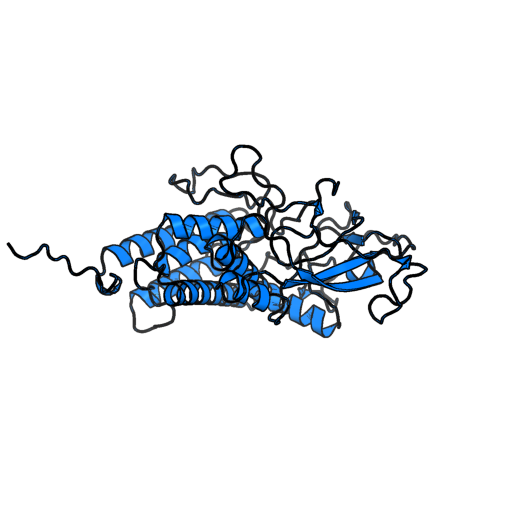.00 60.66 330 SER A CA 1
ATOM 2536 C C . SER A 1 330 ? 9.418 15.711 3.592 1.00 60.66 330 SER A C 1
ATOM 2538 O O . SER A 1 330 ? 10.385 15.033 3.919 1.00 60.66 330 SER A O 1
ATOM 2540 N N . ILE A 1 331 ? 9.579 16.954 3.127 1.00 62.62 331 ILE A N 1
ATOM 2541 C CA . ILE A 1 331 ? 10.863 17.674 3.190 1.00 62.62 331 ILE A CA 1
ATOM 2542 C C . ILE A 1 331 ? 11.118 18.224 4.610 1.00 62.62 331 ILE A C 1
ATOM 2544 O O . ILE A 1 331 ? 12.248 18.579 4.948 1.00 62.62 331 ILE A O 1
ATOM 2548 N N . ASP A 1 332 ? 10.077 18.313 5.442 1.00 67.25 332 ASP A N 1
ATOM 2549 C CA . ASP A 1 332 ? 10.186 18.719 6.839 1.00 67.25 332 ASP A CA 1
ATOM 2550 C C . ASP A 1 332 ? 10.753 17.548 7.659 1.00 67.25 332 ASP A C 1
ATOM 2552 O O . ASP A 1 332 ? 10.113 16.493 7.714 1.00 67.25 332 ASP A O 1
ATOM 2556 N N . PRO A 1 333 ? 11.924 17.697 8.306 1.00 62.97 333 PRO A N 1
ATOM 2557 C CA . PRO A 1 333 ? 12.492 16.640 9.140 1.00 62.97 333 PRO A CA 1
ATOM 2558 C C . PRO A 1 333 ? 11.563 16.211 10.287 1.00 62.97 333 PRO A C 1
ATOM 2560 O O . PRO A 1 333 ? 11.653 15.069 10.732 1.00 62.97 333 PRO A O 1
ATOM 2563 N N . ASP A 1 334 ? 10.657 17.087 10.736 1.00 71.88 334 ASP A N 1
ATOM 2564 C CA . ASP A 1 334 ? 9.681 16.771 11.786 1.00 71.88 334 ASP A CA 1
ATOM 2565 C C . ASP A 1 334 ? 8.373 16.179 11.219 1.00 71.88 334 ASP A C 1
ATOM 2567 O O . ASP A 1 334 ? 7.527 15.691 11.974 1.00 71.88 334 ASP A O 1
ATOM 2571 N N . GLY A 1 335 ? 8.202 16.186 9.890 1.00 77.31 335 GLY A N 1
ATOM 2572 C CA . GLY A 1 335 ? 7.005 15.719 9.186 1.00 77.31 335 GLY A CA 1
ATOM 2573 C C . GLY A 1 335 ? 6.575 14.300 9.577 1.00 77.31 335 GLY A C 1
ATOM 2574 O O . GLY A 1 335 ? 5.434 14.127 10.017 1.00 77.31 335 GLY A O 1
ATOM 2575 N N . PRO A 1 336 ? 7.463 13.287 9.503 1.00 78.25 336 PRO A N 1
ATOM 2576 C CA . PRO A 1 336 ? 7.157 11.928 9.953 1.00 78.25 336 PRO A CA 1
ATOM 2577 C C . PRO A 1 336 ? 6.643 11.843 11.394 1.00 78.25 336 PRO A C 1
ATOM 2579 O O . PRO A 1 336 ? 5.631 11.194 11.661 1.00 78.25 336 PRO A O 1
ATOM 2582 N N . MET A 1 337 ? 7.287 12.536 12.337 1.00 81.06 337 MET A N 1
ATOM 2583 C CA . MET A 1 337 ? 6.867 12.511 13.741 1.00 81.06 337 MET A CA 1
ATOM 2584 C C . MET A 1 337 ? 5.508 13.195 13.941 1.00 81.06 337 MET A C 1
ATOM 2586 O O . MET A 1 337 ? 4.652 12.672 14.653 1.00 81.06 337 MET A O 1
ATOM 2590 N N . ASN A 1 338 ? 5.260 14.328 13.280 1.00 85.19 338 ASN A N 1
ATOM 2591 C CA . ASN A 1 338 ? 3.969 15.019 13.353 1.00 85.19 338 ASN A CA 1
ATOM 2592 C C . ASN A 1 338 ? 2.818 14.153 12.821 1.00 85.19 338 ASN A C 1
ATOM 2594 O O . ASN A 1 338 ? 1.735 14.134 13.412 1.00 85.19 338 ASN A O 1
ATOM 2598 N N . ARG A 1 339 ? 3.052 13.404 11.737 1.00 86.06 339 ARG A N 1
ATOM 2599 C CA . ARG A 1 339 ? 2.086 12.437 11.190 1.00 86.06 339 ARG A CA 1
ATOM 2600 C C . ARG A 1 339 ? 1.776 11.326 12.178 1.00 86.06 339 ARG A C 1
ATOM 2602 O O . ARG A 1 339 ? 0.609 11.052 12.443 1.00 86.06 339 ARG A O 1
ATOM 2609 N N . ARG A 1 340 ? 2.807 10.754 12.791 1.00 85.25 340 ARG A N 1
ATOM 2610 C CA . ARG A 1 340 ? 2.678 9.738 13.842 1.00 85.25 340 ARG A CA 1
ATOM 2611 C C . ARG A 1 340 ? 1.887 10.229 15.047 1.00 85.25 340 ARG A C 1
ATOM 2613 O O . ARG A 1 340 ? 0.960 9.551 15.480 1.00 85.25 340 ARG A O 1
ATOM 2620 N N . LEU A 1 341 ? 2.190 11.430 15.539 1.00 86.94 341 LEU A N 1
ATOM 2621 C CA . LEU A 1 341 ? 1.427 12.068 16.614 1.00 86.94 341 LEU A CA 1
ATOM 2622 C C . LEU A 1 341 ? -0.045 12.237 16.223 1.00 86.94 341 LEU A C 1
ATOM 2624 O O . LEU A 1 341 ? -0.933 11.906 17.005 1.00 86.94 341 LEU A O 1
ATOM 2628 N N . LYS A 1 342 ? -0.318 12.682 14.991 1.00 90.94 342 LYS A N 1
ATOM 2629 C CA . LYS A 1 342 ? -1.687 12.840 14.488 1.00 90.94 342 LYS A CA 1
ATOM 2630 C C . LYS A 1 342 ? -2.424 11.502 14.348 1.00 90.94 342 LYS A C 1
ATOM 2632 O O . LYS A 1 342 ? -3.609 11.427 14.674 1.00 90.94 342 LYS A O 1
ATOM 2637 N N . ALA A 1 343 ? -1.737 10.445 13.920 1.00 90.88 343 ALA A N 1
ATOM 2638 C CA . ALA A 1 343 ? -2.296 9.098 13.871 1.00 90.88 343 ALA A CA 1
ATOM 2639 C C . ALA A 1 343 ? -2.620 8.555 15.272 1.00 90.88 343 ALA A C 1
ATOM 2641 O O . ALA A 1 343 ? -3.695 7.988 15.484 1.00 90.88 343 ALA A O 1
ATOM 2642 N N . ASP A 1 344 ? -1.750 8.795 16.256 1.00 89.81 344 ASP A N 1
ATOM 2643 C CA . ASP A 1 344 ? -2.002 8.417 17.649 1.00 89.81 344 ASP A CA 1
ATOM 2644 C C . ASP A 1 344 ? -3.151 9.231 18.275 1.00 89.81 344 ASP A C 1
ATOM 2646 O O . ASP A 1 344 ? -3.952 8.681 19.038 1.00 89.81 344 ASP A O 1
ATOM 2650 N N . GLU A 1 345 ? -3.301 10.514 17.929 1.00 93.31 345 GLU A N 1
ATOM 2651 C CA . GLU A 1 345 ? -4.478 11.308 18.308 1.00 93.31 345 GLU A CA 1
ATOM 2652 C C . GLU A 1 345 ? -5.773 10.686 17.767 1.00 93.31 345 GLU A C 1
ATOM 2654 O O . GLU A 1 345 ? -6.715 10.486 18.542 1.00 93.31 345 GLU A O 1
ATOM 2659 N N . LEU A 1 346 ? -5.809 10.322 16.476 1.00 95.12 346 LEU A N 1
ATOM 2660 C CA . LEU A 1 346 ? -6.965 9.653 15.873 1.00 95.12 346 LEU A CA 1
ATOM 2661 C C . LEU A 1 346 ? -7.255 8.317 16.566 1.00 95.12 346 LEU A C 1
ATOM 2663 O O . LEU A 1 346 ? -8.400 8.048 16.934 1.00 95.12 346 LEU A O 1
ATOM 2667 N N . ARG A 1 347 ? -6.226 7.490 16.782 1.00 94.44 347 ARG A N 1
ATOM 2668 C CA . ARG A 1 347 ? -6.341 6.202 17.481 1.00 94.44 347 ARG A CA 1
ATOM 2669 C C . ARG A 1 347 ? -6.959 6.379 18.866 1.00 94.44 347 ARG A C 1
ATOM 2671 O O . ARG A 1 347 ? -7.908 5.672 19.211 1.00 94.44 347 ARG A O 1
ATOM 2678 N N . ASN A 1 348 ? -6.438 7.313 19.659 1.00 94.75 348 ASN A N 1
ATOM 2679 C CA . ASN A 1 348 ? -6.911 7.570 21.019 1.00 94.75 348 ASN A CA 1
ATOM 2680 C C . ASN A 1 348 ? -8.351 8.084 21.035 1.00 94.75 348 ASN A C 1
ATOM 2682 O O . ASN A 1 348 ? -9.159 7.614 21.842 1.00 94.75 348 ASN A O 1
ATOM 2686 N N . TRP A 1 349 ? -8.685 9.008 20.134 1.00 97.25 349 TRP A N 1
ATOM 2687 C CA . TRP A 1 349 ? -10.051 9.486 19.973 1.00 97.25 349 TRP A CA 1
ATOM 2688 C C . TRP A 1 349 ? -10.998 8.347 19.575 1.00 97.25 349 TRP A C 1
ATOM 2690 O O . TRP A 1 349 ? -11.989 8.123 20.263 1.00 97.25 349 TRP A O 1
ATOM 2700 N N . ALA A 1 350 ? -10.664 7.552 18.556 1.00 97.06 350 ALA A N 1
ATOM 2701 C CA . ALA A 1 350 ? -11.501 6.445 18.093 1.00 97.06 350 ALA A CA 1
ATOM 2702 C C . ALA A 1 350 ? -11.731 5.385 19.189 1.00 97.06 350 ALA A C 1
ATOM 2704 O O . ALA A 1 350 ? -12.851 4.892 19.352 1.00 97.06 350 ALA A O 1
ATOM 2705 N N . LEU A 1 351 ? -10.703 5.075 19.996 1.00 95.56 351 LEU A N 1
ATOM 2706 C CA . LEU A 1 351 ? -10.825 4.209 21.176 1.00 95.56 351 LEU A CA 1
ATOM 2707 C C . LEU A 1 351 ? -11.819 4.764 22.203 1.00 95.56 351 LEU A C 1
ATOM 2709 O O . LEU A 1 351 ? -12.648 4.012 22.725 1.00 95.56 351 LEU A O 1
ATOM 2713 N N . GLN A 1 352 ? -11.749 6.060 22.504 1.00 96.56 352 GLN A N 1
ATOM 2714 C CA . GLN A 1 352 ? -12.676 6.706 23.436 1.00 96.56 352 GLN A CA 1
ATOM 2715 C C . GLN A 1 352 ? -14.098 6.737 22.865 1.00 96.56 352 GLN A C 1
ATOM 2717 O O . GLN A 1 352 ? -15.030 6.288 23.532 1.00 96.56 352 GLN A O 1
ATOM 2722 N N . THR A 1 353 ? -14.259 7.171 21.616 1.00 96.25 353 THR A N 1
ATOM 2723 C CA . THR A 1 353 ? -15.551 7.278 20.928 1.00 96.25 353 THR A CA 1
ATOM 2724 C C . THR A 1 353 ? -16.281 5.939 20.904 1.00 96.25 353 THR A C 1
ATOM 2726 O O . THR A 1 353 ? -17.403 5.842 21.400 1.00 96.25 353 THR A O 1
ATOM 2729 N N . ARG A 1 354 ? -15.635 4.860 20.440 1.00 93.56 354 ARG A N 1
ATOM 2730 C CA . ARG A 1 354 ? -16.289 3.542 20.329 1.00 93.56 354 ARG A CA 1
ATOM 2731 C C . ARG A 1 354 ? -16.612 2.887 21.676 1.00 93.56 354 ARG A C 1
ATOM 2733 O O . ARG A 1 354 ? -17.513 2.055 21.759 1.00 93.56 354 ARG A O 1
ATOM 2740 N N . THR A 1 355 ? -15.884 3.240 22.738 1.00 90.31 355 THR A N 1
ATOM 2741 C CA . THR A 1 355 ? -16.128 2.692 24.083 1.00 90.31 355 THR A CA 1
ATOM 2742 C C . THR A 1 355 ? -17.192 3.475 24.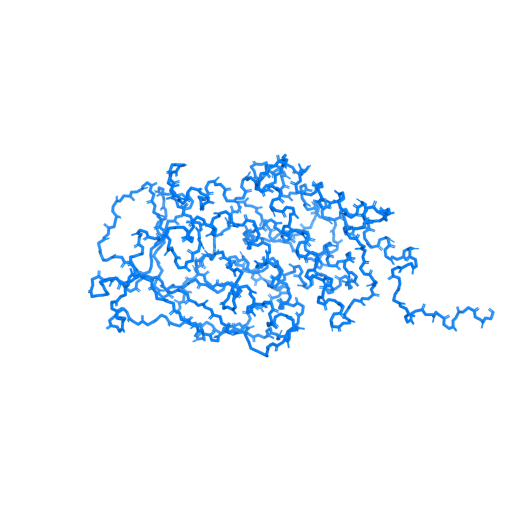846 1.00 90.31 355 THR A C 1
ATOM 2744 O O . THR A 1 355 ? -17.955 2.871 25.598 1.00 90.31 355 THR 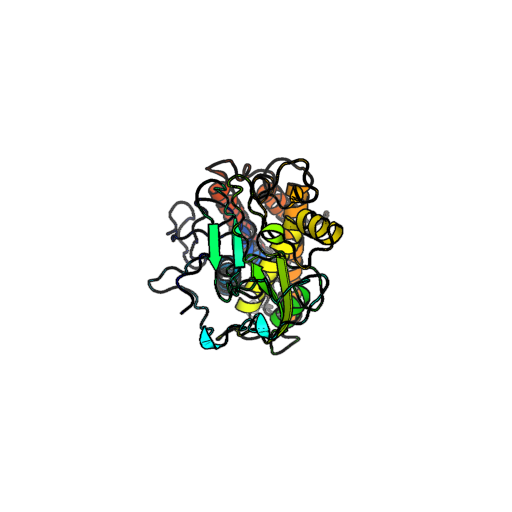A O 1
ATOM 2747 N N . GLN A 1 356 ? -17.289 4.789 24.635 1.00 94.12 356 GLN A N 1
ATOM 2748 C CA . GLN A 1 356 ? -18.212 5.664 25.364 1.00 94.12 356 GLN A CA 1
ATOM 2749 C C . GLN A 1 356 ? -19.551 5.872 24.645 1.00 94.12 356 GLN A C 1
ATOM 2751 O O . GLN A 1 356 ? -20.569 6.074 25.309 1.00 94.12 356 GLN A O 1
ATOM 2756 N N . ASN A 1 357 ? -19.576 5.803 23.312 1.00 94.19 357 ASN A N 1
ATOM 2757 C CA . ASN A 1 357 ? -20.790 5.974 22.521 1.00 94.19 357 ASN A CA 1
ATOM 2758 C C . ASN A 1 357 ? -21.389 4.607 22.149 1.00 94.19 357 ASN A C 1
ATOM 2760 O O . ASN A 1 357 ? -20.857 3.864 21.322 1.00 94.19 357 ASN A O 1
ATOM 2764 N N . SER A 1 358 ? -22.539 4.283 22.748 1.00 94.31 358 SER A N 1
ATOM 2765 C CA . SER A 1 358 ? -23.230 3.005 22.547 1.00 94.31 358 SER A CA 1
ATOM 2766 C C . SER A 1 358 ? -23.762 2.794 21.127 1.00 94.31 358 SER A C 1
ATOM 2768 O O . SER A 1 358 ? -24.089 1.661 20.767 1.00 94.31 358 SER A O 1
ATOM 2770 N N . ALA A 1 359 ? -23.801 3.837 20.289 1.00 93.38 359 ALA A N 1
ATOM 2771 C CA . ALA A 1 359 ? -24.123 3.707 18.870 1.00 93.38 359 ALA A CA 1
ATOM 2772 C C . ALA A 1 359 ? -23.176 2.730 18.147 1.00 93.38 359 ALA A C 1
ATOM 2774 O O . ALA A 1 359 ? -23.630 1.986 17.266 1.00 93.38 359 ALA A O 1
ATOM 2775 N N . TYR A 1 360 ? -21.909 2.668 18.579 1.00 94.50 360 TYR A N 1
ATOM 2776 C CA . TYR A 1 360 ? -20.869 1.818 17.993 1.00 94.50 360 TYR A CA 1
ATOM 2777 C C . TYR A 1 360 ? -20.748 0.445 18.638 1.00 94.50 360 TYR A C 1
ATOM 2779 O O . TYR A 1 360 ? -19.964 -0.385 18.181 1.00 94.50 360 TYR A O 1
ATOM 2787 N N . TRP A 1 361 ? -21.511 0.159 19.691 1.00 92.94 361 TRP A N 1
ATOM 2788 C CA . TRP A 1 361 ? -21.452 -1.162 20.295 1.00 92.94 361 TRP A CA 1
ATOM 2789 C C . TRP A 1 361 ? -22.065 -2.198 19.343 1.00 92.94 361 TRP A C 1
ATOM 2791 O O . TRP A 1 361 ? -23.079 -1.928 18.678 1.00 92.94 361 TRP A O 1
ATOM 2801 N N . PRO A 1 362 ? -21.466 -3.395 19.249 1.00 83.94 362 PRO A N 1
ATOM 2802 C CA . PRO A 1 362 ? -22.036 -4.481 18.467 1.00 83.94 362 PRO A CA 1
ATOM 2803 C C . PRO A 1 362 ? -23.429 -4.814 19.016 1.00 83.94 362 PRO A C 1
ATOM 2805 O O . PRO A 1 362 ? -23.635 -4.884 20.228 1.00 83.94 362 PRO A O 1
ATOM 2808 N N . GLN A 1 363 ? -24.400 -5.050 18.128 1.00 66.56 363 GLN A N 1
ATOM 2809 C CA . GLN A 1 363 ? -25.803 -5.291 18.512 1.00 66.56 363 GLN A CA 1
ATOM 2810 C C . GLN A 1 363 ? -25.994 -6.505 19.448 1.00 66.56 363 GLN A C 1
ATOM 2812 O O . GLN A 1 363 ? -27.050 -6.648 20.058 1.00 66.56 363 GLN A O 1
ATOM 2817 N N . LEU A 1 364 ? -24.977 -7.365 19.583 1.00 58.78 364 LEU A N 1
ATOM 2818 C CA . LEU A 1 364 ? -24.979 -8.550 20.443 1.00 58.78 364 LEU A CA 1
ATOM 2819 C C . LEU A 1 364 ? -24.558 -8.283 21.901 1.00 58.78 364 LEU A C 1
ATOM 2821 O O . LEU A 1 364 ? -24.711 -9.174 22.734 1.00 58.78 364 LEU A O 1
ATOM 2825 N N . PHE A 1 365 ? -24.110 -7.074 22.252 1.00 49.84 365 PHE A N 1
ATOM 2826 C CA . PHE A 1 365 ? -23.925 -6.664 23.649 1.00 49.84 365 PHE A CA 1
ATOM 2827 C C . PHE A 1 365 ? -25.212 -6.032 24.201 1.00 49.84 365 PHE A C 1
ATOM 2829 O O . PHE A 1 365 ? -25.257 -4.863 24.573 1.00 49.84 365 PHE A O 1
ATOM 2836 N N . LEU A 1 366 ? -26.279 -6.826 24.296 1.00 41.94 366 LEU A N 1
ATOM 2837 C CA . LEU A 1 366 ? -27.229 -6.615 25.385 1.00 41.94 366 LEU A CA 1
ATOM 2838 C C . LEU A 1 366 ? -26.609 -7.293 26.607 1.00 41.94 366 LEU A C 1
ATOM 2840 O O . LEU A 1 366 ? -26.575 -8.527 26.640 1.00 41.94 366 LEU A O 1
ATOM 2844 N N . PRO A 1 367 ? -26.098 -6.559 27.612 1.00 41.38 367 PRO A N 1
ATOM 2845 C CA . PRO A 1 367 ? -25.791 -7.204 28.867 1.00 41.38 367 PRO A CA 1
ATOM 2846 C C . PRO A 1 367 ? -27.113 -7.765 29.389 1.00 41.38 367 PRO A C 1
ATOM 2848 O O . PRO A 1 367 ? -28.000 -7.021 29.803 1.00 41.38 367 PRO A O 1
ATOM 2851 N N . ALA A 1 368 ? -27.232 -9.088 29.444 1.00 44.41 368 ALA A N 1
ATOM 2852 C CA . ALA A 1 368 ? -28.214 -9.768 30.286 1.00 44.41 368 ALA A CA 1
ATOM 2853 C C . ALA A 1 368 ? -27.912 -9.556 31.792 1.00 44.41 368 ALA A C 1
ATOM 2855 O O . ALA A 1 368 ? -28.217 -10.402 32.622 1.00 44.41 368 ALA A O 1
ATOM 2856 N N . ILE A 1 369 ? -27.272 -8.438 32.150 1.00 42.00 369 ILE A N 1
ATOM 2857 C CA . ILE A 1 369 ? -26.795 -8.085 33.484 1.00 42.00 369 ILE A CA 1
ATOM 2858 C C . ILE A 1 369 ? -27.164 -6.619 33.751 1.00 42.00 369 ILE A C 1
ATOM 2860 O O . ILE A 1 369 ? -26.310 -5.787 34.020 1.00 42.00 369 ILE A O 1
ATOM 2864 N N . LEU A 1 370 ? -28.447 -6.288 33.612 1.00 36.50 370 LEU A N 1
ATOM 2865 C CA . LEU A 1 370 ? -29.097 -5.177 34.328 1.00 36.50 370 LEU A CA 1
ATOM 2866 C C . LEU A 1 370 ? -30.533 -5.567 34.728 1.00 36.50 370 LEU A C 1
ATOM 2868 O O . LEU A 1 370 ? -31.441 -4.740 34.755 1.00 36.50 370 LEU A O 1
ATOM 2872 N N . SER A 1 371 ? -30.744 -6.846 35.044 1.00 36.03 371 SER A N 1
ATOM 2873 C CA . SER A 1 371 ? -31.903 -7.290 35.816 1.00 36.03 371 SER A CA 1
ATOM 2874 C C . SER A 1 371 ? -31.415 -7.996 37.077 1.00 36.03 371 SER A C 1
ATOM 2876 O O . SER A 1 371 ? -31.309 -9.219 37.090 1.00 36.03 371 SER A O 1
ATOM 2878 N N . GLU A 1 372 ? -31.056 -7.199 38.081 1.00 34.34 372 GLU A N 1
ATOM 2879 C CA . GLU A 1 372 ? -31.466 -7.353 39.487 1.00 34.34 372 GLU A CA 1
ATOM 2880 C C . GLU A 1 372 ? -31.132 -6.086 40.282 1.00 34.34 372 GLU A C 1
ATOM 2882 O O . GLU A 1 372 ? -29.976 -5.610 40.197 1.00 34.34 372 GLU A O 1
#

Nearest PDB structures (foldseek):
  1xoq-assembly2_B  TM=2.787E-01  e=1.977E+00  Homo sapiens